Protein AF-A0A5A8EBA4-F1 (afdb_monomer_lite)

Sequence (467 aa):
MDMAFFNADHGFAEALVRGFRSTFVTRDEITSMRECPTLAAMNAVLQETDFGEIMPRSFPAEGGGGGGGGGGGGAAAAGGARGPSAGAGPAFDHTKLRRKLQEKAAEEFRMLRAHSVEPLSTFLDFITHEYMIDMIVSVMHVVQRVEATGVTEHIVEEVRSAADAAHPLGRLDPTTETAIAGFSASASDLVDLVRSLLVETPVGVYFEEFLLKVLSPEDFGRADGVAVALSEQPLYLLEHATKRIWLERFHGWCASQGGETAERMCAFLEERAALLAVSLADNALTDGAVKPEQRPEVLQACFPAIGPLHPTGLARLMAVKSQADIERVVMEVPSLSALWAACPLVRGSVAGGERRITVPFRKHLAASTALLYNSQFHFGAFYAFAKLKDAETDAIQQVANAVAAFETRSASAGAADRKRIQPAADVKRSVEALVVPFETLSPAEGTSDAAALLAGSAAGGGYTGMA

Secondary structure (DSSP, 8-state):
--HHHHHHHSHHHHHHHHHHGGGSPPHHHHHHHHH-SSHHHHHHHHHHSTTTTTSPP-------------------------PPP---PPP--HHHHHHHHHHHHHHHHHHHHHT--TTHHHHHHHHHHHHHHHHHHHHHHHHHHHHHH---TTHHHHHHHHHHHS-GGGPPPHHHHHHHHT--S-HHHHHHHHHHHHHHSTTHHHHHHHHHHHS-HHHHTSHHHHHHHHHHS-HHHHHHHHHHHHHHHHHHHHHHH-THHHHHHHHHHHHHHHHHHHHHHHHHHH-TTS-TTTHHHHHHHHS-S-STTTTHHHHHHHT--SHHHHHHHHTTSHHHHHHHHHS-EE--SSTT-EE--HHHHHHHHHHHHHHGGGSSSSTHHHHHHHHHHHHHHHHHHHHHHHHHHHHHHHHHS-TTGGGT--HHHHHHHHTTTT---GGGG-TTS--HHHHHHHHHHHTT-------

Foldseek 3Di:
DDLVCLCVQCVVLLVLLVVCVVQFDFPVLLLQLLQDLALLSNLVSCLVGPCVVLGFDRDPPPPPDDDDDDDDDDDDDDDDDPDPDPDPTPPGDLVCLLVSLLVVLLVSLVVSLVSHDPPLVVLSVLLLLLQLLVLLLLLLVLLLVCVVVVDLPCSLVSSVVSLSVGRPSNHDDPVLNVVSNPFDSDSVSSLVNSVVSLVRDPLVVLLLVLCPVVDDPVLSPPSVSSSCVSNVDDSVLSSLLSVLSSLQVSLVVQCVVDDPSNVLVQQLSQLVLVLQLLVLLVCCQVDPPDDLVCQLVSSVSRRHCGHDCPPVLSVQSSNDNDPVSSLVSQCVDLLSNLLQVVFDFADDPDPPGDTPNVQSSVLVSLLSLLVLSVDPSYSSSSSSSSVVSSLSSVSSSQSSVQSVVSNVVLVVDDPVVVVVRRSNVSSCVSPVGRPPRSVVPDPPDDDPPVCVSCVVVVPPPDPDDDD

Radius of gyration: 26.37 Å; chains: 1; bounding box: 74×61×89 Å

pLDDT: mean 71.18, std 19.37, range [22.62, 94.12]

Organism: Cafeteria roenbergensis (NCBI:txid33653)

Structure (mmCIF, N/CA/C/O backbone):
data_AF-A0A5A8EBA4-F1
#
_entry.id   AF-A0A5A8EBA4-F1
#
loop_
_atom_site.group_PDB
_atom_site.id
_atom_site.type_symbol
_atom_site.label_atom_id
_atom_site.label_alt_id
_atom_site.label_comp_id
_atom_site.label_asym_id
_atom_site.label_entity_id
_atom_site.label_seq_id
_atom_site.pdbx_PDB_ins_code
_atom_site.Cartn_x
_atom_site.Cartn_y
_atom_site.Cartn_z
_atom_site.occupancy
_atom_site.B_iso_or_equiv
_atom_site.auth_seq_id
_atom_site.auth_comp_id
_atom_site.auth_asym_id
_atom_site.auth_atom_id
_atom_site.pdbx_PDB_model_num
ATOM 1 N N . MET A 1 1 ? -5.308 0.049 -24.240 1.00 56.34 1 MET A N 1
ATOM 2 C CA . MET A 1 1 ? -6.444 -0.801 -24.663 1.00 56.34 1 MET A CA 1
ATOM 3 C C . MET A 1 1 ? -7.551 0.079 -25.236 1.00 56.34 1 MET A C 1
ATOM 5 O O . MET A 1 1 ? -7.863 1.097 -24.629 1.00 56.34 1 MET A O 1
ATOM 9 N N . ASP A 1 2 ? -8.105 -0.271 -26.400 1.00 59.53 2 ASP A N 1
ATOM 10 C CA . ASP A 1 2 ? -9.227 0.465 -26.999 1.00 59.53 2 ASP A CA 1
ATOM 11 C C . ASP A 1 2 ? -10.512 0.234 -26.193 1.00 59.53 2 ASP A C 1
ATOM 13 O O . ASP A 1 2 ? -10.868 -0.912 -25.901 1.00 59.53 2 ASP A O 1
ATOM 17 N N . MET A 1 3 ? -11.241 1.314 -25.880 1.00 70.12 3 MET A N 1
ATOM 18 C CA . MET A 1 3 ? -12.490 1.279 -25.093 1.00 70.12 3 MET A CA 1
ATOM 19 C C . MET A 1 3 ? -13.530 0.283 -25.640 1.00 70.12 3 MET A C 1
ATOM 21 O O . MET A 1 3 ? -14.364 -0.220 -24.894 1.00 70.12 3 MET A O 1
ATOM 25 N N . ALA A 1 4 ? -13.473 -0.028 -26.938 1.00 72.94 4 ALA A N 1
ATOM 26 C CA . ALA A 1 4 ? -14.401 -0.935 -27.606 1.00 72.94 4 ALA A CA 1
ATOM 27 C C . ALA A 1 4 ? -14.254 -2.410 -27.187 1.00 72.94 4 ALA A C 1
ATOM 29 O O . ALA A 1 4 ? -15.244 -3.138 -27.201 1.00 72.94 4 ALA A O 1
ATOM 30 N N . PHE A 1 5 ? -13.050 -2.858 -26.813 1.00 81.81 5 PHE A N 1
ATOM 31 C CA . PHE A 1 5 ? -12.780 -4.271 -26.506 1.00 81.81 5 PHE A CA 1
ATOM 32 C C . PHE A 1 5 ? -12.685 -4.561 -25.008 1.00 81.81 5 PHE A C 1
ATOM 34 O O . PHE A 1 5 ? -12.796 -5.714 -24.609 1.00 81.81 5 PHE A O 1
ATOM 41 N N . PHE A 1 6 ? -12.551 -3.527 -24.172 1.00 85.00 6 PHE A N 1
ATOM 42 C CA . PHE A 1 6 ? -12.406 -3.672 -22.721 1.00 85.00 6 PHE A CA 1
ATOM 43 C C . PHE A 1 6 ? -13.523 -4.524 -22.095 1.00 85.00 6 PHE A C 1
ATOM 45 O O . PHE A 1 6 ? -13.273 -5.424 -21.295 1.00 85.00 6 PHE A O 1
ATOM 52 N N . ASN A 1 7 ? -14.770 -4.279 -22.502 1.00 88.00 7 ASN A N 1
ATOM 53 C CA . ASN A 1 7 ? -15.927 -4.959 -21.926 1.00 88.00 7 ASN A CA 1
ATOM 54 C C . ASN A 1 7 ? -16.048 -6.436 -22.318 1.00 88.00 7 ASN A C 1
ATOM 56 O O . ASN A 1 7 ? -16.811 -7.143 -21.664 1.00 88.00 7 ASN A O 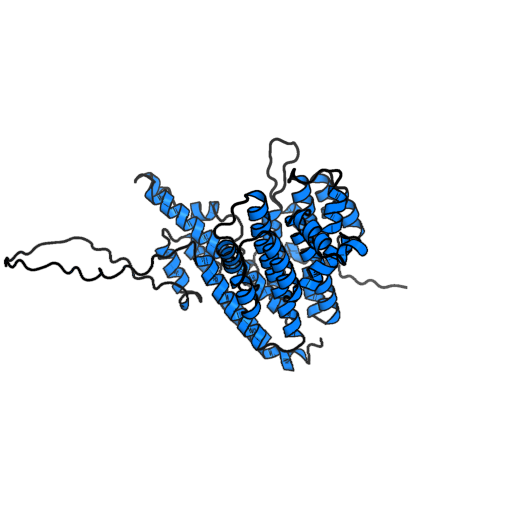1
ATOM 60 N N . ALA A 1 8 ? -15.332 -6.895 -23.351 1.00 86.88 8 ALA A N 1
ATOM 61 C CA . ALA A 1 8 ? -15.388 -8.290 -23.783 1.00 86.88 8 ALA A CA 1
ATOM 62 C C . ALA A 1 8 ? -14.874 -9.232 -22.684 1.00 86.88 8 ALA A C 1
ATOM 64 O O . ALA A 1 8 ? -15.537 -10.217 -22.370 1.00 86.88 8 ALA A O 1
ATOM 65 N N . ASP A 1 9 ? -13.759 -8.859 -22.051 1.00 86.31 9 ASP A N 1
ATOM 66 C CA . ASP A 1 9 ? -13.072 -9.696 -21.065 1.00 86.31 9 ASP A CA 1
ATOM 67 C C . ASP A 1 9 ? -13.113 -9.114 -19.641 1.00 86.31 9 ASP A C 1
ATOM 69 O O . ASP A 1 9 ? -12.985 -9.849 -18.661 1.00 86.31 9 ASP A O 1
ATOM 73 N N . HIS A 1 10 ? -13.306 -7.796 -19.488 1.00 90.25 10 HIS A N 1
ATOM 74 C CA . HIS A 1 10 ? -13.166 -7.110 -18.194 1.00 90.25 10 HIS A CA 1
ATOM 75 C C . HIS A 1 10 ? -14.423 -6.374 -17.723 1.00 90.25 10 HIS A C 1
ATOM 77 O O . HIS A 1 10 ? -14.443 -5.863 -16.603 1.00 90.25 10 HIS A O 1
ATOM 83 N N . GLY A 1 11 ? -15.494 -6.353 -18.523 1.00 88.75 11 GLY A N 1
ATOM 84 C CA . GLY A 1 11 ? -16.721 -5.625 -18.182 1.00 88.75 11 GLY A CA 1
ATOM 85 C C . GLY A 1 11 ? -17.382 -6.136 -16.896 1.00 88.75 11 GLY A C 1
ATOM 86 O O . GLY A 1 11 ? -17.826 -5.346 -16.065 1.00 88.75 11 GLY A O 1
ATOM 87 N N . PHE A 1 12 ? -17.390 -7.457 -16.685 1.00 90.25 12 PHE A N 1
ATOM 88 C CA . PHE A 1 12 ? -17.916 -8.060 -15.456 1.00 90.25 12 PHE A CA 1
ATOM 89 C C . PHE A 1 12 ? -17.088 -7.674 -14.221 1.00 90.25 12 PHE A C 1
ATOM 91 O O . PHE A 1 12 ? -17.647 -7.241 -13.215 1.00 90.25 12 PHE A O 1
ATOM 98 N N . ALA A 1 13 ? -15.759 -7.775 -14.306 1.00 89.81 13 ALA A N 1
ATOM 99 C CA . ALA A 1 13 ? -14.862 -7.425 -13.207 1.00 89.81 13 ALA A CA 1
ATOM 100 C C . ALA A 1 13 ? -14.929 -5.924 -12.866 1.00 89.81 13 ALA A C 1
ATOM 102 O O . ALA A 1 13 ? -14.945 -5.558 -11.690 1.00 89.81 13 ALA A O 1
ATOM 103 N N . GLU A 1 14 ? -15.030 -5.051 -13.876 1.00 90.00 14 GLU A N 1
ATOM 104 C CA . GLU A 1 14 ? -15.206 -3.611 -13.667 1.00 90.00 14 GLU A CA 1
ATOM 105 C C . GLU A 1 14 ? -16.560 -3.298 -13.007 1.00 90.00 14 GLU A C 1
ATOM 107 O O . GLU A 1 14 ? -16.634 -2.489 -12.081 1.00 90.00 14 GLU A O 1
ATOM 112 N N . ALA A 1 15 ? -17.640 -3.956 -13.435 1.00 89.75 15 ALA A N 1
ATOM 113 C CA . ALA A 1 15 ? -18.947 -3.789 -12.807 1.00 89.75 15 ALA A CA 1
ATOM 114 C C . ALA A 1 15 ? -18.933 -4.238 -11.336 1.00 89.75 15 ALA A C 1
ATOM 116 O O . ALA A 1 15 ? -19.482 -3.541 -10.483 1.00 89.75 15 ALA A O 1
ATOM 117 N N . LEU A 1 16 ? -18.259 -5.351 -11.023 1.00 90.25 16 LEU A N 1
ATOM 118 C CA . LEU A 1 16 ? -18.102 -5.837 -9.651 1.00 90.25 16 LEU A CA 1
ATOM 119 C C . LEU A 1 16 ? -17.323 -4.858 -8.770 1.00 90.25 16 LEU A C 1
ATOM 121 O O . LEU A 1 16 ? -17.811 -4.494 -7.704 1.00 90.25 16 LEU A O 1
ATOM 125 N N . VAL A 1 17 ? -16.149 -4.386 -9.208 1.00 89.88 17 VAL A N 1
ATOM 126 C CA . VAL A 1 17 ? -15.340 -3.459 -8.395 1.00 89.88 17 VAL A CA 1
ATOM 127 C C . VAL A 1 17 ? -16.055 -2.122 -8.178 1.00 89.88 17 VAL A C 1
ATOM 129 O O . VAL A 1 17 ? -15.951 -1.512 -7.115 1.00 89.88 17 VAL A O 1
ATOM 132 N N . ARG A 1 18 ? -16.855 -1.680 -9.156 1.00 87.50 18 ARG A N 1
ATOM 133 C CA . ARG A 1 18 ? -17.728 -0.508 -9.008 1.00 87.50 18 ARG A CA 1
ATOM 134 C C . ARG A 1 18 ? -18.924 -0.779 -8.103 1.00 87.50 18 ARG A C 1
ATOM 136 O O . ARG A 1 18 ? -19.350 0.141 -7.417 1.00 87.50 18 ARG A O 1
ATOM 143 N N . GLY A 1 19 ? -19.439 -2.005 -8.065 1.00 86.50 19 GLY A N 1
ATOM 144 C CA . GLY A 1 19 ? -20.419 -2.439 -7.070 1.00 86.50 19 GLY A CA 1
ATOM 145 C C . GLY A 1 19 ? -19.838 -2.390 -5.658 1.00 86.50 19 GLY A C 1
ATOM 146 O O . GLY A 1 19 ? -20.438 -1.803 -4.768 1.00 86.50 19 GLY A O 1
ATOM 147 N N . PHE A 1 20 ? -18.609 -2.874 -5.465 1.00 84.81 20 PHE A N 1
ATOM 148 C CA . PHE A 1 20 ? -17.914 -2.760 -4.179 1.00 84.81 20 PHE A CA 1
ATOM 149 C C . PHE A 1 20 ? -17.630 -1.317 -3.754 1.00 84.81 20 PHE A C 1
ATOM 151 O O . PHE A 1 20 ? -17.400 -1.048 -2.580 1.00 84.81 20 PHE A O 1
ATOM 158 N N . ARG A 1 21 ? -17.731 -0.342 -4.663 1.00 81.75 21 ARG A N 1
ATOM 159 C CA . ARG A 1 21 ? -17.691 1.071 -4.278 1.00 81.75 21 ARG A CA 1
ATOM 160 C C . ARG A 1 21 ? -18.823 1.446 -3.314 1.00 81.75 21 ARG A C 1
ATOM 162 O O . ARG A 1 21 ? -18.625 2.323 -2.482 1.00 81.75 21 ARG A O 1
ATOM 169 N N . SER A 1 22 ? -20.000 0.824 -3.406 1.00 78.69 22 SER A N 1
ATOM 170 C CA . SER A 1 22 ? -21.098 1.120 -2.477 1.00 78.69 22 SER A CA 1
ATOM 171 C C . SER A 1 22 ? -20.942 0.444 -1.115 1.00 78.69 22 SER A C 1
ATOM 173 O O . SER A 1 22 ? -21.751 0.709 -0.237 1.00 78.69 22 SER A O 1
ATOM 175 N N . THR A 1 23 ? -19.939 -0.424 -0.930 1.00 79.44 23 THR A N 1
ATOM 176 C CA . THR A 1 23 ? -19.659 -1.069 0.365 1.00 79.44 23 THR A CA 1
ATOM 177 C C . THR A 1 23 ? -18.670 -0.277 1.216 1.00 79.44 23 THR A C 1
ATOM 179 O O . THR A 1 23 ? -18.349 -0.698 2.325 1.00 79.44 23 THR A O 1
ATOM 182 N N . PHE A 1 24 ? -18.145 0.845 0.710 1.00 82.38 24 PHE A N 1
ATOM 183 C CA . PHE A 1 24 ? -17.336 1.750 1.520 1.00 82.38 24 PHE A CA 1
ATOM 184 C C . PHE A 1 24 ? -18.203 2.476 2.548 1.00 82.38 24 PHE A C 1
ATOM 186 O O . PHE A 1 24 ? -19.285 2.965 2.227 1.00 82.38 24 PHE A O 1
ATOM 193 N N . VAL A 1 25 ? -17.674 2.604 3.758 1.00 79.12 25 VAL A N 1
ATOM 194 C CA . VAL A 1 25 ? -18.273 3.349 4.854 1.00 79.12 25 VAL A CA 1
ATOM 195 C C . VAL A 1 25 ? -18.336 4.827 4.489 1.00 79.12 25 VAL A C 1
ATOM 197 O O . VAL A 1 25 ? -17.348 5.471 4.115 1.00 79.12 25 VAL A O 1
ATOM 200 N N . THR A 1 26 ? -19.531 5.373 4.635 1.00 79.06 26 THR A N 1
ATOM 201 C CA . THR A 1 26 ? -19.868 6.769 4.386 1.00 79.06 26 THR A CA 1
ATOM 202 C C . THR A 1 26 ? -19.337 7.684 5.486 1.00 79.06 26 THR A C 1
ATOM 204 O O . THR A 1 26 ? -18.949 7.271 6.586 1.00 79.06 26 THR A O 1
ATOM 207 N N . ARG A 1 27 ? -19.318 8.991 5.212 1.00 73.56 27 ARG A N 1
ATOM 208 C CA . ARG A 1 27 ? -18.898 9.976 6.217 1.00 73.56 27 ARG A CA 1
ATOM 209 C C . ARG A 1 27 ? -19.830 9.985 7.422 1.00 73.56 27 ARG A C 1
ATOM 211 O O . ARG A 1 27 ? -19.364 10.192 8.548 1.00 73.56 27 ARG A O 1
ATOM 218 N N . ASP A 1 28 ? -21.117 9.795 7.173 1.00 76.81 28 ASP A N 1
ATOM 219 C CA . ASP A 1 28 ? -22.149 9.806 8.197 1.00 76.81 28 ASP A CA 1
ATOM 220 C C . ASP A 1 28 ? -21.983 8.609 9.129 1.00 76.81 28 ASP A C 1
ATOM 222 O O . ASP A 1 28 ? -21.902 8.803 10.338 1.00 76.81 28 ASP A O 1
ATOM 226 N N . GLU A 1 29 ? -21.753 7.409 8.592 1.00 79.50 29 GLU A N 1
ATOM 227 C CA . GLU A 1 29 ? -21.455 6.213 9.391 1.00 79.50 29 GLU A CA 1
ATOM 228 C C . GLU A 1 29 ? -20.175 6.381 10.226 1.00 79.50 29 GLU A C 1
ATOM 230 O O . GLU A 1 29 ? -20.157 6.050 11.414 1.00 79.50 29 GLU A O 1
ATOM 235 N N . ILE A 1 30 ? -19.108 6.971 9.666 1.00 77.12 30 ILE A N 1
ATOM 236 C CA . ILE A 1 30 ? -17.898 7.288 10.447 1.00 77.12 30 ILE A CA 1
ATOM 237 C C . ILE A 1 30 ? -18.199 8.307 11.550 1.00 77.12 30 ILE A C 1
ATOM 239 O O . ILE A 1 30 ? -17.642 8.222 12.648 1.00 77.12 30 ILE A O 1
ATOM 243 N N . THR A 1 31 ? -19.068 9.279 11.285 1.00 79.12 31 THR A N 1
ATOM 244 C CA . THR A 1 31 ? -19.475 10.275 12.281 1.00 79.12 31 THR A CA 1
ATOM 245 C C . THR A 1 31 ? -20.283 9.619 13.398 1.00 79.12 31 THR A C 1
ATOM 247 O O . THR A 1 31 ? -19.940 9.803 14.565 1.00 79.12 31 THR A O 1
ATOM 250 N N . SER A 1 32 ? -21.239 8.752 13.067 1.00 81.69 32 SER A N 1
ATOM 251 C CA . SER A 1 32 ? -21.987 7.948 14.036 1.00 81.69 32 SER A CA 1
ATOM 252 C C . SER A 1 32 ? -21.070 7.054 14.878 1.00 81.69 32 SER A C 1
ATOM 254 O O . SER A 1 32 ? -21.206 7.010 16.101 1.00 81.69 32 SER A O 1
ATOM 256 N N . MET A 1 33 ? -20.063 6.411 14.273 1.00 80.12 33 MET A N 1
ATOM 257 C CA . MET A 1 33 ? -19.065 5.624 15.013 1.00 80.12 33 MET A CA 1
ATOM 258 C C . MET A 1 33 ? -18.231 6.480 15.976 1.00 80.12 33 MET A C 1
ATOM 260 O O . MET A 1 33 ? -17.905 6.034 17.074 1.00 80.12 33 MET A O 1
ATOM 264 N N . ARG A 1 34 ? -17.898 7.722 15.604 1.00 76.75 34 ARG A N 1
ATOM 265 C CA . ARG A 1 34 ? -17.145 8.658 16.463 1.00 76.75 34 ARG A CA 1
ATOM 266 C C . ARG A 1 34 ? -17.953 9.175 17.649 1.00 76.75 34 ARG A C 1
ATOM 268 O O . ARG A 1 34 ? -17.370 9.581 18.653 1.00 76.75 34 ARG A O 1
ATOM 275 N N . GLU A 1 35 ? -19.272 9.204 17.525 1.00 79.69 35 GLU A N 1
ATOM 276 C CA . GLU A 1 35 ? -20.183 9.648 18.581 1.00 79.69 35 GLU A CA 1
ATOM 277 C C . GLU A 1 35 ? -20.489 8.543 19.603 1.00 79.69 35 GLU A C 1
ATOM 279 O O . GLU A 1 35 ? -20.990 8.833 20.693 1.00 79.69 35 GLU A O 1
ATOM 284 N N . CYS A 1 36 ? -20.133 7.291 19.296 1.00 81.06 36 CYS A N 1
ATOM 285 C CA . CYS A 1 36 ? -20.366 6.149 20.169 1.00 81.06 36 CYS A CA 1
ATOM 286 C C . CYS A 1 36 ? -19.560 6.251 21.483 1.00 81.06 36 CYS A C 1
ATOM 288 O O . CYS A 1 36 ? -18.341 6.430 21.456 1.00 81.06 36 CYS A O 1
ATOM 290 N N . PRO A 1 37 ? -20.207 6.089 22.656 1.00 76.50 37 PRO A N 1
ATOM 291 C CA . PRO A 1 37 ? -19.533 6.190 23.951 1.00 76.50 37 PRO A CA 1
ATOM 292 C C . PRO A 1 37 ? -18.809 4.905 24.378 1.00 76.50 37 PRO A C 1
ATOM 294 O O . PRO A 1 37 ? -17.994 4.952 25.299 1.00 76.50 37 PRO A O 1
ATOM 297 N N . THR A 1 38 ? -19.133 3.763 23.764 1.00 82.50 38 THR A N 1
ATOM 298 C CA . THR A 1 38 ? -18.582 2.443 24.099 1.00 82.50 38 THR A CA 1
ATOM 299 C C . THR A 1 38 ? -18.280 1.644 22.840 1.00 82.50 38 THR A C 1
ATOM 301 O O . THR A 1 38 ? -18.907 1.838 21.793 1.00 82.50 38 THR A O 1
ATOM 304 N N . LEU A 1 39 ? -17.365 0.681 22.960 1.00 82.25 39 LEU A N 1
ATOM 305 C CA . LEU A 1 39 ? -17.059 -0.254 21.876 1.00 82.25 39 LEU A CA 1
ATOM 306 C C . LEU A 1 39 ? -18.270 -1.100 21.446 1.00 82.25 39 LEU A C 1
ATOM 308 O O . LEU A 1 39 ? -18.410 -1.428 20.271 1.00 82.25 39 LEU A O 1
ATOM 312 N N . ALA A 1 40 ? -19.177 -1.421 22.373 1.00 82.69 40 ALA A N 1
ATOM 313 C CA . ALA A 1 40 ? -20.404 -2.152 22.057 1.00 82.69 40 ALA A CA 1
ATOM 314 C C . ALA A 1 40 ? -21.364 -1.334 21.176 1.00 82.69 40 ALA A C 1
ATOM 316 O O . ALA A 1 40 ? -21.959 -1.889 20.255 1.00 82.69 40 ALA A O 1
ATOM 317 N N . ALA A 1 41 ? -21.480 -0.024 21.425 1.00 83.88 41 ALA A N 1
ATOM 318 C CA . ALA A 1 41 ? -22.277 0.871 20.588 1.00 83.88 41 ALA A CA 1
ATOM 319 C C . ALA A 1 41 ? -21.666 1.013 19.186 1.00 83.88 41 ALA A C 1
ATOM 321 O O . ALA A 1 41 ? -22.382 0.918 18.194 1.00 83.88 41 ALA A O 1
ATOM 322 N N . MET A 1 42 ? -20.336 1.135 19.095 1.00 82.62 42 MET A N 1
ATOM 323 C CA . MET A 1 42 ? -19.642 1.145 17.804 1.00 82.62 42 MET A CA 1
ATOM 324 C C . MET A 1 42 ? -19.846 -0.169 17.032 1.00 82.62 42 MET A C 1
ATOM 326 O O . MET A 1 42 ? -20.067 -0.139 15.826 1.00 82.62 42 MET A O 1
ATOM 330 N N . ASN A 1 43 ? -19.820 -1.320 17.713 1.00 84.62 43 ASN A N 1
ATOM 331 C CA . ASN A 1 43 ? -20.095 -2.622 17.097 1.00 84.62 43 ASN A CA 1
ATOM 332 C C . ASN A 1 43 ? -21.530 -2.723 16.546 1.00 84.62 43 ASN A C 1
ATOM 334 O O . ASN A 1 43 ? -21.737 -3.370 15.526 1.00 84.62 43 ASN A O 1
ATOM 338 N N . ALA A 1 44 ? -22.510 -2.083 17.191 1.00 84.94 44 ALA A N 1
ATOM 339 C CA . ALA A 1 44 ? -23.880 -2.028 16.681 1.00 84.94 44 ALA A CA 1
ATOM 340 C C . ALA A 1 44 ? -23.966 -1.212 15.380 1.00 84.94 44 ALA A C 1
ATOM 342 O O . ALA A 1 44 ? -24.545 -1.688 14.412 1.00 84.94 44 ALA A O 1
ATOM 343 N N . VAL A 1 45 ? -23.299 -0.053 15.312 1.00 83.69 45 VAL A N 1
ATOM 344 C CA . VAL A 1 45 ? -23.206 0.739 14.069 1.00 83.69 45 VAL A CA 1
ATOM 345 C C . VAL A 1 45 ? -22.491 -0.053 12.969 1.00 83.69 45 VAL A C 1
ATOM 347 O O . VAL A 1 45 ? -22.960 -0.111 11.840 1.00 83.69 45 VAL A O 1
ATOM 350 N N . LEU A 1 46 ? -21.398 -0.750 13.298 1.00 83.06 46 LEU A N 1
ATOM 351 C CA . LEU A 1 46 ? -20.705 -1.622 12.342 1.00 83.06 46 LEU A CA 1
ATOM 352 C C . LEU A 1 46 ? -21.575 -2.798 11.865 1.00 83.06 46 LEU A C 1
ATOM 354 O O . LEU A 1 46 ? -21.367 -3.285 10.756 1.00 83.06 46 LEU A O 1
ATOM 358 N N . GLN A 1 47 ? -22.555 -3.241 12.656 1.00 84.94 47 GLN A N 1
ATOM 359 C CA . GLN A 1 47 ? -23.498 -4.293 12.257 1.00 84.94 47 GLN A CA 1
ATOM 360 C C . GLN A 1 47 ? -24.542 -3.838 11.245 1.00 84.94 47 GLN A C 1
ATOM 362 O O . GLN A 1 47 ? -25.075 -4.676 10.523 1.00 84.94 47 GLN A O 1
ATOM 367 N N . GLU A 1 48 ? -24.818 -2.539 11.187 1.00 82.75 48 GLU A N 1
ATOM 368 C CA . GLU A 1 48 ? -25.721 -1.942 10.201 1.00 82.75 48 GLU A CA 1
ATOM 369 C C . GLU A 1 48 ? -25.035 -1.732 8.841 1.00 82.75 48 GLU A C 1
ATOM 371 O O . GLU A 1 48 ? -25.712 -1.585 7.826 1.00 82.75 48 GLU A O 1
ATOM 376 N N . THR A 1 49 ? -23.698 -1.773 8.811 1.00 83.31 49 THR A N 1
ATOM 377 C CA . THR A 1 49 ? -22.885 -1.683 7.587 1.00 83.31 49 THR A CA 1
ATOM 378 C C . THR A 1 49 ? -22.597 -3.064 6.980 1.00 83.31 49 THR A C 1
ATOM 380 O O . THR A 1 49 ? -22.896 -4.101 7.575 1.00 83.31 49 THR A O 1
ATOM 383 N N . ASP A 1 50 ? -21.925 -3.102 5.823 1.00 78.38 50 ASP A N 1
ATOM 384 C CA . ASP A 1 50 ? -21.516 -4.339 5.123 1.00 78.38 50 ASP A CA 1
ATOM 385 C C . ASP A 1 50 ? -20.566 -5.250 5.942 1.00 78.38 50 ASP A C 1
ATOM 387 O O . ASP A 1 50 ? -20.269 -6.394 5.583 1.00 78.38 50 ASP A O 1
ATOM 391 N N . PHE A 1 51 ? -20.097 -4.764 7.094 1.00 80.19 51 PHE A N 1
ATOM 392 C CA . PHE A 1 51 ? -19.313 -5.532 8.054 1.00 80.19 51 PHE A CA 1
ATOM 393 C C . PHE A 1 51 ? -20.161 -6.356 9.035 1.00 80.19 51 PHE A C 1
ATOM 395 O O . PHE A 1 51 ? -19.600 -7.101 9.841 1.00 80.19 51 PHE A O 1
ATOM 402 N N . GLY A 1 52 ? -21.493 -6.285 8.989 1.00 73.81 52 GLY A N 1
ATOM 403 C CA . GLY A 1 52 ? -22.344 -6.960 9.972 1.00 73.81 52 GLY A CA 1
ATOM 404 C C . GLY A 1 52 ? -22.191 -8.479 10.039 1.00 73.81 52 GLY A C 1
ATOM 405 O O . GLY A 1 52 ? -22.299 -9.050 11.124 1.00 73.81 52 GLY A O 1
ATOM 406 N N . GLU A 1 53 ? -21.844 -9.134 8.930 1.00 70.94 53 GLU A N 1
ATOM 407 C CA . GLU A 1 53 ? -21.624 -10.587 8.897 1.00 70.94 53 GLU A CA 1
ATOM 408 C C . GLU A 1 53 ? -20.340 -11.027 9.619 1.00 70.94 53 GLU A C 1
ATOM 410 O O . GLU A 1 53 ? -20.288 -12.123 10.181 1.00 70.94 53 GLU A O 1
ATOM 415 N N . ILE A 1 54 ? -19.313 -10.170 9.657 1.00 75.44 54 ILE A N 1
ATOM 416 C CA . ILE A 1 54 ? -18.010 -10.476 10.277 1.00 75.44 54 ILE A CA 1
ATOM 417 C C . ILE A 1 54 ? -17.922 -10.025 11.746 1.00 75.44 54 ILE A C 1
ATOM 419 O O . ILE A 1 54 ? -17.010 -10.425 12.493 1.00 75.44 54 ILE A O 1
ATOM 423 N N . MET A 1 55 ? -18.869 -9.189 12.182 1.00 73.56 55 MET A N 1
ATOM 424 C CA . MET A 1 55 ? -18.920 -8.655 13.538 1.00 73.56 55 MET A CA 1
ATOM 425 C C . MET A 1 55 ? -19.616 -9.616 14.514 1.00 73.56 55 MET A C 1
ATOM 427 O O . MET A 1 55 ? -20.601 -10.273 14.175 1.00 73.56 55 MET A O 1
ATOM 431 N N . PRO A 1 56 ? -19.134 -9.718 15.769 1.00 68.44 56 PRO A N 1
ATOM 432 C CA . PRO A 1 56 ? -19.807 -10.526 16.777 1.00 68.44 56 PRO A CA 1
ATOM 433 C C . PRO A 1 56 ? -21.163 -9.897 17.102 1.00 68.44 56 PRO A C 1
ATOM 435 O O . PRO A 1 56 ? -21.197 -8.737 17.515 1.00 68.44 56 PRO A O 1
ATOM 438 N N . ARG A 1 57 ? -22.258 -10.660 16.953 1.00 66.81 57 ARG A N 1
ATOM 439 C CA . ARG A 1 57 ? -23.629 -10.195 17.232 1.00 66.81 57 ARG A CA 1
ATOM 440 C C . ARG A 1 57 ? -23.678 -9.463 18.570 1.00 66.81 57 ARG A C 1
ATOM 442 O O . ARG A 1 57 ? -23.341 -10.036 19.608 1.00 66.81 57 ARG A O 1
ATOM 449 N N . SER A 1 58 ? -24.060 -8.188 18.530 1.00 50.66 58 SER A N 1
ATOM 450 C CA . SER A 1 58 ? -24.198 -7.394 19.741 1.00 50.66 58 SER A CA 1
ATOM 451 C C . SER A 1 58 ? -25.513 -7.801 20.400 1.00 50.66 58 SER A C 1
ATOM 453 O O . SER A 1 58 ? -26.596 -7.519 19.899 1.00 50.66 58 SER A O 1
ATOM 455 N N . PHE A 1 59 ? -25.439 -8.552 21.497 1.00 43.12 59 PHE A N 1
ATOM 456 C CA . PHE A 1 59 ? -26.606 -8.690 22.358 1.00 43.12 59 PHE A CA 1
ATOM 457 C C . PHE A 1 59 ? -26.661 -7.431 23.222 1.00 43.12 59 PHE A C 1
ATOM 459 O O . PHE A 1 59 ? -25.650 -7.112 23.861 1.00 43.12 59 PHE A O 1
ATOM 466 N N . PRO A 1 60 ? -27.779 -6.685 23.237 1.00 37.03 60 PRO A N 1
ATOM 467 C CA . PRO A 1 60 ? -27.909 -5.566 24.150 1.00 37.03 60 PRO A CA 1
ATOM 468 C C . PRO A 1 60 ? -27.693 -6.092 25.570 1.00 37.03 60 PRO A C 1
ATOM 470 O O . PRO A 1 60 ? -28.296 -7.088 25.970 1.00 37.03 60 PRO A O 1
ATOM 473 N N . ALA A 1 61 ? -26.791 -5.452 26.314 1.00 36.22 61 ALA A N 1
ATOM 474 C CA . ALA A 1 61 ? -26.653 -5.699 27.738 1.00 36.22 61 ALA A CA 1
ATOM 475 C C . ALA A 1 61 ? -27.992 -5.327 28.380 1.00 36.22 61 ALA A C 1
ATOM 477 O O . ALA A 1 61 ? -28.298 -4.144 28.526 1.00 36.22 61 ALA A O 1
ATOM 478 N N . GLU A 1 62 ? -28.825 -6.325 28.681 1.00 32.53 62 GLU A N 1
ATOM 479 C CA . GLU A 1 62 ? -30.082 -6.095 29.376 1.00 32.53 62 GLU A CA 1
ATOM 480 C C . GLU A 1 62 ? -29.785 -5.346 30.676 1.00 32.53 62 GLU A C 1
ATOM 482 O O . GLU A 1 62 ? -29.112 -5.839 31.586 1.00 32.53 62 GLU A O 1
ATOM 487 N N . GLY A 1 63 ? -30.276 -4.110 30.739 1.00 34.56 63 GLY A N 1
ATOM 488 C CA . GLY A 1 63 ? -30.329 -3.329 31.957 1.00 34.56 63 GLY A CA 1
ATOM 489 C C . GLY A 1 63 ? -31.254 -4.022 32.948 1.00 34.56 63 GLY A C 1
ATOM 490 O O . GLY A 1 63 ? -32.464 -3.819 32.922 1.00 34.56 63 GLY A O 1
ATOM 491 N N . GLY A 1 64 ? -30.680 -4.820 33.844 1.00 29.97 64 GLY A N 1
ATOM 492 C CA . GLY A 1 64 ? -31.368 -5.371 35.007 1.00 29.97 64 GLY A CA 1
ATOM 493 C C . GLY A 1 64 ? -31.600 -4.295 36.068 1.00 29.97 64 GLY A C 1
ATOM 494 O O . GLY A 1 64 ? -30.916 -4.266 37.090 1.00 29.97 64 GLY A O 1
ATOM 495 N N . GLY A 1 65 ? -32.544 -3.390 35.804 1.00 29.45 65 GLY A N 1
ATOM 496 C CA . GLY A 1 65 ? -33.134 -2.506 36.804 1.00 29.45 65 GLY A CA 1
ATOM 497 C C . GLY A 1 65 ? -33.858 -3.317 37.881 1.00 29.45 65 GLY A C 1
ATOM 498 O O . GLY A 1 65 ? -34.568 -4.276 37.589 1.00 29.45 65 GLY A O 1
ATOM 499 N N . GLY A 1 66 ? -33.631 -2.946 39.139 1.00 28.34 66 GLY A N 1
ATOM 500 C CA . GLY A 1 66 ? -34.175 -3.630 40.305 1.00 28.34 66 GLY A CA 1
ATOM 501 C C . GLY A 1 66 ? -35.671 -3.409 40.554 1.00 28.34 66 GLY A C 1
ATOM 502 O O . GLY A 1 66 ? -36.267 -2.423 40.128 1.00 28.34 66 GLY A O 1
ATOM 503 N N . GLY A 1 67 ? -36.218 -4.329 41.352 1.00 26.91 67 GLY A N 1
ATOM 504 C CA . GLY A 1 67 ? -37.558 -4.318 41.947 1.00 26.91 67 GLY A CA 1
ATOM 505 C C . GLY A 1 67 ? -38.240 -5.668 41.707 1.00 26.91 67 GLY A C 1
ATOM 506 O O . GLY A 1 67 ? -38.393 -6.075 40.570 1.00 26.91 67 GLY A O 1
ATOM 507 N N . GLY A 1 68 ? -38.657 -6.473 42.677 1.00 25.98 68 GLY A N 1
ATOM 508 C CA . GLY A 1 68 ? -38.766 -6.338 44.120 1.00 25.98 68 GLY A CA 1
ATOM 509 C C . GLY A 1 68 ? -39.897 -7.271 44.575 1.00 25.98 68 GLY A C 1
ATOM 510 O O . GLY A 1 68 ? -41.008 -7.150 44.078 1.00 25.98 68 GLY A O 1
ATOM 511 N N . GLY A 1 69 ? -39.615 -8.159 45.533 1.00 25.73 69 GLY A N 1
ATOM 512 C CA . GLY A 1 69 ? -40.612 -8.726 46.452 1.00 25.73 69 GLY A CA 1
ATOM 513 C C . GLY A 1 69 ? -41.289 -10.056 46.081 1.00 25.73 69 GLY A C 1
ATOM 514 O O . GLY A 1 69 ? -41.903 -10.192 45.031 1.00 25.73 69 GLY A O 1
ATOM 515 N N . GLY A 1 70 ? -41.274 -10.996 47.037 1.00 25.28 70 GLY A N 1
ATOM 516 C CA . GLY A 1 70 ? -42.267 -12.078 47.134 1.00 25.28 70 GLY A CA 1
ATOM 517 C C . GLY A 1 70 ? -41.686 -13.442 47.505 1.00 25.28 70 GLY A C 1
ATOM 518 O O . GLY A 1 70 ? -41.214 -14.158 46.636 1.00 25.28 70 GLY A O 1
ATOM 519 N N . GLY A 1 71 ? -41.708 -13.784 48.796 1.00 25.31 71 GLY A N 1
ATOM 520 C CA . GLY A 1 71 ? -41.093 -14.985 49.373 1.00 25.31 71 GLY A CA 1
ATOM 521 C C . GLY A 1 71 ? -41.862 -16.303 49.202 1.00 25.31 71 GLY A C 1
ATOM 522 O O . GLY A 1 71 ? -42.976 -16.341 48.691 1.00 25.31 71 GLY A O 1
ATOM 523 N N . GLY A 1 72 ? -41.268 -17.383 49.721 1.00 25.39 72 GLY A N 1
ATOM 524 C CA . GLY A 1 72 ? -41.917 -18.689 49.889 1.00 25.39 72 GLY A CA 1
ATOM 525 C C . GLY A 1 72 ? -40.899 -19.828 49.932 1.00 25.39 72 GLY A C 1
ATOM 526 O O . GLY A 1 72 ? -40.236 -20.086 48.939 1.00 25.39 72 GLY A O 1
ATOM 527 N N . GLY A 1 73 ? -40.730 -20.457 51.096 1.00 26.34 73 GLY A N 1
ATOM 528 C CA . GLY A 1 73 ? -39.644 -21.394 51.394 1.00 26.34 73 GLY A CA 1
ATOM 529 C C . GLY A 1 73 ? -39.720 -22.777 50.740 1.00 26.34 73 GLY A C 1
ATOM 530 O O . GLY A 1 73 ? -40.748 -23.207 50.230 1.00 26.34 73 GLY A O 1
ATOM 531 N N . GLY A 1 74 ? -38.605 -23.500 50.846 1.00 26.53 74 GLY A N 1
ATOM 532 C CA . GLY A 1 74 ? -38.495 -24.913 50.497 1.00 26.53 74 GLY A CA 1
ATOM 533 C C . GLY A 1 74 ? -37.044 -25.378 50.556 1.00 26.53 74 GLY A C 1
ATOM 534 O O . GLY A 1 74 ? -36.254 -25.082 49.667 1.00 26.53 74 GLY A O 1
ATOM 535 N N . ALA A 1 75 ? -36.682 -26.070 51.632 1.00 30.44 75 ALA A N 1
ATOM 536 C CA . ALA A 1 75 ? -35.379 -26.690 51.814 1.00 30.44 75 ALA A CA 1
ATOM 537 C C . ALA A 1 75 ? -35.189 -27.883 50.860 1.00 30.44 75 ALA A C 1
ATOM 539 O O . ALA A 1 75 ? -36.029 -28.776 50.841 1.00 30.44 75 ALA A O 1
ATOM 540 N N . ALA A 1 76 ? -34.058 -27.939 50.152 1.00 29.83 76 ALA A N 1
ATOM 541 C CA . ALA A 1 76 ? -33.423 -29.187 49.722 1.00 29.83 76 ALA A CA 1
ATOM 542 C C . ALA A 1 76 ? -31.968 -28.912 49.315 1.00 29.83 76 ALA A C 1
ATOM 544 O O . ALA A 1 76 ? -31.691 -28.215 48.342 1.00 29.83 76 ALA A O 1
ATOM 545 N N . ALA A 1 77 ? -31.035 -29.458 50.090 1.00 30.83 77 ALA A N 1
ATOM 546 C CA . ALA A 1 77 ? -29.627 -29.528 49.748 1.00 30.83 77 ALA A CA 1
ATOM 547 C C . ALA A 1 77 ? -29.404 -30.655 48.728 1.00 30.83 77 ALA A C 1
ATOM 549 O O . ALA A 1 77 ? -29.735 -31.802 49.018 1.00 30.83 77 ALA A O 1
ATOM 550 N N . ALA A 1 78 ? -28.809 -30.347 47.573 1.00 31.52 78 ALA A N 1
ATOM 551 C CA . ALA A 1 78 ? -28.143 -31.331 46.722 1.00 31.52 78 ALA A CA 1
ATOM 552 C C . ALA A 1 78 ? -27.147 -30.653 45.764 1.00 31.52 78 ALA A C 1
ATOM 554 O O . ALA A 1 78 ? -27.519 -29.784 44.985 1.00 31.52 78 ALA A O 1
ATOM 555 N N . GLY A 1 79 ? -25.884 -31.080 45.870 1.00 28.58 79 GLY A N 1
ATOM 556 C CA . GLY A 1 79 ? -24.907 -31.262 44.790 1.00 28.58 79 GLY A CA 1
ATOM 557 C C . GLY A 1 79 ? -24.779 -30.184 43.714 1.00 28.58 79 GLY A C 1
ATOM 558 O O . GLY A 1 79 ? -25.566 -30.123 42.776 1.00 28.58 79 GLY A O 1
ATOM 559 N N . GLY A 1 80 ? -23.696 -29.411 43.792 1.00 33.44 80 GLY A N 1
ATOM 560 C CA . GLY A 1 80 ? -23.297 -28.465 42.759 1.00 33.44 80 GLY A CA 1
ATOM 561 C C . GLY A 1 80 ? -23.022 -29.117 41.402 1.00 33.44 80 GLY A C 1
ATOM 562 O O . GLY A 1 80 ? -22.152 -29.969 41.266 1.00 33.44 80 GLY A O 1
ATOM 563 N N . ALA A 1 81 ? -23.706 -28.600 40.388 1.00 28.59 81 ALA A N 1
ATOM 564 C CA . ALA A 1 81 ? -23.234 -28.519 39.017 1.00 28.59 81 ALA A CA 1
ATOM 565 C C . ALA A 1 81 ? -23.709 -27.162 38.482 1.00 28.59 81 ALA A C 1
ATOM 567 O O . ALA A 1 81 ? -24.833 -27.015 38.005 1.00 28.59 81 ALA A O 1
ATOM 568 N N . ARG A 1 82 ? -22.874 -26.127 38.646 1.00 28.89 82 ARG A N 1
ATOM 569 C CA . ARG A 1 82 ? -23.056 -24.859 37.931 1.00 28.89 82 ARG A CA 1
ATOM 570 C C . ARG A 1 82 ? -22.915 -25.176 36.442 1.00 28.89 82 ARG A C 1
ATOM 572 O O . ARG A 1 82 ? -21.804 -25.398 35.973 1.00 28.89 82 ARG A O 1
ATOM 579 N N . GLY A 1 83 ? -24.039 -25.232 35.729 1.00 28.61 83 GLY A N 1
ATOM 580 C CA . GLY A 1 83 ? -24.043 -25.158 34.270 1.00 28.61 83 GLY A CA 1
ATOM 581 C C . GLY A 1 83 ? -23.319 -23.885 33.812 1.00 28.61 83 GLY A C 1
ATOM 582 O O . GLY A 1 83 ? -23.245 -22.922 34.586 1.00 28.61 83 GLY A O 1
ATOM 583 N N . PRO A 1 84 ? -22.748 -23.869 32.597 1.00 33.12 84 PRO A N 1
ATOM 584 C CA . PRO A 1 84 ? -22.047 -22.698 32.101 1.00 33.12 84 PRO A CA 1
ATOM 585 C C . PRO A 1 84 ? -23.033 -21.531 32.095 1.00 33.12 84 PRO A C 1
ATOM 587 O O . PRO A 1 84 ? -24.117 -21.619 31.517 1.00 33.12 84 PRO A O 1
ATOM 590 N N . SER A 1 85 ? -22.672 -20.460 32.803 1.00 31.27 85 SER A N 1
ATOM 591 C CA . SER A 1 85 ? -23.364 -19.178 32.731 1.00 31.27 85 SER A CA 1
ATOM 592 C C . SER A 1 85 ? -23.585 -18.836 31.265 1.00 31.27 85 SER A C 1
ATOM 594 O O . SER A 1 85 ? -22.626 -18.920 30.496 1.00 31.27 85 SER A O 1
ATOM 596 N N . ALA A 1 86 ? -24.819 -18.474 30.902 1.00 33.53 86 ALA A N 1
ATOM 597 C CA . ALA A 1 86 ? -25.165 -17.929 29.597 1.00 33.53 86 ALA A CA 1
ATOM 598 C C . ALA A 1 86 ? -24.085 -16.921 29.194 1.00 33.53 86 ALA A C 1
ATOM 600 O O . ALA A 1 86 ? -23.930 -15.872 29.821 1.00 33.53 86 ALA A O 1
ATOM 601 N N . GLY A 1 87 ? -23.241 -17.346 28.255 1.00 29.14 87 GLY A N 1
ATOM 602 C CA . GLY A 1 87 ? -22.033 -16.632 27.904 1.00 29.14 87 GLY A CA 1
ATOM 603 C C . GLY A 1 87 ? -22.432 -15.286 27.339 1.00 29.14 87 GLY A C 1
ATOM 604 O O . GLY A 1 87 ? -23.141 -15.227 26.335 1.00 29.14 87 GLY A O 1
ATOM 605 N N . ALA A 1 88 ? -21.952 -14.213 27.966 1.00 35.00 88 ALA A N 1
ATOM 606 C CA . ALA A 1 88 ? -21.700 -12.993 27.227 1.00 35.00 88 ALA A CA 1
ATOM 607 C C . ALA A 1 88 ? -20.980 -13.418 25.940 1.00 35.00 88 ALA A C 1
ATOM 609 O O . ALA A 1 88 ? -19.946 -14.092 26.010 1.00 35.00 88 ALA A O 1
ATOM 610 N N . GLY A 1 89 ? -21.573 -13.124 24.779 1.00 37.78 89 GLY A N 1
ATOM 611 C CA . GLY A 1 89 ? -20.905 -13.343 23.501 1.00 37.78 89 GLY A CA 1
ATOM 612 C C . GLY A 1 89 ? -19.495 -12.742 23.550 1.00 37.78 89 GLY A C 1
ATOM 613 O O . GLY A 1 89 ? -19.254 -11.840 24.361 1.00 37.78 89 GLY A O 1
ATOM 614 N N . PRO A 1 90 ? -18.544 -13.247 22.745 1.00 49.31 90 PRO A N 1
ATOM 615 C CA . PRO A 1 90 ? -17.165 -12.780 22.799 1.00 49.31 90 PRO A CA 1
ATOM 616 C C . PRO A 1 90 ? -17.153 -11.253 22.720 1.00 49.31 90 PRO A C 1
ATOM 618 O O . PRO A 1 90 ? -17.674 -10.675 21.765 1.00 49.31 90 PRO A O 1
ATOM 621 N N . ALA A 1 91 ? -16.624 -10.618 23.770 1.00 60.22 91 ALA A N 1
ATOM 622 C CA . ALA A 1 91 ? -16.553 -9.169 23.859 1.00 60.22 91 ALA A CA 1
ATOM 623 C C . ALA A 1 91 ? -15.875 -8.615 22.598 1.00 60.22 91 ALA A C 1
ATOM 625 O O . ALA A 1 91 ? -14.944 -9.228 22.068 1.00 60.22 91 ALA A O 1
ATOM 626 N N . PHE A 1 92 ? -16.363 -7.477 22.104 1.00 70.56 92 PHE A N 1
ATOM 627 C CA . PHE A 1 92 ? -15.799 -6.823 20.930 1.00 70.56 92 PHE A CA 1
ATOM 628 C C . PHE A 1 92 ? -14.333 -6.452 21.194 1.00 70.56 92 PHE A C 1
ATOM 630 O O . PHE A 1 92 ? -14.030 -5.516 21.934 1.00 70.56 92 PHE A O 1
ATOM 637 N N . ASP A 1 93 ? -13.422 -7.224 20.608 1.00 76.19 93 ASP A N 1
ATOM 638 C CA . ASP A 1 93 ? -11.984 -7.033 20.745 1.00 76.19 93 ASP A CA 1
ATOM 639 C C . ASP A 1 93 ? -11.481 -6.139 19.610 1.00 76.19 93 ASP A C 1
ATOM 641 O O . ASP A 1 93 ? -11.228 -6.594 18.490 1.00 76.19 93 ASP A O 1
ATOM 645 N N . HIS A 1 94 ? -11.339 -4.848 19.914 1.00 77.62 94 HIS A N 1
ATOM 646 C CA . HIS A 1 94 ? -10.847 -3.855 18.965 1.00 77.62 94 HIS A CA 1
ATOM 647 C C . HIS A 1 94 ? -9.431 -4.171 18.453 1.00 77.62 94 HIS A C 1
ATOM 649 O O . HIS A 1 94 ? -9.070 -3.690 17.387 1.00 77.62 94 HIS A O 1
ATOM 655 N N . THR A 1 95 ? -8.632 -4.994 19.144 1.00 79.81 95 THR A N 1
ATOM 656 C CA . THR A 1 95 ? -7.270 -5.341 18.693 1.00 79.81 95 THR A CA 1
ATOM 657 C C . THR A 1 95 ? -7.269 -6.309 17.508 1.00 79.81 95 THR A C 1
ATOM 659 O O . THR A 1 95 ? -6.361 -6.286 16.681 1.00 79.81 95 THR A O 1
ATOM 662 N N . LYS A 1 96 ? -8.320 -7.127 17.382 1.00 82.25 96 LYS A N 1
ATOM 663 C CA . LYS A 1 96 ? -8.501 -8.094 16.285 1.00 82.25 96 LYS A CA 1
ATOM 664 C C . LYS A 1 96 ? -9.367 -7.554 15.150 1.00 82.25 96 LYS A C 1
ATOM 666 O O . LYS A 1 96 ? -9.515 -8.229 14.133 1.00 82.25 96 LYS A O 1
ATOM 671 N N . LEU A 1 97 ? -9.939 -6.363 15.326 1.00 84.31 97 LEU A N 1
ATOM 672 C CA . LEU A 1 97 ? -10.833 -5.719 14.368 1.00 84.31 97 LEU A CA 1
ATOM 673 C C . LEU A 1 97 ? -10.140 -5.501 13.020 1.00 84.31 97 LEU A C 1
ATOM 675 O O . LEU A 1 97 ? -10.653 -5.961 12.003 1.00 84.31 97 LEU A O 1
ATOM 679 N N . ARG A 1 98 ? -8.943 -4.899 13.025 1.00 85.19 98 ARG A N 1
ATOM 680 C CA . ARG A 1 98 ? -8.140 -4.659 11.816 1.00 85.19 98 ARG A CA 1
ATOM 681 C C . ARG A 1 98 ? -7.996 -5.911 10.959 1.00 85.19 98 ARG A C 1
ATOM 683 O O . ARG A 1 98 ? -8.280 -5.871 9.771 1.00 85.19 98 ARG A O 1
ATOM 690 N N . ARG A 1 99 ? -7.607 -7.029 11.578 1.00 85.25 99 ARG A N 1
ATOM 691 C CA . ARG A 1 99 ? -7.381 -8.292 10.870 1.00 85.25 99 ARG A CA 1
ATOM 692 C C . ARG A 1 99 ? -8.660 -8.809 10.216 1.00 85.25 99 ARG A C 1
ATOM 694 O O . ARG A 1 99 ? -8.624 -9.177 9.054 1.00 85.25 99 ARG A O 1
ATOM 701 N N . LYS A 1 100 ? -9.792 -8.782 10.925 1.00 85.75 100 LYS A N 1
ATOM 702 C CA . LYS A 1 100 ? -11.083 -9.213 10.362 1.00 85.75 100 LYS A CA 1
ATOM 703 C C . LYS A 1 100 ? -11.511 -8.368 9.160 1.00 85.75 100 LYS A C 1
ATOM 705 O O . LYS A 1 100 ? -12.020 -8.905 8.182 1.00 85.75 100 LYS A O 1
ATOM 710 N N . LEU A 1 101 ? -11.303 -7.052 9.240 1.00 85.94 101 LEU A N 1
ATOM 711 C CA . LEU A 1 101 ? -11.601 -6.128 8.143 1.00 85.94 101 LEU A CA 1
ATOM 712 C C . LEU A 1 101 ? -10.698 -6.407 6.929 1.00 85.94 101 LEU A C 1
ATOM 714 O O . LEU A 1 101 ? -11.193 -6.531 5.811 1.00 85.94 101 LEU A O 1
ATOM 718 N N . GLN A 1 102 ? -9.396 -6.600 7.161 1.00 88.56 102 GLN A N 1
ATOM 719 C CA . GLN A 1 102 ? -8.436 -6.962 6.114 1.00 88.56 102 GLN A CA 1
ATOM 720 C C . GLN A 1 102 ? -8.727 -8.338 5.498 1.00 88.56 102 GLN A C 1
ATOM 722 O O . GLN A 1 102 ? -8.564 -8.509 4.295 1.00 88.56 102 GLN A O 1
ATOM 727 N N . GLU A 1 103 ? -9.165 -9.323 6.288 1.00 88.44 103 GLU A N 1
ATOM 728 C CA . GLU A 1 103 ? -9.536 -10.661 5.806 1.00 88.44 103 GLU A CA 1
ATOM 729 C C . GLU A 1 103 ? -10.719 -10.601 4.832 1.00 88.44 103 GLU A C 1
ATOM 731 O O . GLU A 1 103 ? -10.622 -11.175 3.747 1.00 88.44 103 GLU A O 1
ATOM 736 N N . LYS A 1 104 ? -11.779 -9.849 5.168 1.00 88.25 104 LYS A N 1
ATOM 737 C CA . LYS A 1 104 ? -12.921 -9.619 4.265 1.00 88.25 104 LYS A CA 1
ATOM 738 C C . LYS A 1 104 ? -12.479 -8.916 2.978 1.00 88.25 104 LYS A C 1
ATOM 740 O O . LYS A 1 104 ? -12.778 -9.397 1.888 1.00 88.25 104 LYS A O 1
ATOM 745 N N . ALA A 1 105 ? -11.711 -7.829 3.087 1.00 87.25 105 ALA A N 1
ATOM 746 C CA . ALA A 1 105 ? -11.204 -7.107 1.917 1.00 87.25 105 ALA A CA 1
ATOM 747 C C . ALA A 1 105 ? -10.312 -7.996 1.027 1.00 87.25 105 ALA A C 1
ATOM 749 O O . ALA A 1 105 ? -10.374 -7.931 -0.203 1.00 87.25 105 ALA A O 1
ATOM 750 N N . ALA A 1 106 ? -9.507 -8.871 1.634 1.00 89.62 106 ALA A N 1
ATOM 751 C CA . ALA A 1 106 ? -8.685 -9.822 0.901 1.00 89.62 106 ALA A CA 1
ATOM 752 C C . ALA A 1 106 ? -9.511 -10.915 0.217 1.00 89.62 106 ALA A C 1
ATOM 754 O O . ALA A 1 106 ? -9.154 -11.335 -0.880 1.00 89.62 106 ALA A O 1
ATOM 755 N N . GLU A 1 107 ? -10.603 -11.381 0.820 1.00 88.56 107 GLU A N 1
ATOM 756 C CA . GLU A 1 107 ? -11.522 -12.329 0.185 1.00 88.56 107 GLU A CA 1
ATOM 757 C C . GLU A 1 107 ? -12.205 -11.718 -1.046 1.00 88.56 107 GLU A C 1
ATOM 759 O O . GLU A 1 107 ? -12.180 -12.321 -2.120 1.00 88.56 107 GLU A O 1
ATOM 764 N N . GLU A 1 108 ? -12.698 -10.482 -0.936 1.00 89.94 108 GLU A N 1
ATOM 765 C CA . GLU A 1 108 ? -13.269 -9.726 -2.060 1.00 89.94 108 GLU A CA 1
ATOM 766 C C . GLU A 1 108 ? -12.246 -9.536 -3.192 1.00 89.94 108 GLU A C 1
ATOM 768 O O . GLU A 1 108 ? -12.544 -9.774 -4.366 1.00 89.94 108 GLU A O 1
ATOM 773 N N . PHE A 1 109 ? -11.004 -9.178 -2.856 1.00 91.25 109 PHE A N 1
ATOM 774 C CA . PHE A 1 109 ? -9.935 -9.027 -3.843 1.00 91.25 109 PHE A CA 1
ATOM 775 C C . PHE A 1 109 ? -9.539 -10.360 -4.497 1.00 91.25 109 PHE A C 1
ATOM 777 O O . PHE A 1 109 ? -9.343 -10.416 -5.711 1.00 91.25 109 PHE A O 1
ATOM 784 N N . ARG A 1 110 ? -9.458 -11.458 -3.730 1.00 89.62 110 ARG A N 1
ATOM 785 C CA . ARG A 1 110 ? -9.197 -12.800 -4.283 1.00 89.62 110 ARG A CA 1
ATOM 786 C C . ARG A 1 110 ? -10.316 -13.237 -5.220 1.00 89.62 110 ARG A C 1
ATOM 788 O O . ARG A 1 110 ? -10.033 -13.818 -6.265 1.00 89.62 110 ARG A O 1
ATOM 795 N N . MET A 1 111 ? -11.566 -12.906 -4.897 1.00 89.62 111 MET A N 1
ATOM 796 C CA . MET A 1 111 ? -12.696 -13.140 -5.792 1.00 89.62 111 MET A CA 1
ATOM 797 C C . MET A 1 111 ? -12.532 -12.363 -7.106 1.00 89.62 111 MET A C 1
ATOM 799 O O . MET A 1 111 ? -12.711 -12.949 -8.174 1.00 89.62 111 MET A O 1
ATOM 803 N N . LEU A 1 112 ? -12.141 -11.082 -7.059 1.00 90.75 112 LEU A N 1
ATOM 804 C CA . LEU A 1 112 ? -11.851 -10.296 -8.268 1.00 90.75 112 LEU A CA 1
ATOM 805 C C . LEU A 1 112 ? -10.717 -10.928 -9.085 1.00 90.75 112 LEU A C 1
ATOM 807 O O . LEU A 1 112 ? -10.848 -11.087 -10.300 1.00 90.75 112 LEU A O 1
ATOM 811 N N . ARG A 1 113 ? -9.635 -11.354 -8.426 1.00 91.12 113 ARG A N 1
ATOM 812 C CA . ARG A 1 113 ? -8.490 -12.004 -9.076 1.00 91.12 113 ARG A CA 1
ATOM 813 C C . ARG A 1 113 ? -8.847 -13.337 -9.734 1.00 91.12 113 ARG A C 1
ATOM 815 O O . ARG A 1 113 ? -8.318 -13.625 -10.807 1.00 91.12 113 ARG A O 1
ATOM 822 N N . ALA A 1 114 ? -9.737 -14.121 -9.126 1.00 89.88 114 ALA A N 1
ATOM 823 C CA . ALA A 1 114 ? -10.191 -15.409 -9.652 1.00 89.88 114 ALA A CA 1
ATOM 824 C C . ALA A 1 114 ? -11.051 -15.274 -10.922 1.00 89.88 114 ALA A C 1
ATOM 826 O O . ALA A 1 114 ? -11.028 -16.158 -11.773 1.00 89.88 114 ALA A O 1
ATOM 827 N N . HIS A 1 115 ? -11.780 -14.163 -11.067 1.00 88.81 115 HIS A N 1
ATOM 828 C CA . HIS A 1 115 ? -12.615 -13.875 -12.241 1.00 88.81 115 HIS A CA 1
ATOM 829 C C . HIS A 1 115 ? -11.911 -13.000 -13.290 1.00 88.81 115 HIS A C 1
ATOM 831 O O . HIS A 1 115 ? -12.539 -12.576 -14.258 1.00 88.81 115 HIS A O 1
ATOM 837 N N . SER A 1 116 ? -10.625 -12.703 -13.096 1.00 92.06 116 SER A N 1
ATOM 838 C CA . SER A 1 116 ? -9.846 -11.855 -13.996 1.00 92.06 116 SER A CA 1
ATOM 839 C C . SER A 1 116 ? -8.980 -12.690 -14.932 1.00 92.06 116 SER A C 1
ATOM 841 O O . SER A 1 116 ? -8.305 -13.624 -14.502 1.00 92.06 116 SER A O 1
ATOM 843 N N . VAL A 1 117 ? -8.967 -12.309 -16.207 1.00 91.31 117 VAL A N 1
ATOM 844 C CA . VAL A 1 117 ? -8.089 -12.867 -17.247 1.00 91.31 117 VAL A CA 1
ATOM 845 C C . VAL A 1 117 ? -7.005 -11.860 -17.637 1.00 91.31 117 VAL A C 1
ATOM 847 O O . VAL A 1 117 ? -7.104 -10.676 -17.303 1.00 91.31 117 VAL A O 1
ATOM 850 N N . GLU A 1 118 ? -5.970 -12.315 -18.343 1.00 90.19 118 GLU A N 1
ATOM 851 C CA . GLU A 1 118 ? -4.927 -11.433 -18.882 1.00 90.19 118 GLU A CA 1
ATOM 852 C C . GLU A 1 118 ? -5.543 -10.351 -19.785 1.00 90.19 118 GLU A C 1
ATOM 854 O O . GLU A 1 118 ? -6.423 -10.679 -20.585 1.00 90.19 118 GLU A O 1
ATOM 859 N N . PRO A 1 119 ? -5.109 -9.075 -19.698 1.00 90.81 119 PRO A N 1
ATOM 860 C CA . PRO A 1 119 ? -4.002 -8.522 -18.893 1.00 90.81 119 PRO A CA 1
ATOM 861 C C . PRO A 1 119 ? -4.347 -8.097 -17.448 1.00 90.81 119 PRO A C 1
ATOM 863 O O . PRO A 1 119 ? -3.466 -7.673 -16.696 1.00 90.81 119 PRO A O 1
ATOM 866 N N . LEU A 1 120 ? -5.615 -8.178 -17.034 1.00 90.81 120 LEU A N 1
ATOM 867 C CA . LEU A 1 120 ? -6.061 -7.735 -15.706 1.00 90.81 120 LEU A CA 1
ATOM 868 C C . LEU A 1 120 ? -5.507 -8.615 -14.573 1.00 90.81 120 LEU A C 1
ATOM 870 O O . LEU A 1 120 ? -5.201 -8.101 -13.501 1.00 90.81 120 LEU A O 1
ATOM 874 N N . SER A 1 121 ? -5.328 -9.919 -14.799 1.00 92.69 121 SER A N 1
ATOM 875 C CA . SER A 1 121 ? -4.688 -10.822 -13.828 1.00 92.69 121 SER A CA 1
ATOM 876 C C . SER A 1 121 ? -3.293 -10.345 -13.427 1.00 92.69 121 SER A C 1
ATOM 878 O O . SER A 1 121 ? -3.045 -10.155 -12.238 1.00 92.69 121 SER A O 1
ATOM 880 N N . THR A 1 122 ? -2.433 -10.049 -14.406 1.00 92.56 122 THR A N 1
ATOM 881 C CA . THR A 1 122 ? -1.090 -9.512 -14.153 1.00 92.56 122 THR A CA 1
ATOM 882 C C . THR A 1 122 ? -1.149 -8.168 -13.412 1.00 92.56 122 THR A C 1
ATOM 884 O O . THR A 1 122 ? -0.365 -7.936 -12.493 1.00 92.56 122 THR A O 1
ATOM 887 N N . PHE A 1 123 ? -2.100 -7.281 -13.741 1.00 94.12 123 PHE A N 1
ATOM 888 C CA . PHE A 1 123 ? -2.276 -6.013 -13.015 1.00 94.12 123 PHE A CA 1
ATOM 889 C C . PHE A 1 123 ? -2.599 -6.217 -11.531 1.00 94.12 123 PHE A C 1
ATOM 891 O O . PHE A 1 123 ? -2.048 -5.532 -10.668 1.00 94.12 123 PHE A O 1
ATOM 898 N N . LEU A 1 124 ? -3.500 -7.152 -11.230 1.00 93.06 124 LEU A N 1
ATOM 899 C CA . LEU A 1 124 ? -3.857 -7.490 -9.856 1.00 93.06 124 LEU A CA 1
ATOM 900 C C . LEU A 1 124 ? -2.677 -8.138 -9.122 1.00 93.06 124 LEU A C 1
ATOM 902 O O . LEU A 1 124 ? -2.451 -7.815 -7.957 1.00 93.06 124 LEU A O 1
ATOM 906 N N . ASP A 1 125 ? -1.876 -8.959 -9.803 1.00 91.94 125 ASP A N 1
ATOM 907 C CA . ASP A 1 125 ? -0.661 -9.547 -9.230 1.00 91.94 125 ASP A CA 1
ATOM 908 C C . ASP A 1 125 ? 0.357 -8.460 -8.850 1.00 91.94 125 ASP A C 1
ATOM 910 O O . ASP A 1 125 ? 0.858 -8.455 -7.724 1.00 91.94 125 ASP A O 1
ATOM 914 N N . PHE A 1 126 ? 0.559 -7.442 -9.698 1.00 93.31 126 PHE A N 1
ATOM 915 C CA . PHE A 1 126 ? 1.392 -6.283 -9.352 1.00 93.31 126 PHE A CA 1
ATOM 916 C C . PHE A 1 126 ? 0.936 -5.561 -8.079 1.00 93.31 126 PHE A C 1
ATOM 918 O O . PHE A 1 126 ? 1.783 -5.074 -7.329 1.00 93.31 126 PHE A O 1
ATOM 925 N N . ILE A 1 127 ? -0.371 -5.493 -7.810 1.00 93.12 127 ILE A N 1
ATOM 926 C CA . ILE A 1 127 ? -0.894 -4.923 -6.560 1.00 93.12 127 ILE A CA 1
ATOM 927 C C . ILE A 1 127 ? -0.507 -5.809 -5.371 1.00 93.12 127 ILE A C 1
ATOM 929 O O . ILE A 1 127 ? -0.073 -5.287 -4.344 1.00 93.12 127 ILE A O 1
ATOM 933 N N . THR A 1 128 ? -0.618 -7.136 -5.506 1.00 91.38 128 THR A N 1
ATOM 934 C CA . THR A 1 128 ? -0.242 -8.078 -4.435 1.00 91.38 128 THR A CA 1
ATOM 935 C C . THR A 1 128 ? 1.250 -8.044 -4.109 1.00 91.38 128 THR A C 1
ATOM 937 O O . THR A 1 128 ? 1.613 -8.153 -2.938 1.00 91.38 128 THR A O 1
ATOM 940 N N . HIS A 1 129 ? 2.107 -7.799 -5.108 1.00 91.38 129 HIS A N 1
ATOM 941 C CA . HIS A 1 129 ? 3.557 -7.719 -4.926 1.00 91.38 129 HIS A CA 1
ATOM 942 C C . HIS A 1 129 ? 3.965 -6.667 -3.887 1.00 91.38 129 HIS A C 1
ATOM 944 O O . HIS A 1 129 ? 4.898 -6.902 -3.124 1.00 91.38 129 HIS A O 1
ATOM 950 N N . GLU A 1 130 ? 3.249 -5.540 -3.799 1.00 90.94 130 GLU A N 1
ATOM 951 C CA . GLU A 1 130 ? 3.523 -4.513 -2.787 1.00 90.94 130 GLU A CA 1
ATOM 952 C C . GLU A 1 130 ? 3.370 -5.068 -1.360 1.00 90.94 130 GLU A C 1
ATOM 954 O O . GLU A 1 130 ? 4.231 -4.843 -0.513 1.00 90.94 130 GLU A O 1
ATOM 959 N N . TYR A 1 131 ? 2.315 -5.851 -1.113 1.00 90.31 131 TYR A N 1
ATOM 960 C CA . TYR A 1 131 ? 2.049 -6.469 0.190 1.00 90.31 131 TYR A CA 1
ATOM 961 C C . TYR A 1 131 ? 2.969 -7.661 0.474 1.00 90.31 131 TYR A C 1
ATOM 963 O O . TYR A 1 131 ? 3.314 -7.913 1.626 1.00 90.31 131 TYR A O 1
ATOM 971 N N . MET A 1 132 ? 3.375 -8.398 -0.564 1.00 88.69 132 MET A N 1
ATOM 972 C CA . MET A 1 132 ? 4.349 -9.484 -0.430 1.00 88.69 132 MET A CA 1
ATOM 973 C C . MET A 1 132 ? 5.726 -8.949 -0.025 1.00 88.69 132 MET A C 1
ATOM 975 O O . MET A 1 132 ? 6.375 -9.548 0.828 1.00 88.69 132 MET A O 1
ATOM 979 N N . ILE A 1 133 ? 6.154 -7.804 -0.573 1.00 88.69 133 ILE A N 1
ATOM 980 C CA . ILE A 1 133 ? 7.402 -7.144 -0.155 1.00 88.69 133 ILE A CA 1
ATOM 981 C C . ILE A 1 133 ? 7.341 -6.803 1.340 1.00 88.69 133 ILE A C 1
ATOM 983 O O . ILE A 1 133 ? 8.271 -7.136 2.072 1.00 88.69 133 ILE A O 1
ATOM 987 N N . ASP A 1 134 ? 6.235 -6.219 1.811 1.00 87.31 134 ASP A N 1
ATOM 988 C CA . ASP A 1 134 ? 6.047 -5.881 3.231 1.00 87.31 134 ASP A CA 1
ATOM 989 C C . ASP A 1 134 ? 6.096 -7.109 4.143 1.00 87.31 134 ASP A C 1
ATOM 991 O O . ASP A 1 134 ? 6.677 -7.069 5.230 1.00 87.31 134 ASP A O 1
ATOM 995 N N . MET A 1 135 ? 5.508 -8.218 3.696 1.00 86.00 135 MET A N 1
ATOM 996 C CA . MET A 1 135 ? 5.535 -9.488 4.414 1.00 86.00 135 MET A CA 1
ATOM 997 C C . MET A 1 135 ? 6.960 -10.053 4.501 1.00 86.00 135 MET A C 1
ATOM 999 O O . MET A 1 135 ? 7.403 -10.384 5.601 1.00 86.00 135 MET A O 1
ATOM 1003 N N . ILE A 1 136 ? 7.716 -10.080 3.397 1.00 83.62 136 ILE A N 1
ATOM 1004 C CA . ILE A 1 136 ? 9.106 -10.570 3.391 1.00 83.62 136 ILE A CA 1
ATOM 1005 C C . ILE A 1 136 ? 9.987 -9.700 4.288 1.00 83.62 136 ILE A C 1
ATOM 1007 O O . ILE A 1 136 ? 10.730 -10.229 5.111 1.00 83.62 136 ILE A O 1
ATOM 1011 N N . VAL A 1 137 ? 9.865 -8.374 4.199 1.00 83.06 137 VAL A N 1
ATOM 1012 C CA . VAL A 1 137 ? 10.609 -7.444 5.064 1.00 83.06 137 VAL A CA 1
ATOM 1013 C C . VAL A 1 137 ? 10.240 -7.647 6.538 1.00 83.06 137 VAL A C 1
ATOM 1015 O O . VAL A 1 137 ? 11.121 -7.657 7.398 1.00 83.06 137 VAL A O 1
ATOM 1018 N N . SER A 1 138 ? 8.962 -7.887 6.849 1.00 82.50 138 SER A N 1
ATOM 1019 C CA . SER A 1 138 ? 8.516 -8.194 8.217 1.00 82.50 138 SER A CA 1
ATOM 1020 C C . SER A 1 138 ? 9.127 -9.493 8.745 1.00 82.50 138 SER A C 1
ATOM 1022 O O . SER A 1 138 ? 9.578 -9.537 9.891 1.00 82.50 138 SER A O 1
ATOM 1024 N N . VAL A 1 139 ? 9.205 -10.535 7.911 1.00 78.81 139 VAL A N 1
ATOM 1025 C CA . VAL A 1 139 ? 9.903 -11.784 8.250 1.00 78.81 139 VAL A CA 1
ATOM 1026 C C . VAL A 1 139 ? 11.392 -11.513 8.480 1.00 78.81 139 VAL A C 1
ATOM 1028 O O . VAL A 1 139 ? 11.926 -11.928 9.505 1.00 78.81 139 VAL A O 1
ATOM 1031 N N . MET A 1 140 ? 12.048 -10.742 7.608 1.00 77.19 140 MET A N 1
ATOM 1032 C CA . MET A 1 140 ? 13.460 -10.361 7.759 1.00 77.19 140 MET A CA 1
ATOM 1033 C C . MET A 1 140 ? 13.742 -9.567 9.043 1.00 77.19 140 MET A C 1
ATOM 1035 O O . MET A 1 140 ? 14.788 -9.751 9.664 1.00 77.19 140 MET A O 1
ATOM 1039 N N . HIS A 1 141 ? 12.806 -8.732 9.501 1.00 78.44 141 HIS A N 1
ATOM 1040 C CA . HIS A 1 141 ? 12.926 -8.059 10.797 1.00 78.44 141 HIS A CA 1
ATOM 1041 C C . HIS A 1 141 ? 12.950 -9.040 11.972 1.00 78.44 141 HIS A C 1
ATOM 1043 O O . HIS A 1 141 ? 13.694 -8.823 12.932 1.00 78.44 141 HIS A O 1
ATOM 1049 N N . VAL A 1 142 ? 12.168 -10.123 11.906 1.00 75.94 142 VAL A N 1
ATOM 1050 C CA . VAL A 1 142 ? 12.231 -11.194 12.911 1.00 75.94 142 VAL A CA 1
ATOM 1051 C C . VAL A 1 142 ? 13.600 -11.865 12.870 1.00 75.94 142 VAL A C 1
ATOM 1053 O O . VAL A 1 142 ? 14.211 -12.029 13.923 1.00 75.94 142 VAL A O 1
ATOM 1056 N N . VAL A 1 143 ? 14.121 -12.157 11.673 1.00 72.50 143 VAL A N 1
ATOM 1057 C CA . VAL A 1 143 ? 15.458 -12.749 11.481 1.00 72.50 143 VAL A CA 1
ATOM 1058 C C . VAL A 1 143 ? 16.545 -11.930 12.167 1.00 72.50 143 VAL A C 1
ATOM 1060 O O . VAL A 1 143 ? 17.229 -12.437 13.056 1.00 72.50 143 VAL A O 1
ATOM 1063 N N . GLN A 1 144 ? 16.654 -10.643 11.836 1.00 71.19 144 GLN A N 1
ATOM 1064 C CA . GLN A 1 144 ? 17.689 -9.782 12.412 1.00 71.19 144 GLN A CA 1
ATOM 1065 C C . GLN A 1 144 ? 17.531 -9.605 13.929 1.00 71.19 144 GLN A C 1
ATOM 1067 O O . GLN A 1 144 ? 18.518 -9.522 14.662 1.00 71.19 144 GLN A O 1
ATOM 1072 N N . ARG A 1 145 ? 16.292 -9.570 14.440 1.00 73.56 145 ARG A N 1
ATOM 1073 C CA . ARG A 1 145 ? 16.044 -9.490 15.886 1.00 73.56 145 ARG A CA 1
ATOM 1074 C C . ARG A 1 145 ? 16.526 -10.746 16.612 1.00 73.56 145 ARG A C 1
ATOM 1076 O O . ARG A 1 145 ? 17.098 -10.637 17.698 1.00 73.56 145 ARG A O 1
ATOM 1083 N N . VAL A 1 146 ? 16.295 -11.919 16.031 1.00 70.00 146 VAL A N 1
ATOM 1084 C CA . VAL A 1 146 ? 16.750 -13.201 16.583 1.00 70.00 146 VAL A CA 1
ATOM 1085 C C . VAL A 1 146 ? 18.278 -13.259 16.590 1.00 70.00 146 VAL A C 1
ATOM 1087 O O . VAL A 1 146 ? 18.862 -13.608 17.614 1.00 70.00 146 VAL A O 1
ATOM 1090 N N . GLU A 1 147 ? 18.935 -12.824 15.512 1.00 67.25 147 GLU A N 1
ATOM 1091 C CA . GLU A 1 147 ? 20.402 -12.750 15.447 1.00 67.25 147 GLU A CA 1
ATOM 1092 C C . GLU A 1 147 ? 20.986 -11.809 16.511 1.00 67.25 147 GLU A C 1
ATOM 1094 O O . GLU A 1 147 ? 21.974 -12.145 17.163 1.00 67.25 147 GLU A O 1
ATOM 1099 N N . ALA A 1 148 ? 20.353 -10.654 16.740 1.00 68.94 148 ALA A N 1
ATOM 1100 C CA . ALA A 1 148 ? 20.818 -9.674 17.720 1.00 68.94 148 ALA A CA 1
ATOM 1101 C C . ALA A 1 148 ? 20.592 -10.101 19.183 1.00 68.94 148 ALA A C 1
ATOM 1103 O O . ALA A 1 148 ? 21.379 -9.744 20.061 1.00 68.94 148 ALA A O 1
ATOM 1104 N N . THR A 1 149 ? 19.505 -10.824 19.468 1.00 69.25 149 THR A N 1
ATOM 1105 C CA . THR A 1 149 ? 19.139 -11.228 20.839 1.00 69.25 149 THR A CA 1
ATOM 1106 C C . THR A 1 149 ? 19.694 -12.595 21.232 1.00 69.25 149 THR A C 1
ATOM 1108 O O . THR A 1 149 ? 19.839 -12.864 22.424 1.00 69.25 149 THR A O 1
ATOM 1111 N N . GLY A 1 150 ? 20.019 -13.456 20.261 1.00 63.16 150 GLY A N 1
ATOM 1112 C CA . GLY A 1 150 ? 20.527 -14.810 20.491 1.00 63.16 150 GLY A CA 1
ATOM 1113 C C . GLY A 1 150 ? 19.511 -15.761 21.134 1.00 63.16 150 GLY A C 1
ATOM 1114 O O . GLY A 1 150 ? 19.872 -16.876 21.509 1.00 63.16 150 GLY A O 1
ATOM 1115 N N . VAL A 1 151 ? 18.252 -15.335 21.282 1.00 63.69 151 VAL A N 1
ATOM 1116 C CA . VAL A 1 151 ? 17.170 -16.155 21.830 1.00 63.69 151 VAL A CA 1
ATOM 1117 C C . VAL A 1 151 ? 16.532 -16.914 20.676 1.00 63.69 151 VAL A C 1
ATOM 1119 O O . VAL A 1 151 ? 15.866 -16.327 19.829 1.00 63.69 151 VAL A O 1
ATOM 1122 N N . THR A 1 152 ? 16.760 -18.225 20.634 1.00 61.25 152 THR A N 1
ATOM 1123 C CA . THR A 1 152 ? 16.250 -19.104 19.573 1.00 61.25 152 THR A CA 1
ATOM 1124 C C . THR A 1 152 ? 14.971 -19.853 19.950 1.00 61.25 152 THR A C 1
ATOM 1126 O O . THR A 1 152 ? 14.420 -20.604 19.142 1.00 61.25 152 THR A O 1
ATOM 1129 N N . GLU A 1 153 ? 14.469 -19.651 21.169 1.00 59.75 153 GLU A N 1
ATOM 1130 C CA . GLU A 1 153 ? 13.180 -20.197 21.585 1.00 59.75 153 GLU A CA 1
ATOM 1131 C C . GLU A 1 153 ? 12.050 -19.501 20.807 1.00 59.75 153 GLU A C 1
ATOM 1133 O O . GLU A 1 153 ? 12.030 -18.280 20.685 1.00 59.75 153 GLU A O 1
ATOM 1138 N N . HIS A 1 154 ? 11.114 -20.285 20.264 1.00 64.62 154 HIS A N 1
ATOM 1139 C CA . HIS A 1 154 ? 9.931 -19.813 19.529 1.00 64.62 154 HIS A CA 1
ATOM 1140 C C . HIS A 1 154 ? 10.171 -19.092 18.184 1.00 64.62 154 HIS A C 1
ATOM 1142 O O . HIS A 1 154 ? 9.223 -18.524 17.654 1.00 64.62 154 HIS A O 1
ATOM 1148 N N . ILE A 1 155 ? 11.353 -19.179 17.549 1.00 67.25 155 ILE A N 1
ATOM 1149 C CA . ILE A 1 155 ? 11.609 -18.527 16.236 1.00 67.25 155 ILE A CA 1
ATOM 1150 C C . ILE A 1 155 ? 10.525 -18.857 15.200 1.00 67.25 155 ILE A C 1
ATOM 1152 O O . ILE A 1 155 ? 10.006 -17.961 14.541 1.00 67.25 155 ILE A O 1
ATOM 1156 N N . VAL A 1 156 ? 10.156 -20.134 15.063 1.00 67.75 156 VAL A N 1
ATOM 1157 C CA . VAL A 1 156 ? 9.136 -20.568 14.090 1.00 67.75 156 VAL A CA 1
ATOM 1158 C C . VAL A 1 156 ? 7.775 -19.941 14.402 1.00 67.75 156 VAL A C 1
ATOM 1160 O O . VAL A 1 156 ? 7.052 -19.537 13.495 1.00 67.75 156 VAL A O 1
ATOM 1163 N N . GLU A 1 157 ? 7.434 -19.808 15.685 1.00 70.81 157 GLU A N 1
ATOM 1164 C CA . GLU A 1 157 ? 6.200 -19.153 16.119 1.00 70.81 157 GLU A CA 1
ATOM 1165 C C . GLU A 1 157 ? 6.257 -17.636 15.910 1.00 70.81 157 GLU A C 1
ATOM 1167 O O . GLU A 1 157 ? 5.247 -17.047 15.541 1.00 70.81 157 GLU A O 1
ATOM 1172 N N . GLU A 1 158 ? 7.417 -16.998 16.080 1.00 71.31 158 GLU A N 1
ATOM 1173 C CA . GLU A 1 158 ? 7.598 -15.570 15.814 1.00 71.31 158 GLU A CA 1
ATOM 1174 C C . GLU A 1 158 ? 7.550 -15.245 14.320 1.00 71.31 158 GLU A C 1
ATOM 1176 O O . GLU A 1 158 ? 6.886 -14.286 13.932 1.00 71.31 158 GLU A O 1
ATOM 1181 N N . VAL A 1 159 ? 8.200 -16.051 13.477 1.00 72.81 159 VAL A N 1
ATOM 1182 C CA . VAL A 1 159 ? 8.141 -15.922 12.014 1.00 72.81 159 VAL A CA 1
ATOM 1183 C C . VAL A 1 159 ? 6.713 -16.150 11.533 1.00 72.81 159 VAL A C 1
ATOM 1185 O O . VAL A 1 159 ? 6.192 -15.359 10.749 1.00 72.81 159 VAL A O 1
ATOM 1188 N N . ARG A 1 160 ? 6.039 -17.178 12.060 1.00 74.50 160 ARG A N 1
ATOM 1189 C CA . ARG A 1 160 ? 4.625 -17.423 11.776 1.00 74.50 160 ARG A CA 1
ATOM 1190 C C . ARG A 1 160 ? 3.749 -16.269 12.242 1.00 74.50 160 ARG A C 1
ATOM 1192 O O . ARG A 1 160 ? 2.885 -15.841 11.496 1.00 74.50 160 ARG A O 1
ATOM 1199 N N . SER A 1 161 ? 3.976 -15.750 13.443 1.00 77.06 161 SER A N 1
ATOM 1200 C CA . SER A 1 161 ? 3.237 -14.607 13.980 1.00 77.06 161 SER A CA 1
ATOM 1201 C C . SER A 1 161 ? 3.447 -13.356 13.125 1.00 77.06 161 SER A C 1
ATOM 1203 O O . SER A 1 161 ? 2.490 -12.639 12.860 1.00 77.06 161 SER A O 1
ATOM 1205 N N . ALA A 1 162 ? 4.663 -13.116 12.625 1.00 75.75 162 ALA A N 1
ATOM 1206 C CA . ALA A 1 162 ? 4.947 -12.018 11.706 1.00 75.75 162 ALA A CA 1
ATOM 1207 C C . ALA A 1 162 ? 4.268 -12.207 10.342 1.00 75.75 162 ALA A C 1
ATOM 1209 O O . ALA A 1 162 ? 3.700 -11.252 9.818 1.00 75.75 162 ALA A O 1
ATOM 1210 N N . ALA A 1 163 ? 4.260 -13.428 9.800 1.00 74.31 163 ALA A N 1
ATOM 1211 C CA . ALA A 1 163 ? 3.542 -13.752 8.568 1.00 74.31 163 ALA A CA 1
ATOM 1212 C C . ALA A 1 163 ? 2.013 -13.646 8.741 1.00 74.31 163 ALA A C 1
ATOM 1214 O O . ALA A 1 163 ? 1.337 -13.066 7.897 1.00 74.31 163 ALA A O 1
ATOM 1215 N N . ASP A 1 164 ? 1.469 -14.128 9.862 1.00 73.81 164 ASP A N 1
ATOM 1216 C CA . ASP A 1 164 ? 0.046 -14.035 10.218 1.00 73.81 164 ASP A CA 1
ATOM 1217 C C . ASP A 1 164 ? -0.378 -12.590 10.562 1.00 73.81 164 ASP A C 1
ATOM 1219 O O . ASP A 1 164 ? -1.559 -12.247 10.461 1.00 73.81 164 ASP A O 1
ATOM 1223 N N . ALA A 1 165 ? 0.563 -11.739 10.989 1.00 76.12 165 ALA A N 1
ATOM 1224 C CA . ALA A 1 165 ? 0.353 -10.310 11.222 1.00 76.12 165 ALA A CA 1
ATOM 1225 C C . ALA A 1 165 ? 0.505 -9.461 9.950 1.00 76.12 165 ALA A C 1
ATOM 1227 O O . ALA A 1 165 ? 0.073 -8.303 9.939 1.00 76.12 165 ALA A O 1
ATOM 1228 N N . ALA A 1 166 ? 1.119 -10.008 8.898 1.00 81.19 166 ALA A N 1
ATOM 1229 C CA . ALA A 1 166 ? 1.256 -9.337 7.617 1.00 81.19 166 ALA A CA 1
ATOM 1230 C C . ALA A 1 166 ? -0.096 -9.220 6.894 1.00 81.19 166 ALA A C 1
ATOM 1232 O O . ALA A 1 166 ? -1.095 -9.851 7.248 1.00 81.19 166 ALA A O 1
ATOM 1233 N N . HIS A 1 167 ? -0.139 -8.375 5.861 1.00 84.06 167 HIS A N 1
ATOM 1234 C CA . HIS A 1 167 ? -1.376 -8.131 5.131 1.00 84.06 167 HIS A CA 1
ATOM 1235 C C . HIS A 1 167 ? -1.861 -9.407 4.414 1.00 84.06 167 HIS A C 1
ATOM 1237 O O . HIS A 1 167 ? -1.085 -10.014 3.674 1.00 84.06 167 HIS A O 1
ATOM 1243 N N . PRO A 1 168 ? -3.147 -9.793 4.523 1.00 83.44 168 PRO A N 1
ATOM 1244 C CA . PRO A 1 168 ? -3.655 -11.048 3.961 1.00 83.44 168 PRO A CA 1
ATOM 1245 C C . PRO A 1 168 ? -3.594 -11.138 2.425 1.00 83.44 168 PRO A C 1
ATOM 1247 O O . PRO A 1 168 ? -3.689 -12.240 1.881 1.00 83.44 168 PRO A O 1
ATOM 1250 N N . LEU A 1 169 ? -3.425 -10.015 1.716 1.00 84.19 169 LEU A N 1
ATOM 1251 C CA . LEU A 1 169 ? -3.157 -10.001 0.265 1.00 84.19 169 LEU A CA 1
ATOM 1252 C C . LEU A 1 169 ? -1.736 -10.444 -0.102 1.00 84.19 169 LEU A C 1
ATOM 1254 O O . LEU A 1 169 ? -1.519 -10.876 -1.227 1.00 84.19 169 LEU A O 1
ATOM 1258 N N . GLY A 1 170 ? -0.785 -10.330 0.825 1.00 78.19 170 GLY A N 1
ATOM 1259 C CA . GLY A 1 170 ? 0.593 -10.790 0.653 1.00 78.19 170 GLY A CA 1
ATOM 1260 C C . GLY A 1 170 ? 0.828 -12.197 1.202 1.00 78.19 170 GLY A C 1
ATOM 1261 O O . GLY A 1 170 ? 1.981 -12.579 1.382 1.00 78.19 170 GLY A O 1
ATOM 1262 N N . ARG A 1 171 ? -0.240 -12.942 1.528 1.00 76.62 171 ARG A N 1
ATOM 1263 C CA . ARG A 1 171 ? -0.131 -14.287 2.102 1.00 76.62 171 ARG A CA 1
ATOM 1264 C C . ARG A 1 171 ? 0.546 -15.227 1.108 1.00 76.62 171 ARG A C 1
ATOM 1266 O O . ARG A 1 171 ? 0.208 -15.232 -0.073 1.00 76.62 171 ARG A O 1
ATOM 1273 N N . LEU A 1 172 ? 1.492 -16.002 1.619 1.00 68.94 172 LEU A N 1
ATOM 1274 C CA . LEU A 1 172 ? 2.248 -16.984 0.857 1.00 68.94 172 LEU A CA 1
ATOM 1275 C C . LEU A 1 172 ? 1.371 -18.175 0.465 1.00 68.94 172 LEU A C 1
ATOM 1277 O O . LEU A 1 172 ? 0.372 -18.471 1.123 1.00 68.94 172 LEU A O 1
ATOM 1281 N N . ASP A 1 173 ? 1.767 -18.873 -0.596 1.00 68.00 173 ASP A N 1
ATOM 1282 C CA . ASP A 1 173 ? 1.100 -20.107 -0.988 1.00 68.00 173 ASP A CA 1
ATOM 1283 C C . ASP A 1 173 ? 1.216 -21.173 0.119 1.00 68.00 173 ASP A C 1
ATOM 1285 O O . ASP A 1 173 ? 2.225 -21.225 0.831 1.00 68.00 173 ASP A O 1
ATOM 1289 N N . PRO A 1 174 ? 0.230 -22.082 0.255 1.00 66.06 174 PRO A N 1
ATOM 1290 C CA . PRO A 1 174 ? 0.239 -23.115 1.295 1.00 66.06 174 PRO A CA 1
ATOM 1291 C C . PRO A 1 174 ? 1.495 -24.004 1.289 1.00 66.06 174 PRO A C 1
ATOM 1293 O O . PRO A 1 174 ? 1.891 -24.538 2.327 1.00 66.06 174 PRO A O 1
ATOM 1296 N N . THR A 1 175 ? 2.140 -24.169 0.130 1.00 67.94 175 THR A N 1
ATOM 1297 C CA . THR A 1 175 ? 3.423 -24.875 -0.018 1.00 67.94 175 THR A CA 1
ATOM 1298 C C . THR A 1 175 ? 4.548 -24.151 0.711 1.00 67.94 175 THR A C 1
ATOM 1300 O O . THR A 1 175 ? 5.275 -24.764 1.490 1.00 67.94 175 THR A O 1
ATOM 1303 N N . THR A 1 176 ? 4.629 -22.840 0.523 1.00 64.88 176 THR A N 1
ATOM 1304 C CA . THR A 1 176 ? 5.630 -21.961 1.122 1.00 64.88 176 THR A CA 1
ATOM 1305 C C . THR A 1 176 ? 5.356 -21.744 2.614 1.00 64.88 176 THR A C 1
ATOM 1307 O O . THR A 1 176 ? 6.281 -21.726 3.423 1.00 64.88 176 THR A O 1
ATOM 1310 N N . GLU A 1 177 ? 4.084 -21.687 3.026 1.00 66.12 177 GLU A N 1
ATOM 1311 C CA . GLU A 1 177 ? 3.705 -21.702 4.449 1.00 66.12 177 GLU A CA 1
ATOM 1312 C C . GLU A 1 177 ? 4.128 -23.008 5.141 1.00 66.12 177 GLU A C 1
ATOM 1314 O O . GLU A 1 177 ? 4.595 -22.995 6.282 1.00 66.12 177 GLU A O 1
ATOM 1319 N N . THR A 1 178 ? 4.009 -24.145 4.448 1.00 63.66 178 THR A N 1
ATOM 1320 C CA . THR A 1 178 ? 4.468 -25.442 4.968 1.00 63.66 178 THR A CA 1
ATOM 1321 C C . THR A 1 178 ? 5.992 -25.504 5.038 1.00 63.66 178 THR A C 1
ATOM 1323 O O . THR A 1 178 ? 6.526 -26.062 5.996 1.00 63.66 178 THR A O 1
ATOM 1326 N N . ALA A 1 179 ? 6.691 -24.893 4.073 1.00 62.84 179 ALA A N 1
ATOM 1327 C CA . ALA A 1 179 ? 8.138 -24.735 4.132 1.00 62.84 179 ALA A CA 1
ATOM 1328 C C . ALA A 1 179 ? 8.532 -23.969 5.401 1.00 62.84 179 ALA A C 1
ATOM 1330 O O . ALA A 1 179 ? 9.292 -24.515 6.193 1.00 62.84 179 ALA A O 1
ATOM 1331 N N . ILE A 1 180 ? 7.920 -22.803 5.671 1.00 63.28 180 ILE A N 1
ATOM 1332 C CA . ILE A 1 180 ? 8.118 -22.021 6.911 1.00 63.28 180 ILE A CA 1
ATOM 1333 C C . ILE A 1 180 ? 7.859 -22.869 8.168 1.00 63.28 180 ILE A C 1
ATOM 1335 O O . ILE A 1 180 ? 8.636 -22.819 9.121 1.00 63.28 180 ILE A O 1
ATOM 1339 N N . ALA A 1 181 ? 6.792 -23.673 8.178 1.00 58.06 181 ALA A N 1
ATOM 1340 C CA . ALA A 1 181 ? 6.422 -24.510 9.322 1.00 58.06 181 ALA A CA 1
ATOM 1341 C C . ALA A 1 181 ? 7.391 -25.679 9.590 1.00 58.06 181 ALA A C 1
ATOM 1343 O O . ALA A 1 181 ? 7.415 -26.205 10.703 1.00 58.06 181 ALA A O 1
ATOM 1344 N N . GLY A 1 182 ? 8.169 -26.097 8.588 1.00 59.81 182 GLY A N 1
ATOM 1345 C CA . GLY A 1 182 ? 9.158 -27.171 8.697 1.00 59.81 182 GLY A CA 1
ATOM 1346 C C . GLY A 1 182 ? 10.550 -26.722 9.155 1.00 59.81 182 GLY A C 1
ATOM 1347 O O . GLY A 1 182 ? 11.422 -27.578 9.308 1.00 59.81 182 GLY A O 1
ATOM 1348 N N . PHE A 1 183 ? 10.784 -25.418 9.356 1.00 60.59 183 PHE A N 1
ATOM 1349 C CA . PHE A 1 183 ? 12.121 -24.897 9.659 1.00 60.59 183 PHE A CA 1
ATOM 1350 C C . PHE A 1 183 ? 12.608 -25.213 11.079 1.00 60.59 183 PHE A C 1
ATOM 1352 O O . PHE A 1 183 ? 11.859 -25.213 12.056 1.00 60.59 183 PHE A O 1
ATOM 1359 N N . SER A 1 184 ? 13.916 -25.457 11.170 1.00 53.31 184 SER A N 1
ATOM 1360 C CA . SER A 1 184 ? 14.679 -25.684 12.399 1.00 53.31 184 SER A CA 1
ATOM 1361 C C . SER A 1 184 ? 15.249 -24.364 12.941 1.00 53.31 184 SER A C 1
ATOM 1363 O O . SER A 1 184 ? 15.543 -23.440 12.190 1.00 53.31 184 SER A O 1
ATOM 1365 N N . ALA A 1 185 ? 15.394 -24.273 14.265 1.00 57.16 185 ALA A N 1
ATOM 1366 C CA . ALA A 1 185 ? 15.674 -23.059 15.037 1.00 57.16 185 ALA A CA 1
ATOM 1367 C C . ALA A 1 185 ? 17.136 -22.550 14.975 1.00 57.16 185 ALA A C 1
ATOM 1369 O O . ALA A 1 185 ? 17.673 -22.115 15.997 1.00 57.16 185 ALA A O 1
ATOM 1370 N N . SER A 1 186 ? 17.813 -22.618 13.822 1.00 59.00 186 SER A N 1
ATOM 1371 C CA . SER A 1 186 ? 19.171 -22.070 13.666 1.00 59.00 186 SER A CA 1
ATOM 1372 C C . SER A 1 186 ? 19.194 -20.805 12.796 1.00 59.00 186 SER A C 1
ATOM 1374 O O . SER A 1 186 ? 18.408 -20.658 11.864 1.00 59.00 186 SER A O 1
ATOM 1376 N N . ALA A 1 187 ? 20.102 -19.870 13.100 1.00 53.22 187 ALA A N 1
ATOM 1377 C CA . ALA A 1 187 ? 20.235 -18.606 12.364 1.00 53.22 187 ALA A CA 1
ATOM 1378 C C . ALA A 1 187 ? 20.673 -18.810 10.899 1.00 53.22 187 ALA A C 1
ATOM 1380 O O . ALA A 1 187 ? 20.232 -18.082 10.016 1.00 53.22 187 ALA A O 1
ATOM 1381 N N . SER A 1 188 ? 21.478 -19.845 10.624 1.00 61.06 188 SER A N 1
ATOM 1382 C CA . SER A 1 188 ? 21.860 -20.216 9.252 1.00 61.06 188 SER A CA 1
ATOM 1383 C C . SER A 1 188 ? 20.652 -20.696 8.443 1.00 61.06 188 SER A C 1
ATOM 1385 O O . SER A 1 188 ? 20.480 -20.277 7.300 1.00 61.06 188 SER A O 1
ATOM 1387 N N . ASP A 1 189 ? 19.780 -21.505 9.057 1.00 63.50 189 ASP A N 1
ATOM 1388 C CA . ASP A 1 189 ? 18.564 -22.019 8.411 1.00 63.50 189 ASP A CA 1
ATOM 1389 C C . ASP A 1 189 ? 17.574 -20.886 8.083 1.00 63.50 189 ASP A C 1
ATOM 1391 O O . ASP A 1 189 ? 16.765 -20.990 7.165 1.00 63.50 189 ASP A O 1
ATOM 1395 N N . LEU A 1 190 ? 17.644 -19.772 8.813 1.00 62.09 190 LEU A N 1
ATOM 1396 C CA . LEU A 1 190 ? 16.735 -18.642 8.664 1.00 62.09 190 LEU A CA 1
ATOM 1397 C C . LEU A 1 190 ? 17.077 -17.755 7.456 1.00 62.09 190 LEU A C 1
ATOM 1399 O O . LEU A 1 190 ? 16.186 -17.215 6.798 1.00 62.09 190 LEU A O 1
ATOM 1403 N N . VAL A 1 191 ? 18.359 -17.657 7.107 1.00 66.00 191 VAL A N 1
ATOM 1404 C CA . VAL A 1 191 ? 18.777 -17.039 5.843 1.00 6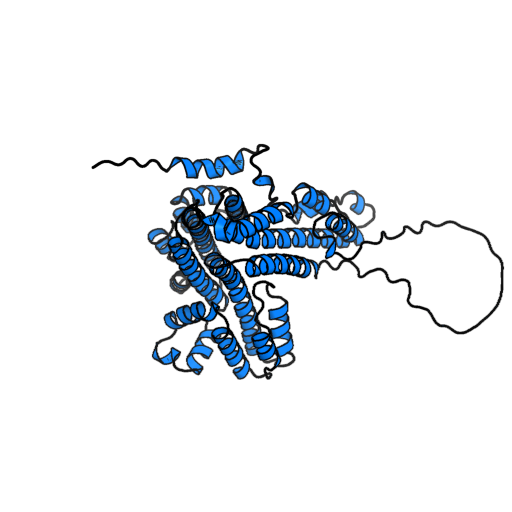6.00 191 VAL A CA 1
ATOM 1405 C C . VAL A 1 191 ? 18.413 -17.935 4.659 1.00 66.00 191 VAL A C 1
ATOM 1407 O O . VAL A 1 191 ? 17.953 -17.438 3.629 1.00 66.00 191 VAL A O 1
ATOM 1410 N N . ASP A 1 192 ? 18.550 -19.253 4.813 1.00 71.25 192 ASP A N 1
ATOM 1411 C CA . ASP A 1 192 ? 18.073 -20.217 3.819 1.00 71.25 192 ASP A CA 1
ATOM 1412 C C . ASP A 1 192 ? 16.552 -20.151 3.634 1.00 71.25 192 ASP A C 1
ATOM 1414 O O . ASP A 1 192 ? 16.077 -20.255 2.502 1.00 71.25 192 ASP A O 1
ATOM 1418 N N . LEU A 1 193 ? 15.791 -19.865 4.698 1.00 71.38 193 LEU A N 1
ATOM 1419 C CA . LEU A 1 193 ? 14.365 -19.567 4.589 1.00 71.38 193 LEU A CA 1
ATOM 1420 C C . LEU A 1 193 ? 14.122 -18.337 3.715 1.00 71.38 193 LEU A C 1
ATOM 1422 O O . LEU A 1 193 ? 13.362 -18.431 2.756 1.00 71.38 193 LEU A O 1
ATOM 1426 N N . VAL A 1 194 ? 14.763 -17.198 4.001 1.00 69.75 194 VAL A N 1
ATOM 1427 C CA . VAL A 1 194 ? 14.573 -15.977 3.194 1.00 69.75 194 VAL A CA 1
ATOM 1428 C C . VAL A 1 194 ? 14.930 -16.239 1.730 1.00 69.75 194 VAL A C 1
ATOM 1430 O O . VAL A 1 194 ? 14.188 -15.828 0.844 1.00 69.75 194 VAL A O 1
ATOM 1433 N N . ARG A 1 195 ? 15.995 -16.997 1.450 1.00 74.81 195 ARG A N 1
ATOM 1434 C CA . ARG A 1 195 ? 16.329 -17.415 0.079 1.00 74.81 195 ARG A CA 1
ATOM 1435 C C . ARG A 1 195 ? 15.236 -18.271 -0.550 1.00 74.81 195 ARG A C 1
ATOM 1437 O O . ARG A 1 195 ? 14.846 -17.998 -1.679 1.00 74.81 195 ARG A O 1
ATOM 1444 N N . SER A 1 196 ? 14.732 -19.275 0.166 1.00 78.94 196 SER A N 1
ATOM 1445 C CA . SER A 1 196 ? 13.638 -20.123 -0.316 1.00 78.94 196 SER A CA 1
ATOM 1446 C C . SER A 1 196 ? 12.397 -19.288 -0.632 1.00 78.94 196 SER A C 1
ATOM 1448 O O . SER A 1 196 ? 11.804 -19.452 -1.693 1.00 78.94 196 SER A O 1
ATOM 1450 N N . LEU A 1 197 ? 12.053 -18.329 0.235 1.00 77.06 197 LEU A N 1
ATOM 1451 C CA . LEU A 1 197 ? 10.945 -17.398 0.014 1.00 77.06 197 LEU A CA 1
ATOM 1452 C C . LEU A 1 197 ? 11.176 -16.521 -1.220 1.00 77.06 197 LEU A C 1
ATOM 1454 O O . LEU A 1 197 ? 10.260 -16.336 -2.015 1.00 77.06 197 LEU A O 1
ATOM 1458 N N . LEU A 1 198 ? 12.389 -16.002 -1.416 1.00 78.00 198 LEU A N 1
ATOM 1459 C CA . LEU A 1 198 ? 12.725 -15.200 -2.595 1.00 78.00 198 LEU A CA 1
ATOM 1460 C C . LEU A 1 198 ? 12.698 -16.019 -3.894 1.00 78.00 198 LEU A C 1
ATOM 1462 O O . LEU A 1 198 ? 12.395 -15.462 -4.940 1.00 78.00 198 LEU A O 1
ATOM 1466 N N . VAL A 1 199 ? 12.982 -17.322 -3.846 1.00 80.56 199 VAL A N 1
ATOM 1467 C CA . VAL A 1 199 ? 12.906 -18.206 -5.022 1.00 80.56 199 VAL A CA 1
ATOM 1468 C C . VAL A 1 199 ? 11.463 -18.602 -5.342 1.00 80.56 199 VAL A C 1
ATOM 1470 O O . VAL A 1 199 ? 11.093 -18.671 -6.511 1.00 80.56 199 VAL A O 1
ATOM 1473 N N . GLU A 1 200 ? 10.645 -18.867 -4.324 1.00 79.81 200 GLU A N 1
ATOM 1474 C CA . GLU A 1 200 ? 9.260 -19.315 -4.511 1.00 79.81 200 GLU A CA 1
ATOM 1475 C C . GLU A 1 200 ? 8.289 -18.168 -4.822 1.00 79.81 200 GLU A C 1
ATOM 1477 O O . GLU A 1 200 ? 7.242 -18.399 -5.424 1.00 79.81 200 GLU A O 1
ATOM 1482 N N . THR A 1 201 ? 8.621 -16.927 -4.448 1.00 83.44 201 THR A N 1
ATOM 1483 C CA . THR A 1 201 ? 7.732 -15.773 -4.639 1.00 83.44 201 THR A CA 1
ATOM 1484 C C . THR A 1 201 ? 8.064 -14.958 -5.896 1.00 83.44 201 THR A C 1
ATOM 1486 O O . THR A 1 201 ? 9.233 -14.721 -6.209 1.00 83.44 201 THR A O 1
ATOM 1489 N N . PRO A 1 202 ? 7.051 -14.410 -6.599 1.00 83.81 202 PRO A N 1
ATOM 1490 C CA . PRO A 1 202 ? 7.268 -13.601 -7.805 1.00 83.81 202 PRO A CA 1
ATOM 1491 C C . PRO A 1 202 ? 7.987 -12.271 -7.523 1.00 83.81 202 PRO A C 1
ATOM 1493 O O . PRO A 1 202 ? 8.538 -11.651 -8.433 1.00 83.81 202 PRO A O 1
ATOM 1496 N N . VAL A 1 203 ? 8.015 -11.830 -6.259 1.00 85.94 203 VAL A N 1
ATOM 1497 C CA . VAL A 1 203 ? 8.723 -10.616 -5.834 1.00 85.94 203 VAL A CA 1
ATOM 1498 C C . VAL A 1 203 ? 10.238 -10.799 -5.738 1.00 85.94 203 VAL A C 1
ATOM 1500 O O . VAL A 1 203 ? 10.952 -9.797 -5.687 1.00 85.94 203 VAL A O 1
ATOM 1503 N N . GLY A 1 204 ? 10.742 -12.039 -5.784 1.00 82.69 204 GLY A N 1
ATOM 1504 C CA . GLY A 1 204 ? 12.174 -12.345 -5.767 1.00 82.69 204 GLY A CA 1
ATOM 1505 C C . GLY A 1 204 ? 12.980 -11.588 -6.818 1.00 82.69 204 GLY A C 1
ATOM 1506 O O . GLY A 1 204 ? 14.085 -11.131 -6.542 1.00 82.69 204 GLY A O 1
ATOM 1507 N N . VAL A 1 205 ? 12.382 -11.338 -7.987 1.00 86.25 205 VAL A N 1
ATOM 1508 C CA . VAL A 1 205 ? 13.025 -10.609 -9.091 1.00 86.25 205 VAL A CA 1
ATOM 1509 C C . VAL A 1 205 ? 13.380 -9.163 -8.707 1.00 86.25 205 VAL A C 1
ATOM 1511 O O . VAL A 1 205 ? 14.356 -8.606 -9.212 1.00 86.25 205 VAL A O 1
ATOM 1514 N N . TYR A 1 206 ? 12.611 -8.533 -7.812 1.00 86.81 206 TYR A N 1
ATOM 1515 C CA . TYR A 1 206 ? 12.908 -7.178 -7.333 1.00 86.81 206 TYR A CA 1
ATOM 1516 C C . TYR A 1 206 ? 14.096 -7.174 -6.366 1.00 86.81 206 TYR A C 1
ATOM 1518 O O . TYR A 1 206 ? 14.951 -6.291 -6.439 1.00 86.81 206 TYR A O 1
ATOM 1526 N N . PHE A 1 207 ? 14.166 -8.181 -5.493 1.00 82.38 207 PHE A N 1
ATOM 1527 C CA . PHE A 1 207 ? 15.270 -8.358 -4.552 1.00 82.38 207 PHE A CA 1
ATOM 1528 C C . PHE A 1 207 ? 16.560 -8.755 -5.265 1.00 82.38 207 PHE A C 1
ATOM 1530 O O . PHE A 1 207 ? 17.615 -8.235 -4.927 1.00 82.38 207 PHE A O 1
ATOM 1537 N N . GLU A 1 208 ? 16.486 -9.612 -6.283 1.00 80.62 208 GLU A N 1
ATOM 1538 C CA . GLU A 1 208 ? 17.629 -9.956 -7.129 1.00 80.62 208 GLU A CA 1
ATOM 1539 C C . GLU A 1 208 ? 18.219 -8.709 -7.794 1.00 80.62 208 GLU A C 1
ATOM 1541 O O . GLU A 1 208 ? 19.420 -8.469 -7.700 1.00 80.62 208 GLU A O 1
ATOM 1546 N N . GLU A 1 209 ? 17.384 -7.863 -8.403 1.00 81.75 209 GLU A N 1
ATOM 1547 C CA . GLU A 1 209 ? 17.866 -6.631 -9.031 1.00 81.75 209 GLU A CA 1
ATOM 1548 C C . GLU A 1 209 ? 18.478 -5.657 -8.010 1.00 81.75 209 GLU A C 1
ATOM 1550 O O . GLU A 1 209 ? 19.461 -4.976 -8.313 1.00 81.75 209 GLU A O 1
ATOM 1555 N N . P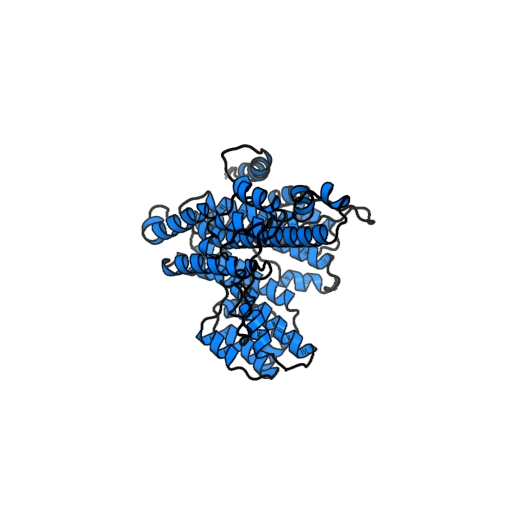HE A 1 210 ? 17.928 -5.585 -6.795 1.00 79.69 210 PHE A N 1
ATOM 1556 C CA . PHE A 1 210 ? 18.537 -4.815 -5.713 1.00 79.69 210 PHE A CA 1
ATOM 1557 C C . PHE A 1 210 ? 19.899 -5.392 -5.311 1.00 79.69 210 PHE A C 1
ATOM 1559 O O . PHE A 1 210 ? 20.887 -4.662 -5.260 1.00 79.69 210 PHE A O 1
ATOM 1566 N N . LEU A 1 211 ? 19.969 -6.703 -5.081 1.00 75.00 211 LEU A N 1
ATOM 1567 C CA . LEU A 1 211 ? 21.184 -7.395 -4.670 1.00 75.00 211 LEU A CA 1
ATOM 1568 C C . LEU A 1 211 ? 22.284 -7.283 -5.725 1.00 75.00 211 LEU A C 1
ATOM 1570 O O . LEU A 1 211 ? 23.419 -7.014 -5.361 1.00 75.00 211 LEU A O 1
ATOM 1574 N N . LEU A 1 212 ? 21.962 -7.374 -7.016 1.00 75.06 212 LEU A N 1
ATOM 1575 C CA . LEU A 1 212 ? 22.919 -7.166 -8.111 1.00 75.06 212 LEU A CA 1
ATOM 1576 C C . LEU A 1 212 ? 23.495 -5.740 -8.163 1.00 75.06 212 LEU A C 1
ATOM 1578 O O . LEU A 1 212 ? 24.565 -5.536 -8.730 1.00 75.06 212 LEU A O 1
ATOM 1582 N N . LYS A 1 213 ? 22.794 -4.743 -7.605 1.00 71.56 213 LYS A N 1
ATOM 1583 C CA . LYS A 1 213 ? 23.290 -3.359 -7.501 1.00 71.56 213 LYS A CA 1
ATOM 1584 C C . LYS A 1 213 ? 24.187 -3.145 -6.277 1.00 71.56 213 LYS A C 1
ATOM 1586 O O . LYS A 1 213 ? 24.973 -2.203 -6.285 1.00 71.56 213 LYS A O 1
ATOM 1591 N N . VAL A 1 214 ? 24.056 -3.980 -5.245 1.00 67.00 214 VAL A N 1
ATOM 1592 C CA . VAL A 1 214 ? 24.797 -3.869 -3.973 1.00 67.00 214 VAL A CA 1
ATOM 1593 C C . VAL A 1 214 ? 26.001 -4.814 -3.928 1.00 67.00 214 VAL A C 1
ATOM 1595 O O . VAL A 1 214 ? 27.053 -4.449 -3.411 1.00 67.00 214 VAL A O 1
ATOM 1598 N N . LEU A 1 215 ? 25.862 -6.021 -4.476 1.00 62.59 215 LEU A N 1
ATOM 1599 C CA . LEU A 1 215 ? 26.882 -7.065 -4.490 1.00 62.59 215 LEU A CA 1
ATOM 1600 C C . LEU A 1 215 ? 27.709 -7.031 -5.773 1.00 62.59 215 LEU A C 1
ATOM 1602 O O . LEU A 1 215 ? 27.206 -6.757 -6.863 1.00 62.59 215 LEU A O 1
ATOM 1606 N N . SER A 1 216 ? 28.987 -7.393 -5.652 1.00 60.03 216 SER A N 1
ATOM 1607 C CA . SER A 1 216 ? 29.805 -7.706 -6.820 1.00 60.03 216 SER A CA 1
ATOM 1608 C C . SER A 1 216 ? 29.278 -8.986 -7.507 1.00 60.03 216 SER A C 1
ATOM 1610 O O . SER A 1 216 ? 28.725 -9.863 -6.832 1.00 60.03 216 SER A O 1
ATOM 1612 N N . PRO A 1 217 ? 29.462 -9.160 -8.831 1.00 58.53 217 PRO A N 1
ATOM 1613 C CA . PRO A 1 217 ? 29.041 -10.381 -9.530 1.00 58.53 217 PRO A CA 1
ATOM 1614 C C . PRO A 1 217 ? 29.667 -11.667 -8.962 1.00 58.53 217 PRO A C 1
ATOM 1616 O O . PRO A 1 217 ? 29.096 -12.747 -9.099 1.00 58.53 217 PRO A O 1
ATOM 1619 N N . GLU A 1 218 ? 30.837 -11.554 -8.325 1.00 55.91 218 GLU A N 1
ATOM 1620 C CA . GLU A 1 218 ? 31.563 -12.667 -7.706 1.00 55.91 218 GLU A CA 1
ATOM 1621 C C . GLU A 1 218 ? 30.948 -13.076 -6.358 1.00 55.91 218 GLU A C 1
ATOM 1623 O O . GLU A 1 218 ? 30.865 -14.269 -6.055 1.00 55.91 218 GLU A O 1
ATOM 1628 N N . ASP A 1 219 ? 30.452 -12.106 -5.583 1.00 58.19 219 ASP A N 1
ATOM 1629 C CA . ASP A 1 219 ? 29.811 -12.336 -4.283 1.00 58.19 219 ASP A CA 1
ATOM 1630 C C . ASP A 1 219 ? 28.343 -12.760 -4.418 1.00 58.19 219 ASP A C 1
ATOM 1632 O O . ASP A 1 219 ? 27.840 -13.504 -3.578 1.00 58.19 219 ASP A O 1
ATOM 1636 N N . PHE A 1 220 ? 27.663 -12.358 -5.497 1.00 54.75 220 PHE A N 1
ATOM 1637 C CA . PHE A 1 220 ? 26.284 -12.772 -5.784 1.00 54.75 220 PHE A CA 1
ATOM 1638 C C . PHE A 1 220 ? 26.167 -14.283 -6.049 1.00 54.75 220 PHE A C 1
ATOM 1640 O O . PHE A 1 220 ? 25.211 -14.926 -5.622 1.00 54.75 220 PHE A O 1
ATOM 1647 N N . GLY A 1 221 ? 27.164 -14.876 -6.717 1.00 55.56 221 GLY A N 1
ATOM 1648 C CA . GLY A 1 221 ? 27.213 -16.320 -6.979 1.00 55.56 221 GLY A CA 1
ATOM 1649 C C . GLY A 1 221 ? 27.573 -17.170 -5.754 1.00 55.56 221 GLY A C 1
ATOM 1650 O O . GLY A 1 221 ? 27.485 -18.399 -5.807 1.00 55.56 221 GLY A O 1
ATOM 1651 N N . ARG A 1 222 ? 27.991 -16.541 -4.650 1.00 60.59 222 ARG A N 1
ATOM 1652 C CA . ARG A 1 222 ? 28.381 -17.217 -3.413 1.00 60.59 222 ARG A CA 1
ATOM 1653 C C . ARG A 1 222 ? 27.222 -17.146 -2.424 1.00 60.59 222 ARG A C 1
ATOM 1655 O O . ARG A 1 222 ? 26.773 -16.058 -2.081 1.00 60.59 222 ARG A O 1
ATOM 1662 N N . ALA A 1 223 ? 26.771 -18.297 -1.921 1.00 55.25 223 ALA A N 1
ATOM 1663 C CA . ALA A 1 223 ? 25.675 -18.349 -0.949 1.00 55.25 223 ALA A CA 1
ATOM 1664 C C . ALA A 1 223 ? 25.940 -17.397 0.234 1.00 55.25 223 ALA A C 1
ATOM 1666 O O . ALA A 1 223 ? 25.113 -16.536 0.526 1.00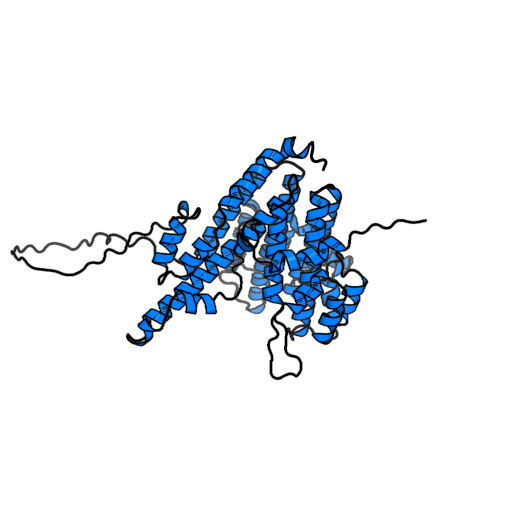 55.25 223 ALA A O 1
ATOM 1667 N N . ASP A 1 224 ? 27.135 -17.449 0.824 1.00 58.12 224 ASP A N 1
ATOM 1668 C CA . ASP A 1 224 ? 27.528 -16.589 1.948 1.00 58.12 224 ASP A CA 1
ATOM 1669 C C . ASP A 1 224 ? 27.447 -15.083 1.635 1.00 58.12 224 ASP A C 1
ATOM 1671 O O . ASP A 1 224 ? 27.078 -14.305 2.508 1.00 58.12 224 ASP A O 1
ATOM 1675 N N . GLY A 1 225 ? 27.713 -14.660 0.392 1.00 58.19 225 GLY A N 1
ATOM 1676 C CA . GLY A 1 225 ? 27.691 -13.244 0.002 1.00 58.19 225 GLY A CA 1
ATOM 1677 C C . GLY A 1 225 ? 26.288 -12.637 0.047 1.00 58.19 225 GLY A C 1
ATOM 1678 O O . GLY A 1 225 ? 26.103 -11.531 0.547 1.00 58.19 225 GLY A O 1
ATOM 1679 N N . VAL A 1 226 ? 25.273 -13.394 -0.381 1.00 59.91 226 VAL A N 1
ATOM 1680 C CA . VAL A 1 226 ? 23.867 -12.958 -0.317 1.00 59.91 226 VAL A CA 1
ATOM 1681 C C . VAL A 1 226 ? 23.352 -12.911 1.124 1.00 59.91 226 VAL A C 1
ATOM 1683 O O . VAL A 1 226 ? 22.611 -11.995 1.467 1.00 59.91 226 VAL A O 1
ATOM 1686 N N . ALA A 1 227 ? 23.767 -13.854 1.983 1.00 59.38 227 ALA A N 1
ATOM 1687 C CA . ALA A 1 227 ? 23.431 -13.810 3.415 1.00 59.38 227 ALA A CA 1
ATOM 1688 C C . ALA A 1 227 ? 23.956 -12.534 4.060 1.00 59.38 227 ALA A C 1
ATOM 1690 O O . ALA A 1 227 ? 23.215 -11.812 4.718 1.00 59.38 227 ALA A O 1
ATOM 1691 N N . VAL A 1 228 ? 25.248 -12.288 3.846 1.00 62.41 228 VAL A N 1
ATOM 1692 C CA . VAL A 1 228 ? 25.977 -11.175 4.438 1.00 62.41 228 VAL A CA 1
ATOM 1693 C C . VAL A 1 228 ? 25.425 -9.851 3.921 1.00 62.41 228 VAL A C 1
ATOM 1695 O O . VAL A 1 228 ? 25.138 -8.974 4.717 1.00 62.41 228 VAL A O 1
ATOM 1698 N N . ALA A 1 229 ? 25.143 -9.709 2.625 1.00 61.53 229 ALA A N 1
ATOM 1699 C CA . ALA A 1 229 ? 24.527 -8.481 2.123 1.00 61.53 229 ALA A CA 1
ATOM 1700 C C . ALA A 1 229 ? 23.115 -8.237 2.673 1.00 61.53 229 ALA A C 1
ATOM 1702 O O . ALA A 1 229 ? 22.750 -7.092 2.926 1.00 61.53 229 ALA A O 1
ATOM 1703 N N . LEU A 1 230 ? 22.310 -9.283 2.872 1.00 62.06 230 LEU A N 1
ATOM 1704 C CA . LEU A 1 230 ? 20.975 -9.129 3.455 1.00 62.06 230 LEU A CA 1
ATOM 1705 C C . LEU A 1 230 ? 21.022 -8.822 4.963 1.00 62.06 230 LEU A C 1
ATOM 1707 O O . LEU A 1 230 ? 20.116 -8.156 5.464 1.00 62.06 230 LEU A O 1
ATOM 1711 N N . SER A 1 231 ? 22.053 -9.273 5.685 1.00 62.69 231 SER A N 1
ATOM 1712 C CA . SER A 1 231 ? 22.225 -8.988 7.116 1.00 62.69 231 SER A CA 1
ATOM 1713 C C . SER A 1 231 ? 22.958 -7.670 7.392 1.00 62.69 231 SER A C 1
ATOM 1715 O O . SER A 1 231 ? 22.653 -6.997 8.374 1.00 62.69 231 SER A O 1
ATOM 1717 N N . GLU A 1 232 ? 23.879 -7.255 6.520 1.00 64.75 232 GLU A N 1
ATOM 1718 C CA . GLU A 1 232 ? 24.662 -6.022 6.669 1.00 64.75 232 GLU A CA 1
ATOM 1719 C C . GLU A 1 232 ? 23.888 -4.760 6.272 1.00 64.75 232 GLU A C 1
ATOM 1721 O O . GLU A 1 232 ? 24.227 -3.662 6.723 1.00 64.75 232 GLU A O 1
ATOM 1726 N N . GLN A 1 233 ? 22.848 -4.885 5.441 1.00 66.38 233 GLN A N 1
ATOM 1727 C CA . GLN A 1 233 ? 22.060 -3.737 5.005 1.00 66.38 233 GLN A CA 1
ATOM 1728 C C . GLN A 1 233 ? 20.925 -3.409 5.985 1.00 66.38 233 GLN A C 1
ATOM 1730 O O . GLN A 1 233 ? 20.229 -4.302 6.481 1.00 66.38 233 GLN A O 1
ATOM 1735 N N . PRO A 1 234 ? 20.668 -2.115 6.244 1.00 69.38 234 PRO A N 1
ATOM 1736 C CA . PRO A 1 234 ? 19.521 -1.729 7.044 1.00 69.38 234 PRO A CA 1
ATOM 1737 C C . PRO A 1 234 ? 18.217 -2.100 6.323 1.00 69.38 234 PRO A C 1
ATOM 1739 O O . PRO A 1 234 ? 17.987 -1.698 5.183 1.00 69.38 234 PRO A O 1
ATOM 1742 N N . LEU A 1 235 ? 17.321 -2.823 7.000 1.00 72.75 235 LEU A N 1
ATOM 1743 C CA . LEU A 1 235 ? 16.092 -3.352 6.384 1.00 72.75 235 LEU A CA 1
ATOM 1744 C C . LEU A 1 235 ? 15.154 -2.278 5.824 1.00 72.75 235 LEU A C 1
ATOM 1746 O O . LEU A 1 235 ? 14.483 -2.523 4.826 1.00 72.75 235 LEU A O 1
ATOM 1750 N N . TYR A 1 236 ? 15.148 -1.071 6.398 1.00 72.56 236 TYR A N 1
ATOM 1751 C CA . TYR A 1 236 ? 14.357 0.037 5.852 1.00 72.56 236 TYR A CA 1
ATOM 1752 C C . TYR A 1 236 ? 14.836 0.447 4.447 1.00 72.56 236 TYR A C 1
ATOM 1754 O O . TYR A 1 236 ? 14.032 0.818 3.594 1.00 72.56 236 TYR A O 1
ATOM 1762 N N . LEU A 1 237 ? 16.147 0.369 4.183 1.00 76.62 237 LEU A N 1
ATOM 1763 C CA . LEU A 1 237 ? 16.726 0.657 2.870 1.00 76.62 237 LEU A CA 1
ATOM 1764 C C . LEU A 1 237 ? 16.336 -0.437 1.882 1.00 76.62 237 LEU A C 1
ATOM 1766 O O . LEU A 1 237 ? 15.925 -0.130 0.766 1.00 76.62 237 LEU A O 1
ATOM 1770 N N . LEU A 1 238 ? 16.407 -1.696 2.316 1.00 81.19 238 LEU A N 1
ATOM 1771 C CA . LEU A 1 238 ? 15.972 -2.836 1.519 1.00 81.19 238 LEU A CA 1
ATOM 1772 C C . LEU A 1 238 ? 14.495 -2.707 1.123 1.00 81.19 238 LEU A C 1
ATOM 1774 O O . LEU A 1 238 ? 14.162 -2.857 -0.052 1.00 81.19 238 LEU A O 1
ATOM 1778 N N . GLU A 1 239 ? 13.619 -2.369 2.071 1.00 83.81 239 GLU A N 1
ATOM 1779 C CA . GLU A 1 239 ? 12.194 -2.157 1.815 1.00 83.81 239 GLU A CA 1
ATOM 1780 C C . GLU A 1 239 ? 11.975 -1.050 0.776 1.00 83.81 239 GLU A C 1
ATOM 1782 O O . GLU A 1 239 ? 11.317 -1.262 -0.247 1.00 83.81 239 GLU A O 1
ATOM 1787 N N . HIS A 1 240 ? 12.556 0.131 1.002 1.00 84.06 240 HIS A N 1
ATOM 1788 C CA . HIS A 1 240 ? 12.366 1.279 0.121 1.00 84.06 240 HIS A CA 1
ATOM 1789 C C . HIS A 1 240 ? 12.980 1.073 -1.268 1.00 84.06 240 HIS A C 1
ATOM 1791 O O . HIS A 1 240 ? 12.352 1.428 -2.267 1.00 84.06 240 HIS A O 1
ATOM 1797 N N . ALA A 1 241 ? 14.158 0.458 -1.362 1.00 84.06 241 ALA A N 1
ATOM 1798 C CA . ALA A 1 241 ? 14.808 0.174 -2.636 1.00 84.06 241 ALA A CA 1
ATOM 1799 C C . ALA A 1 241 ? 14.085 -0.926 -3.429 1.00 84.06 241 ALA A C 1
ATOM 1801 O O . ALA A 1 241 ? 13.980 -0.831 -4.653 1.00 84.06 241 ALA A O 1
ATOM 1802 N N . THR A 1 242 ? 13.522 -1.932 -2.756 1.00 86.88 242 THR A N 1
ATOM 1803 C CA . THR A 1 242 ? 12.720 -2.974 -3.416 1.00 86.88 242 THR A CA 1
ATOM 1804 C C . THR A 1 242 ? 11.393 -2.399 -3.910 1.00 86.88 242 THR A C 1
ATOM 1806 O O . THR A 1 242 ? 11.023 -2.591 -5.070 1.00 86.88 242 THR A O 1
ATOM 1809 N N . LYS A 1 243 ? 10.709 -1.597 -3.079 1.00 89.25 243 LYS A N 1
ATOM 1810 C CA . LYS A 1 243 ? 9.493 -0.870 -3.481 1.00 89.25 243 LYS A CA 1
ATOM 1811 C C . LYS A 1 243 ? 9.750 0.100 -4.630 1.00 89.25 243 LYS A C 1
ATOM 1813 O O . LYS A 1 243 ? 8.878 0.270 -5.476 1.00 89.25 243 LYS A O 1
ATOM 1818 N N . ARG A 1 244 ? 10.939 0.706 -4.702 1.00 89.50 244 ARG A N 1
ATOM 1819 C CA . ARG A 1 244 ? 11.352 1.512 -5.856 1.00 89.50 244 ARG A CA 1
ATOM 1820 C C . ARG A 1 244 ? 11.332 0.690 -7.145 1.00 89.50 244 ARG A C 1
ATOM 1822 O O . ARG A 1 244 ? 10.678 1.097 -8.100 1.00 89.50 244 ARG A O 1
ATOM 1829 N N . ILE A 1 245 ? 12.032 -0.446 -7.167 1.00 89.56 245 ILE A N 1
ATOM 1830 C CA . ILE A 1 245 ? 12.145 -1.296 -8.365 1.00 89.56 245 ILE A CA 1
ATOM 1831 C C . ILE A 1 245 ? 10.757 -1.793 -8.786 1.00 89.56 245 ILE A C 1
ATOM 1833 O O . ILE A 1 245 ? 10.405 -1.746 -9.965 1.00 89.56 245 ILE A O 1
ATOM 1837 N N . TRP A 1 246 ? 9.933 -2.204 -7.817 1.00 93.38 246 TRP A N 1
ATOM 1838 C CA . TRP A 1 246 ? 8.535 -2.555 -8.063 1.00 93.38 246 TRP A CA 1
ATOM 1839 C C . TRP A 1 246 ? 7.761 -1.406 -8.727 1.00 93.38 246 TRP A C 1
ATOM 1841 O O . TRP A 1 246 ? 7.100 -1.627 -9.741 1.00 93.38 246 TRP A O 1
ATOM 1851 N N . LEU A 1 247 ? 7.881 -0.179 -8.209 1.00 92.19 247 LEU A N 1
ATOM 1852 C CA . LEU A 1 247 ? 7.164 0.990 -8.720 1.00 92.19 247 LEU A CA 1
ATOM 1853 C C . LEU A 1 247 ? 7.568 1.336 -10.163 1.00 92.19 247 LEU A C 1
ATOM 1855 O O . LEU A 1 247 ? 6.704 1.623 -10.990 1.00 92.19 247 LEU A O 1
ATOM 1859 N N . GLU A 1 248 ? 8.863 1.264 -10.479 1.00 91.75 248 GLU A N 1
ATOM 1860 C CA . GLU A 1 248 ? 9.398 1.499 -11.828 1.00 91.75 248 GLU A CA 1
ATOM 1861 C C . GLU A 1 248 ? 8.896 0.450 -12.826 1.00 91.75 248 GLU A C 1
ATOM 1863 O O . GLU A 1 248 ? 8.428 0.791 -13.916 1.00 91.75 248 GLU A O 1
ATOM 1868 N N . ARG A 1 249 ? 8.921 -0.833 -12.445 1.00 92.19 249 ARG A N 1
ATOM 1869 C CA . ARG A 1 249 ? 8.405 -1.907 -13.304 1.00 92.19 249 ARG A CA 1
ATOM 1870 C C . ARG A 1 249 ? 6.898 -1.833 -13.482 1.00 92.19 249 ARG A C 1
ATOM 1872 O O . ARG A 1 249 ? 6.408 -2.085 -14.581 1.00 92.19 249 ARG A O 1
ATOM 1879 N N . PHE A 1 250 ? 6.167 -1.468 -12.434 1.00 94.00 250 PHE A N 1
ATOM 1880 C CA . PHE A 1 250 ? 4.723 -1.317 -12.512 1.00 94.00 250 PHE A CA 1
ATOM 1881 C C . PHE A 1 250 ? 4.326 -0.143 -13.413 1.00 94.00 250 PHE A C 1
ATOM 1883 O O . PHE A 1 250 ? 3.419 -0.287 -14.233 1.00 94.00 250 PHE A O 1
ATOM 1890 N N . HIS A 1 251 ? 5.048 0.982 -13.342 1.00 93.75 251 HIS A N 1
ATOM 1891 C CA . HIS A 1 251 ? 4.880 2.103 -14.273 1.00 93.75 251 HIS A CA 1
ATOM 1892 C C . HIS A 1 251 ? 5.179 1.687 -15.719 1.00 93.75 251 HIS A C 1
ATOM 1894 O O . HIS A 1 251 ? 4.340 1.906 -16.593 1.00 93.75 251 HIS A O 1
ATOM 1900 N N . GLY A 1 252 ? 6.303 1.001 -15.962 1.00 93.38 252 GLY A N 1
ATOM 1901 C CA . GLY A 1 252 ? 6.667 0.505 -17.294 1.00 93.38 252 GLY A CA 1
ATOM 1902 C C . GLY A 1 252 ? 5.643 -0.477 -17.874 1.00 93.38 252 GLY A C 1
ATOM 1903 O O . GLY A 1 252 ? 5.285 -0.393 -19.051 1.00 93.38 252 GLY A O 1
ATOM 1904 N N . TRP A 1 253 ? 5.101 -1.367 -17.038 1.00 93.94 253 TRP A N 1
ATOM 1905 C CA . TRP A 1 253 ? 4.020 -2.264 -17.436 1.00 93.94 253 TRP A CA 1
ATOM 1906 C C . TRP A 1 253 ? 2.729 -1.494 -17.745 1.00 93.94 253 TRP A C 1
ATOM 1908 O O . TRP A 1 253 ? 2.139 -1.723 -18.800 1.00 93.94 253 TRP A O 1
ATOM 1918 N N . CYS A 1 254 ? 2.318 -0.539 -16.903 1.00 91.94 254 CYS A N 1
ATOM 1919 C CA . CYS A 1 254 ? 1.126 0.284 -17.150 1.00 91.94 254 CYS A CA 1
ATOM 1920 C C . CYS A 1 254 ? 1.242 1.073 -18.461 1.00 91.94 254 CYS A C 1
ATOM 1922 O O . CYS A 1 254 ? 0.280 1.127 -19.229 1.00 91.94 254 CYS A O 1
ATOM 1924 N N . ALA A 1 255 ? 2.428 1.609 -18.760 1.00 91.62 255 ALA A N 1
ATOM 1925 C CA . ALA A 1 255 ? 2.707 2.298 -20.015 1.00 91.62 255 ALA A CA 1
ATOM 1926 C C . ALA A 1 255 ? 2.544 1.367 -21.231 1.00 91.62 255 ALA A C 1
ATOM 1928 O O . ALA A 1 255 ? 1.986 1.777 -22.249 1.00 91.62 255 ALA A O 1
ATOM 1929 N N . SER A 1 256 ? 2.953 0.095 -21.113 1.00 91.88 256 SER A N 1
ATOM 1930 C CA . SER A 1 256 ? 2.803 -0.905 -22.182 1.00 91.88 256 SER A CA 1
ATOM 1931 C C . SER A 1 256 ? 1.349 -1.281 -22.497 1.00 91.88 256 SER A C 1
ATOM 1933 O O . SER A 1 256 ? 1.049 -1.644 -23.633 1.00 91.88 256 SER A O 1
ATOM 1935 N N . GLN A 1 257 ? 0.429 -1.162 -21.530 1.00 87.19 257 GLN A N 1
ATOM 1936 C CA . GLN A 1 257 ? -0.993 -1.474 -21.743 1.00 87.19 257 GLN A CA 1
ATOM 1937 C C . GLN A 1 257 ? -1.704 -0.423 -22.614 1.00 87.19 257 GLN A C 1
ATOM 1939 O O . GLN A 1 257 ? -2.695 -0.724 -23.296 1.00 87.19 257 GLN A O 1
ATOM 1944 N N . GLY A 1 258 ? -1.204 0.818 -22.594 1.00 85.38 258 GLY A N 1
ATOM 1945 C CA . GLY A 1 258 ? -1.733 1.954 -23.349 1.00 85.38 258 GLY A CA 1
ATOM 1946 C C . GLY A 1 258 ? -3.191 2.331 -23.025 1.00 85.38 258 GLY A C 1
ATOM 1947 O O . GLY A 1 258 ? -3.893 1.672 -22.253 1.00 85.38 258 GLY A O 1
ATOM 1948 N N . GLY A 1 259 ? -3.696 3.376 -23.683 1.00 87.00 259 GLY A N 1
ATOM 1949 C CA . GLY A 1 259 ? -5.061 3.891 -23.490 1.00 87.00 259 GLY A CA 1
ATOM 1950 C C . GLY A 1 259 ? -5.276 4.550 -22.121 1.00 87.00 259 GLY A C 1
ATOM 1951 O O . GLY A 1 259 ? -4.319 4.972 -21.475 1.00 87.00 259 GLY A O 1
ATOM 1952 N N . GLU A 1 260 ? -6.528 4.590 -21.657 1.00 86.88 260 GLU A N 1
ATOM 1953 C CA . GLU A 1 260 ? -6.912 5.280 -20.411 1.00 86.88 260 GLU A CA 1
ATOM 1954 C C . GLU A 1 260 ? -6.188 4.718 -19.171 1.00 86.88 260 GLU A C 1
ATOM 1956 O O . GLU A 1 260 ? -5.837 5.462 -18.255 1.00 86.88 260 GLU A O 1
ATOM 1961 N N . THR A 1 261 ? -5.906 3.407 -19.145 1.00 88.94 261 THR A N 1
ATOM 1962 C CA . THR A 1 261 ? -5.123 2.787 -18.062 1.00 88.94 261 THR A CA 1
ATOM 1963 C C . THR A 1 261 ? -3.734 3.402 -17.954 1.00 88.94 261 THR A C 1
ATOM 1965 O O . THR A 1 261 ? -3.315 3.722 -16.845 1.00 88.94 261 THR A O 1
ATOM 1968 N N . ALA A 1 262 ? -3.032 3.589 -19.075 1.00 90.94 262 ALA A N 1
ATOM 1969 C CA . ALA A 1 262 ? -1.698 4.176 -19.060 1.00 90.94 262 ALA A CA 1
ATOM 1970 C C . ALA A 1 262 ? -1.759 5.637 -18.601 1.00 90.94 262 ALA A C 1
ATOM 1972 O O . ALA A 1 262 ? -1.053 6.010 -17.674 1.00 90.94 262 ALA A O 1
ATOM 1973 N N . GLU A 1 263 ? -2.656 6.443 -19.170 1.00 90.06 263 GLU A N 1
ATOM 1974 C CA . GLU A 1 263 ? -2.757 7.867 -18.828 1.00 90.06 263 GLU A CA 1
ATOM 1975 C C . GLU A 1 263 ? -3.070 8.093 -17.344 1.00 90.06 263 GLU A C 1
ATOM 1977 O O . GLU A 1 263 ? -2.393 8.872 -16.673 1.00 90.06 263 GLU A O 1
ATOM 1982 N N . ARG A 1 264 ? -4.063 7.379 -16.798 1.00 90.44 264 ARG A N 1
ATOM 1983 C CA . ARG A 1 264 ? -4.473 7.546 -15.396 1.00 90.44 264 ARG A CA 1
ATOM 1984 C C . ARG A 1 264 ? -3.489 6.922 -14.423 1.00 90.44 264 ARG A C 1
ATOM 1986 O O . ARG A 1 264 ? -3.158 7.542 -13.413 1.00 90.44 264 ARG A O 1
ATOM 1993 N N . MET A 1 265 ? -3.042 5.697 -14.699 1.00 91.31 265 MET A N 1
ATOM 1994 C CA . MET A 1 265 ? -2.205 4.963 -13.758 1.00 91.31 265 MET A CA 1
ATOM 1995 C C . MET A 1 265 ? -0.768 5.479 -13.760 1.00 91.31 265 MET A C 1
ATOM 1997 O O . MET A 1 265 ? -0.199 5.636 -12.685 1.00 91.31 265 MET A O 1
ATOM 2001 N N . CYS A 1 266 ? -0.186 5.812 -14.917 1.00 92.06 266 CYS A N 1
ATOM 2002 C CA . CYS A 1 266 ? 1.157 6.395 -14.958 1.00 92.06 266 CYS A CA 1
ATOM 2003 C C . CYS A 1 266 ? 1.181 7.757 -14.259 1.00 92.06 266 CYS A C 1
ATOM 2005 O O . CYS A 1 266 ? 2.026 7.952 -13.390 1.00 92.06 266 CYS A O 1
ATOM 2007 N N . ALA A 1 267 ? 0.211 8.642 -14.525 1.00 90.50 267 ALA A N 1
ATOM 2008 C CA . ALA A 1 267 ? 0.121 9.930 -13.831 1.00 90.50 267 ALA A CA 1
ATOM 2009 C C . ALA A 1 267 ? 0.007 9.760 -12.303 1.00 90.50 267 ALA A C 1
ATOM 2011 O O . ALA A 1 267 ? 0.687 10.447 -11.540 1.00 90.50 267 ALA A O 1
ATOM 2012 N N . PHE A 1 268 ? -0.803 8.798 -11.848 1.00 91.56 268 PHE A N 1
ATOM 2013 C CA . PHE A 1 268 ? -0.929 8.476 -10.427 1.00 91.56 268 PHE A CA 1
ATOM 2014 C C . PHE A 1 268 ? 0.376 7.923 -9.822 1.00 91.56 268 PHE A C 1
ATOM 2016 O O . PHE A 1 268 ? 0.779 8.327 -8.730 1.00 91.56 268 PHE A O 1
ATOM 2023 N N . LEU A 1 269 ? 1.059 7.005 -10.513 1.00 92.31 269 LEU A N 1
ATOM 2024 C CA . LEU A 1 269 ? 2.311 6.405 -10.040 1.00 92.31 269 LEU A CA 1
ATOM 2025 C C . LEU A 1 269 ? 3.460 7.419 -9.993 1.00 92.31 269 LEU A C 1
ATOM 2027 O O . LEU A 1 269 ? 4.273 7.375 -9.072 1.00 92.31 269 LEU A O 1
ATOM 2031 N N . GLU A 1 270 ? 3.504 8.353 -10.937 1.00 90.81 270 GLU A N 1
ATOM 2032 C CA . GLU A 1 270 ? 4.469 9.454 -10.968 1.00 90.81 270 GLU A CA 1
ATOM 2033 C C . GLU A 1 270 ? 4.272 10.422 -9.798 1.00 90.81 270 GLU A C 1
ATOM 2035 O O . GLU A 1 270 ? 5.240 10.835 -9.154 1.00 90.81 270 GLU A O 1
ATOM 2040 N N . GLU A 1 271 ? 3.020 10.741 -9.467 1.00 87.94 271 GLU A N 1
ATOM 2041 C CA . GLU A 1 271 ? 2.694 11.521 -8.274 1.00 87.94 271 GLU A CA 1
ATOM 2042 C C . GLU A 1 271 ? 3.081 10.767 -6.995 1.00 87.94 271 GLU A C 1
ATOM 2044 O O . GLU A 1 271 ? 3.747 11.322 -6.115 1.00 87.94 271 GLU A O 1
ATOM 2049 N N . ARG A 1 272 ? 2.739 9.475 -6.909 1.00 88.81 272 ARG A N 1
ATOM 2050 C CA . ARG A 1 272 ? 3.119 8.609 -5.785 1.00 88.81 272 ARG A CA 1
ATOM 2051 C C . ARG A 1 272 ? 4.640 8.565 -5.599 1.00 88.81 272 ARG A C 1
ATOM 2053 O O . ARG A 1 272 ? 5.112 8.670 -4.466 1.00 88.81 272 ARG A O 1
ATOM 2060 N N . ALA A 1 273 ? 5.403 8.440 -6.684 1.00 90.19 273 ALA A N 1
ATOM 2061 C CA . ALA A 1 273 ? 6.863 8.447 -6.659 1.00 90.19 273 ALA A CA 1
ATOM 2062 C C . ALA A 1 273 ? 7.425 9.772 -6.137 1.00 90.19 273 ALA A C 1
ATOM 2064 O O . ALA A 1 273 ? 8.342 9.773 -5.314 1.00 90.19 273 ALA A O 1
ATOM 2065 N N . ALA A 1 274 ? 6.848 10.897 -6.562 1.00 88.06 274 ALA A N 1
ATOM 2066 C CA . ALA A 1 274 ? 7.286 12.210 -6.116 1.00 88.06 274 ALA A CA 1
ATOM 2067 C C . ALA A 1 274 ? 7.045 12.425 -4.612 1.00 88.06 274 ALA A C 1
ATOM 2069 O O . ALA A 1 274 ? 7.936 12.890 -3.898 1.00 88.06 274 ALA A O 1
ATOM 2070 N N . LEU A 1 275 ? 5.872 12.025 -4.107 1.00 87.25 275 LEU A N 1
ATOM 2071 C CA . LEU A 1 275 ? 5.557 12.086 -2.676 1.00 87.25 275 LEU A CA 1
ATOM 2072 C C . LEU A 1 275 ? 6.467 11.170 -1.851 1.00 87.25 275 LEU A C 1
ATOM 2074 O O . LEU A 1 275 ? 6.909 11.567 -0.770 1.00 87.25 275 LEU A O 1
ATOM 2078 N N . LEU A 1 276 ? 6.770 9.971 -2.360 1.00 86.38 276 LEU A N 1
ATOM 2079 C CA . LEU A 1 276 ? 7.712 9.045 -1.732 1.00 86.38 276 LEU A CA 1
ATOM 2080 C C . LEU A 1 276 ? 9.111 9.668 -1.650 1.00 86.38 276 LEU A C 1
ATOM 2082 O O . LEU A 1 276 ? 9.693 9.690 -0.571 1.00 86.38 276 LEU A O 1
ATOM 2086 N N . ALA A 1 277 ? 9.626 10.223 -2.750 1.00 87.62 277 ALA A N 1
ATOM 2087 C CA . ALA A 1 277 ? 10.954 10.835 -2.793 1.00 87.62 277 ALA A CA 1
ATOM 2088 C C . ALA A 1 277 ? 11.088 11.991 -1.789 1.00 87.62 277 ALA A C 1
ATOM 2090 O O . ALA A 1 277 ? 12.062 12.054 -1.040 1.00 87.62 277 ALA A O 1
ATOM 2091 N N . VAL A 1 278 ? 10.082 12.867 -1.714 1.00 87.12 278 VAL A N 1
ATOM 2092 C CA . VAL A 1 278 ? 10.059 13.969 -0.738 1.00 87.12 278 VAL A CA 1
ATOM 2093 C C . VAL A 1 278 ? 9.955 13.445 0.698 1.00 87.12 278 VAL A C 1
ATOM 2095 O O . VAL A 1 278 ? 10.667 13.935 1.570 1.00 87.12 278 VAL A O 1
ATOM 2098 N N . SER A 1 279 ? 9.124 12.428 0.948 1.00 85.62 279 SER A N 1
ATOM 2099 C CA . SER A 1 279 ? 8.980 11.829 2.286 1.00 85.62 279 SER A CA 1
ATOM 2100 C C . SER A 1 279 ? 10.267 11.150 2.752 1.00 85.62 279 SER A C 1
ATOM 2102 O O . SER A 1 279 ? 10.646 11.270 3.911 1.00 85.62 279 SER A O 1
ATOM 2104 N N . LEU A 1 280 ? 10.968 10.462 1.850 1.00 84.12 280 LEU A N 1
ATOM 2105 C CA . LEU A 1 280 ? 12.258 9.840 2.139 1.00 84.12 280 LEU A CA 1
ATOM 2106 C C . LEU A 1 280 ? 13.341 10.885 2.410 1.00 84.12 280 LEU A C 1
ATOM 2108 O O . LEU A 1 280 ? 14.129 10.712 3.335 1.00 84.12 280 LEU A O 1
ATOM 2112 N N . ALA A 1 281 ? 13.364 11.979 1.644 1.00 84.88 281 ALA A N 1
ATOM 2113 C CA . ALA A 1 281 ? 14.292 13.081 1.878 1.00 84.88 281 ALA A CA 1
ATOM 2114 C C . ALA A 1 281 ? 14.056 13.745 3.249 1.00 84.88 281 ALA A C 1
ATOM 2116 O O . ALA A 1 281 ? 15.013 13.978 3.981 1.00 84.88 281 ALA A O 1
ATOM 2117 N N . ASP A 1 282 ? 12.796 13.995 3.617 1.00 84.44 282 ASP A N 1
ATOM 2118 C CA . ASP A 1 282 ? 12.398 14.550 4.922 1.00 84.44 282 ASP A CA 1
ATOM 2119 C C . ASP A 1 282 ? 12.752 13.614 6.087 1.00 84.44 282 ASP A C 1
ATOM 2121 O O . ASP A 1 282 ? 13.367 14.027 7.076 1.00 84.44 282 ASP A O 1
ATOM 2125 N N . ASN A 1 283 ? 12.451 12.321 5.936 1.00 82.50 283 ASN A N 1
ATOM 2126 C CA . ASN A 1 283 ? 12.816 11.305 6.916 1.00 82.50 283 ASN A CA 1
ATOM 2127 C C . ASN A 1 283 ? 14.339 11.214 7.074 1.00 82.50 283 ASN A C 1
ATOM 2129 O O . ASN A 1 283 ? 14.816 11.169 8.197 1.00 82.50 283 ASN A O 1
ATOM 2133 N N . ALA A 1 284 ? 15.120 11.285 5.992 1.00 79.69 284 ALA A N 1
ATOM 2134 C CA . ALA A 1 284 ? 16.585 11.270 6.058 1.00 79.69 284 ALA A CA 1
ATOM 2135 C C . ALA A 1 284 ? 17.206 12.546 6.671 1.00 79.69 284 ALA A C 1
ATOM 2137 O O . ALA A 1 284 ? 18.399 12.557 7.001 1.00 79.69 284 ALA A O 1
ATOM 2138 N N . LEU A 1 285 ? 16.442 13.641 6.789 1.00 78.50 285 LEU A N 1
ATOM 2139 C CA . LEU A 1 285 ? 16.844 14.839 7.534 1.00 78.50 285 LEU A CA 1
ATOM 2140 C C . LEU A 1 285 ? 16.539 14.723 9.025 1.00 78.50 285 LEU A C 1
ATOM 2142 O O . LEU A 1 285 ? 17.327 15.202 9.840 1.00 78.50 285 LEU A O 1
ATOM 2146 N N . THR A 1 286 ? 15.395 14.128 9.356 1.00 74.19 286 THR A N 1
ATOM 2147 C CA . THR A 1 286 ? 14.883 14.032 10.728 1.00 74.19 286 THR A CA 1
ATOM 2148 C C . THR A 1 286 ? 15.477 12.834 11.467 1.00 74.19 286 THR A C 1
ATOM 2150 O O . THR A 1 286 ? 15.738 12.905 12.669 1.00 74.19 286 THR A O 1
ATOM 2153 N N . ASP A 1 287 ? 15.706 11.735 10.752 1.00 69.50 287 ASP A N 1
ATOM 2154 C CA . ASP A 1 287 ? 16.285 10.516 11.285 1.00 69.50 287 ASP A CA 1
ATOM 2155 C C . ASP A 1 287 ? 17.810 10.655 11.372 1.00 69.50 287 ASP A C 1
ATOM 2157 O O . ASP A 1 287 ? 18.533 10.667 10.373 1.00 69.50 287 ASP A O 1
ATOM 2161 N N . GLY A 1 288 ? 18.308 10.769 12.603 1.00 63.88 288 GLY A N 1
ATOM 2162 C CA . GLY A 1 288 ? 19.737 10.830 12.903 1.00 63.88 288 GLY A CA 1
ATOM 2163 C C . GLY A 1 288 ? 20.496 9.536 12.585 1.00 63.88 288 GLY A C 1
ATOM 2164 O O . GLY A 1 288 ? 21.715 9.506 12.760 1.00 63.88 288 GLY A O 1
ATOM 2165 N N . ALA A 1 289 ? 19.808 8.479 12.135 1.00 62.72 289 ALA A N 1
ATOM 2166 C CA . ALA A 1 289 ? 20.417 7.216 11.730 1.00 62.72 289 ALA A CA 1
ATOM 2167 C C . ALA A 1 289 ? 21.300 7.345 10.476 1.00 62.72 289 ALA A C 1
ATOM 2169 O O . ALA A 1 289 ? 22.326 6.669 10.378 1.00 62.72 289 ALA A O 1
ATOM 2170 N N . VAL A 1 290 ? 20.944 8.221 9.528 1.00 67.75 290 VAL A N 1
ATOM 2171 C CA . VAL A 1 290 ? 21.689 8.375 8.270 1.00 67.75 290 VAL A CA 1
ATOM 2172 C C . VAL A 1 290 ? 22.686 9.522 8.384 1.00 67.75 290 VAL A C 1
ATOM 2174 O O . VAL A 1 290 ? 22.320 10.698 8.469 1.00 67.75 290 VAL A O 1
ATOM 2177 N N . LYS A 1 291 ? 23.981 9.191 8.334 1.00 73.19 291 LYS A N 1
ATOM 2178 C CA . LYS A 1 291 ? 25.042 10.203 8.311 1.00 73.19 291 LYS A CA 1
ATOM 2179 C C . LYS A 1 291 ? 24.924 11.070 7.050 1.00 73.19 291 LYS A C 1
ATOM 2181 O O . LYS A 1 291 ? 24.650 10.543 5.970 1.00 73.19 291 LYS A O 1
ATOM 2186 N N . PRO A 1 292 ? 25.213 12.381 7.134 1.00 68.69 292 PRO A N 1
ATOM 2187 C CA . PRO A 1 292 ? 25.098 13.292 5.991 1.00 68.69 292 PRO A CA 1
ATOM 2188 C C . PRO A 1 292 ? 26.004 12.906 4.809 1.00 68.69 292 PRO A C 1
ATOM 2190 O O . PRO A 1 292 ? 25.699 13.258 3.675 1.00 68.69 292 PRO A O 1
ATOM 2193 N N . GLU A 1 293 ? 27.088 12.170 5.065 1.00 71.50 293 GLU A N 1
ATOM 2194 C CA . GLU A 1 293 ? 28.025 11.659 4.055 1.00 71.50 293 GLU A CA 1
ATOM 2195 C C . GLU A 1 293 ? 27.449 10.486 3.244 1.00 71.50 293 GLU A C 1
ATOM 2197 O O . GLU A 1 293 ? 27.703 10.390 2.050 1.00 71.50 293 GLU A O 1
ATOM 2202 N N . GLN A 1 294 ? 26.641 9.628 3.879 1.00 73.12 294 GLN A N 1
ATOM 2203 C CA . GLN A 1 294 ? 26.021 8.440 3.269 1.00 73.12 294 GLN A CA 1
ATOM 2204 C C . GLN A 1 294 ? 24.630 8.735 2.692 1.00 73.12 294 GLN A C 1
ATOM 2206 O O . GLN A 1 294 ? 24.111 7.983 1.872 1.00 73.12 294 GLN A O 1
ATOM 2211 N N . ARG A 1 295 ? 24.025 9.862 3.086 1.00 76.44 295 ARG A N 1
ATOM 2212 C CA . ARG A 1 295 ? 22.720 10.321 2.604 1.00 76.44 295 ARG A CA 1
ATOM 2213 C C . ARG A 1 295 ? 22.562 10.297 1.075 1.00 76.44 295 ARG A C 1
ATOM 2215 O O . ARG A 1 295 ? 21.545 9.768 0.637 1.00 76.44 295 ARG A O 1
ATOM 2222 N N . PRO A 1 296 ? 23.482 10.836 0.248 1.00 78.81 296 PRO A N 1
ATOM 2223 C CA . PRO A 1 296 ? 23.277 10.837 -1.200 1.00 78.81 296 PRO A CA 1
ATOM 2224 C C . PRO A 1 296 ? 23.223 9.421 -1.784 1.00 78.81 296 PRO A C 1
ATOM 2226 O O . PRO A 1 296 ? 22.387 9.164 -2.640 1.00 78.81 296 PRO A O 1
ATOM 2229 N N . GLU A 1 297 ? 24.048 8.498 -1.287 1.00 76.94 297 GLU A N 1
ATOM 2230 C CA . GLU A 1 297 ? 24.085 7.101 -1.739 1.00 76.94 297 GLU A CA 1
ATOM 2231 C C . GLU A 1 297 ? 22.802 6.348 -1.354 1.00 76.94 297 GLU A C 1
ATOM 2233 O O . GLU A 1 297 ? 22.153 5.737 -2.204 1.00 76.94 297 GLU A O 1
ATOM 2238 N N . VAL A 1 298 ? 22.371 6.479 -0.095 1.00 75.44 298 VAL A N 1
ATOM 2239 C CA . VAL A 1 298 ? 21.125 5.879 0.411 1.00 75.44 298 VAL A CA 1
ATOM 2240 C C . VAL A 1 298 ? 19.910 6.423 -0.345 1.00 75.44 298 VAL A C 1
ATOM 2242 O O . VAL A 1 298 ? 19.047 5.662 -0.780 1.00 75.44 298 VAL A O 1
ATOM 2245 N N . LEU A 1 299 ? 19.841 7.740 -0.556 1.00 79.75 299 LEU A N 1
ATOM 2246 C CA . LEU A 1 299 ? 18.742 8.358 -1.296 1.00 79.75 299 LEU A CA 1
ATOM 2247 C C . LEU A 1 299 ? 18.749 7.950 -2.775 1.00 79.75 299 LEU A C 1
ATOM 2249 O O . LEU A 1 299 ? 17.687 7.664 -3.324 1.00 79.75 299 LEU A O 1
ATOM 2253 N N . GLN A 1 300 ? 19.919 7.843 -3.410 1.00 81.81 300 GLN A N 1
ATOM 2254 C CA . GLN A 1 300 ? 20.037 7.355 -4.786 1.00 81.81 300 GLN A CA 1
ATOM 2255 C C . GLN A 1 300 ? 19.536 5.912 -4.933 1.00 81.81 300 GLN A C 1
ATOM 2257 O O . GLN A 1 300 ? 18.918 5.565 -5.942 1.00 81.81 300 GLN A O 1
ATOM 2262 N N . ALA A 1 301 ? 19.777 5.066 -3.930 1.00 77.06 301 ALA A N 1
ATOM 2263 C CA . ALA A 1 301 ? 19.280 3.696 -3.907 1.00 77.06 301 ALA A CA 1
ATOM 2264 C C . ALA A 1 301 ? 17.755 3.607 -3.690 1.00 77.06 301 ALA A C 1
ATOM 2266 O O . ALA A 1 301 ? 17.141 2.645 -4.147 1.00 77.06 301 ALA A O 1
ATOM 2267 N N . CYS A 1 302 ? 17.131 4.604 -3.056 1.00 80.88 302 CYS A N 1
ATOM 2268 C CA . CYS A 1 302 ? 15.693 4.601 -2.759 1.00 80.88 302 CYS A CA 1
ATOM 2269 C C . CYS A 1 302 ? 14.827 5.396 -3.746 1.00 80.88 302 CYS A C 1
ATOM 2271 O O . CYS A 1 302 ? 13.630 5.133 -3.847 1.00 80.88 302 CYS A O 1
ATOM 2273 N N . PHE A 1 303 ? 15.377 6.389 -4.448 1.00 84.75 303 PHE A N 1
ATOM 2274 C CA . PHE A 1 303 ? 14.583 7.288 -5.287 1.00 84.75 303 PHE A CA 1
ATOM 2275 C C . PHE A 1 303 ? 14.112 6.632 -6.588 1.00 84.75 303 PHE A C 1
ATOM 2277 O O . PHE A 1 303 ? 14.963 6.214 -7.375 1.00 84.75 303 PHE A O 1
ATOM 2284 N N . PRO A 1 304 ? 12.788 6.586 -6.850 1.00 85.44 304 PRO A N 1
ATOM 2285 C CA . PRO A 1 304 ? 12.262 6.101 -8.122 1.00 85.44 304 PRO A CA 1
ATOM 2286 C C . PRO A 1 304 ? 12.652 7.009 -9.280 1.00 85.44 304 PRO A C 1
ATOM 2288 O O . PRO A 1 304 ? 12.473 8.225 -9.210 1.00 85.44 304 PRO A O 1
ATOM 2291 N N . ALA A 1 305 ? 13.120 6.415 -10.373 1.00 84.94 305 ALA A N 1
ATOM 2292 C CA . ALA A 1 305 ? 13.487 7.106 -11.605 1.00 84.94 305 ALA A CA 1
ATOM 2293 C C . ALA A 1 305 ? 12.267 7.448 -12.488 1.00 84.94 305 ALA A C 1
ATOM 2295 O O . ALA A 1 305 ? 12.327 7.354 -13.713 1.00 84.94 305 ALA A O 1
ATOM 2296 N N . ILE A 1 306 ? 11.144 7.833 -11.871 1.00 85.38 306 ILE A N 1
ATOM 2297 C CA . ILE A 1 306 ? 9.886 8.161 -12.556 1.00 85.38 306 ILE A CA 1
ATOM 2298 C C . ILE A 1 306 ? 9.282 9.468 -12.028 1.00 85.38 306 ILE A C 1
ATOM 2300 O O . ILE A 1 306 ? 9.491 9.857 -10.877 1.00 85.38 306 ILE A O 1
ATOM 2304 N N . GLY A 1 307 ? 8.494 10.130 -12.875 1.00 84.12 307 GLY A N 1
ATOM 2305 C CA . GLY A 1 307 ? 7.702 11.306 -12.518 1.00 84.12 307 GLY A CA 1
ATOM 2306 C C . GLY A 1 307 ? 8.408 12.656 -12.674 1.00 84.12 307 GLY A C 1
ATOM 2307 O O . GLY A 1 307 ? 9.540 12.734 -13.153 1.00 84.12 307 GLY A O 1
ATOM 2308 N N . PRO A 1 308 ? 7.737 13.749 -12.268 1.00 80.12 308 PRO A N 1
ATOM 2309 C CA . PRO A 1 308 ? 8.126 15.117 -12.625 1.00 80.12 308 PRO A CA 1
ATOM 2310 C C . PRO A 1 308 ? 9.416 15.595 -11.948 1.00 80.12 308 PRO A C 1
ATOM 2312 O O . PRO A 1 308 ? 10.017 16.576 -12.379 1.00 80.12 308 PRO A O 1
ATOM 2315 N N . LEU A 1 309 ? 9.845 14.923 -10.875 1.00 80.81 309 LEU A N 1
ATOM 2316 C CA . LEU A 1 309 ? 11.085 15.245 -10.167 1.00 80.81 309 LEU A CA 1
ATOM 2317 C C . LEU A 1 309 ? 12.319 14.610 -10.822 1.00 80.81 309 LEU A C 1
ATOM 2319 O O . LEU A 1 309 ? 13.440 15.063 -10.577 1.00 80.81 309 LEU A O 1
ATOM 2323 N N . HIS A 1 310 ? 12.149 13.576 -11.645 1.00 81.69 310 HIS A N 1
ATOM 2324 C CA . HIS A 1 310 ? 13.259 12.934 -12.337 1.00 81.69 310 HIS A CA 1
ATOM 2325 C C . HIS A 1 310 ? 13.627 13.718 -13.615 1.00 81.69 310 HIS A C 1
ATOM 2327 O O . HIS A 1 310 ? 12.730 14.096 -14.368 1.00 81.69 310 HIS A O 1
ATOM 2333 N N . PRO A 1 311 ? 14.921 13.950 -13.929 1.00 83.31 311 PRO A N 1
ATOM 2334 C CA . PRO A 1 311 ? 16.128 13.629 -13.152 1.00 83.31 311 PRO A CA 1
ATOM 2335 C C . PRO A 1 311 ? 16.616 14.785 -12.253 1.00 83.31 311 PRO A C 1
ATOM 2337 O O . PRO A 1 311 ? 17.262 14.560 -11.229 1.00 83.31 311 PRO A O 1
ATOM 2340 N N . THR A 1 312 ? 16.320 16.034 -12.623 1.00 83.75 312 THR A N 1
ATOM 2341 C CA . THR A 1 312 ? 16.939 17.234 -12.030 1.00 83.75 312 THR A CA 1
ATOM 2342 C C . THR A 1 312 ? 16.499 17.491 -10.587 1.00 83.75 312 THR A C 1
ATOM 2344 O O . THR A 1 312 ? 17.314 17.890 -9.753 1.00 83.75 312 THR A O 1
ATOM 2347 N N . GLY A 1 313 ? 15.224 17.255 -10.271 1.00 80.62 313 GLY A N 1
ATOM 2348 C CA . GLY A 1 313 ? 14.681 17.416 -8.921 1.00 80.62 313 GLY A CA 1
ATOM 2349 C C . GLY A 1 313 ? 15.263 16.393 -7.945 1.00 80.62 313 GLY A C 1
ATOM 2350 O O . GLY A 1 313 ? 15.689 16.765 -6.854 1.00 80.62 313 GLY A O 1
ATOM 2351 N N . LEU A 1 314 ? 15.385 15.129 -8.361 1.00 83.62 314 LEU A N 1
ATOM 2352 C CA . LEU A 1 314 ? 15.995 14.066 -7.552 1.00 83.62 314 LEU A CA 1
ATOM 2353 C C . LEU A 1 314 ? 17.469 14.348 -7.245 1.00 83.62 314 LEU A C 1
ATOM 2355 O O . LEU A 1 314 ? 17.888 14.223 -6.096 1.00 83.62 314 LEU A O 1
ATOM 2359 N N . ALA A 1 315 ? 18.238 14.810 -8.238 1.00 84.31 315 ALA A N 1
ATOM 2360 C CA . ALA A 1 315 ? 19.633 15.209 -8.040 1.00 84.31 315 ALA A CA 1
ATOM 2361 C C . ALA A 1 315 ? 19.787 16.282 -6.952 1.00 84.31 315 ALA A C 1
ATOM 2363 O O . ALA A 1 315 ? 20.728 16.255 -6.160 1.00 84.31 315 ALA A O 1
ATOM 2364 N N . ARG A 1 316 ? 18.826 17.204 -6.877 1.00 83.44 316 ARG A N 1
ATOM 2365 C CA . ARG A 1 316 ? 18.802 18.252 -5.855 1.00 83.44 316 ARG A CA 1
ATOM 2366 C C . ARG A 1 316 ? 18.329 17.737 -4.506 1.00 83.44 316 ARG A C 1
ATOM 2368 O O . ARG A 1 316 ? 18.909 18.150 -3.508 1.00 83.44 316 ARG A O 1
ATOM 2375 N N . LEU A 1 317 ? 17.359 16.818 -4.470 1.00 83.38 317 LEU A N 1
ATOM 2376 C CA . LEU A 1 317 ? 16.910 16.162 -3.236 1.00 83.38 317 LEU A CA 1
ATOM 2377 C C . LEU A 1 317 ? 18.035 15.374 -2.552 1.00 83.38 317 LEU A C 1
ATOM 2379 O O . LEU A 1 317 ? 18.127 15.389 -1.328 1.00 83.38 317 LEU A O 1
ATOM 2383 N N . MET A 1 318 ? 18.942 14.763 -3.319 1.00 82.25 318 MET A N 1
ATOM 2384 C CA . MET A 1 318 ? 20.113 14.070 -2.761 1.00 82.25 318 MET A CA 1
ATOM 2385 C C . MET A 1 318 ? 21.091 15.014 -2.040 1.00 82.25 318 MET A C 1
ATOM 2387 O O . MET A 1 318 ? 21.774 14.602 -1.105 1.00 82.25 318 MET A O 1
ATOM 2391 N N . ALA A 1 319 ? 21.151 16.285 -2.448 1.00 83.12 319 ALA A N 1
ATOM 2392 C CA . ALA A 1 319 ? 22.058 17.291 -1.889 1.00 83.12 319 ALA A CA 1
ATOM 2393 C C . ALA A 1 319 ? 21.429 18.136 -0.761 1.00 83.12 319 ALA A C 1
ATOM 2395 O O . ALA A 1 319 ? 22.030 19.118 -0.311 1.00 83.12 319 ALA A O 1
ATOM 2396 N N . VAL A 1 320 ? 20.221 17.784 -0.311 1.00 82.44 320 VAL A N 1
ATOM 2397 C CA . VAL A 1 320 ? 19.462 18.547 0.686 1.00 82.44 320 VAL A CA 1
ATOM 2398 C C . VAL A 1 320 ? 20.134 18.497 2.059 1.00 82.44 320 VAL A C 1
ATOM 2400 O O . VAL A 1 320 ? 20.495 17.438 2.585 1.00 82.44 320 VAL A O 1
ATOM 2403 N N . LYS A 1 321 ? 20.247 19.678 2.676 1.00 81.44 321 LYS A N 1
ATOM 2404 C CA . LYS A 1 321 ? 20.778 19.857 4.037 1.00 81.44 321 LYS A CA 1
ATOM 2405 C C . LYS A 1 321 ? 19.728 20.349 5.027 1.00 81.44 321 LYS A C 1
ATOM 2407 O O . LYS A 1 321 ? 19.921 20.190 6.227 1.00 81.44 321 LYS A O 1
ATOM 2412 N N . SER A 1 322 ? 18.649 20.954 4.539 1.00 82.31 322 SER A N 1
ATOM 2413 C CA . SER A 1 322 ? 17.610 21.565 5.363 1.00 82.31 322 SER A CA 1
ATOM 2414 C C . SER A 1 322 ? 16.225 21.425 4.733 1.00 82.31 322 SER A C 1
ATOM 2416 O O . SER A 1 322 ? 16.100 21.305 3.514 1.00 82.31 322 SER A O 1
ATOM 2418 N N . GLN A 1 323 ? 15.177 21.539 5.550 1.00 79.62 323 GLN A N 1
ATOM 2419 C CA . GLN A 1 323 ? 13.789 21.513 5.075 1.00 79.62 323 GLN A CA 1
ATOM 2420 C C . GLN A 1 323 ? 13.470 22.630 4.070 1.00 79.62 323 GLN A C 1
ATOM 2422 O O . GLN A 1 323 ? 12.644 22.458 3.176 1.00 79.62 323 GLN A O 1
ATOM 2427 N N . ALA A 1 324 ? 14.159 23.770 4.176 1.00 81.94 324 ALA A N 1
ATOM 2428 C CA . ALA A 1 324 ? 14.021 24.876 3.233 1.00 81.94 324 ALA A CA 1
ATOM 2429 C C . ALA A 1 324 ? 14.547 24.519 1.831 1.00 81.94 324 ALA A C 1
ATOM 2431 O O . ALA A 1 324 ? 14.049 25.034 0.830 1.00 81.94 324 ALA A O 1
ATOM 2432 N N . ASP A 1 325 ? 15.536 23.626 1.736 1.00 83.44 325 ASP A N 1
ATOM 2433 C CA . ASP A 1 325 ? 16.026 23.144 0.443 1.00 83.44 325 ASP A CA 1
ATOM 2434 C C . ASP A 1 325 ? 15.025 22.179 -0.205 1.00 83.44 325 ASP A C 1
ATOM 2436 O O . ASP A 1 325 ? 14.844 22.234 -1.421 1.00 83.44 325 ASP A O 1
ATOM 2440 N N . ILE A 1 326 ? 14.311 21.373 0.596 1.00 83.56 326 ILE A N 1
ATOM 2441 C CA . ILE A 1 326 ? 13.179 20.562 0.113 1.00 83.56 326 ILE A CA 1
ATOM 2442 C C . ILE A 1 326 ? 12.075 21.472 -0.424 1.00 83.56 326 ILE A C 1
ATOM 2444 O O . ILE A 1 326 ? 11.608 21.264 -1.541 1.00 83.56 326 ILE A O 1
ATOM 2448 N N . GLU A 1 327 ? 11.708 22.521 0.319 1.00 84.12 327 GLU A N 1
ATOM 2449 C CA . GLU A 1 327 ? 10.696 23.488 -0.121 1.00 84.12 327 GLU A CA 1
ATOM 2450 C C . GLU A 1 327 ? 11.061 24.100 -1.480 1.00 84.12 327 GLU A C 1
ATOM 2452 O O . GLU A 1 327 ? 10.219 24.143 -2.369 1.00 84.12 327 GLU A O 1
ATOM 2457 N N . ARG A 1 328 ? 12.324 24.482 -1.707 1.00 83.81 328 ARG A N 1
ATOM 2458 C CA . ARG A 1 328 ? 12.767 25.011 -3.011 1.00 83.81 328 ARG A CA 1
ATOM 2459 C C . ARG A 1 328 ? 12.567 24.029 -4.164 1.00 83.81 328 ARG A C 1
ATOM 2461 O O . ARG A 1 328 ? 12.171 24.460 -5.238 1.00 83.81 328 ARG A O 1
ATOM 2468 N N . VAL A 1 329 ? 12.854 22.743 -3.958 1.00 84.19 329 VAL A N 1
ATOM 2469 C CA . VAL A 1 329 ? 12.664 21.715 -4.998 1.00 84.19 329 VAL A CA 1
ATOM 2470 C C . VAL A 1 329 ? 11.177 21.453 -5.235 1.00 84.19 329 VAL A C 1
ATOM 2472 O O . VAL A 1 329 ? 10.738 21.332 -6.373 1.00 84.19 329 VAL A O 1
ATOM 2475 N N . VAL A 1 330 ? 10.383 21.417 -4.167 1.00 84.00 330 VAL A N 1
ATOM 2476 C CA . VAL A 1 330 ? 8.937 21.183 -4.237 1.00 84.00 330 VAL A CA 1
ATOM 2477 C C . VAL A 1 330 ? 8.196 22.341 -4.916 1.00 84.00 330 VAL A C 1
ATOM 2479 O O . VAL A 1 330 ? 7.237 22.105 -5.646 1.00 84.00 330 VAL A O 1
ATOM 2482 N N . MET A 1 331 ? 8.657 23.583 -4.741 1.00 81.75 331 MET A N 1
ATOM 2483 C CA . MET A 1 331 ? 8.055 24.769 -5.369 1.00 81.75 331 MET A CA 1
ATOM 2484 C C . MET A 1 331 ? 8.196 24.806 -6.896 1.00 81.75 331 MET A C 1
ATOM 2486 O O . MET A 1 331 ? 7.453 25.532 -7.551 1.00 81.75 331 MET A O 1
ATOM 2490 N N . GLU A 1 332 ? 9.111 24.030 -7.475 1.00 80.81 332 GLU A N 1
ATOM 2491 C CA . GLU A 1 332 ? 9.290 23.953 -8.932 1.00 80.81 332 GLU A CA 1
ATOM 2492 C C . GLU A 1 332 ? 8.207 23.115 -9.615 1.00 80.81 332 GLU A C 1
ATOM 2494 O O . GLU A 1 332 ? 7.960 23.284 -10.808 1.00 80.81 332 GLU A O 1
ATOM 2499 N N . VAL A 1 333 ? 7.528 22.247 -8.860 1.00 81.50 333 VAL A N 1
ATOM 2500 C CA . VAL A 1 333 ? 6.437 21.411 -9.359 1.00 81.50 333 VAL A CA 1
ATOM 2501 C C . VAL A 1 333 ? 5.105 21.980 -8.854 1.00 81.50 333 VAL A C 1
ATOM 2503 O O . VAL A 1 333 ? 4.830 21.907 -7.654 1.00 81.50 333 VAL A O 1
ATOM 2506 N N . PRO A 1 334 ? 4.231 22.510 -9.733 1.00 78.88 334 PRO A N 1
ATOM 2507 C CA . PRO A 1 334 ? 2.993 23.173 -9.313 1.00 78.88 334 PRO A CA 1
ATOM 2508 C C . PRO A 1 334 ? 2.067 22.307 -8.446 1.00 78.88 334 PRO A C 1
ATOM 2510 O O . PRO A 1 334 ? 1.509 22.801 -7.465 1.00 78.88 334 PRO A O 1
ATOM 2513 N N . SER A 1 335 ? 1.934 21.012 -8.763 1.00 77.06 335 SER A N 1
ATOM 2514 C CA . SER A 1 335 ? 1.091 20.077 -8.002 1.00 77.06 335 SER A CA 1
ATOM 2515 C C . SER A 1 335 ? 1.593 19.870 -6.570 1.00 77.06 335 SER A C 1
ATOM 2517 O O . SER A 1 335 ? 0.809 19.903 -5.622 1.00 77.06 335 SER A O 1
ATOM 2519 N N . LEU A 1 336 ? 2.909 19.731 -6.390 1.00 80.19 336 LEU A N 1
ATOM 2520 C CA . LEU A 1 336 ? 3.519 19.551 -5.072 1.00 80.19 336 LEU A CA 1
ATOM 2521 C C . LEU A 1 336 ? 3.591 20.868 -4.288 1.00 80.19 336 LEU A C 1
ATOM 2523 O O . LEU A 1 336 ? 3.464 20.854 -3.066 1.00 80.19 336 LEU A O 1
ATOM 2527 N N . SER A 1 337 ? 3.747 22.006 -4.971 1.00 81.69 337 SER A N 1
ATOM 2528 C CA . SER A 1 337 ? 3.775 23.339 -4.359 1.00 81.69 337 SER A CA 1
ATOM 2529 C C . SER A 1 337 ? 2.477 23.657 -3.607 1.00 81.69 337 SER A C 1
ATOM 2531 O O . SER A 1 337 ? 2.518 24.048 -2.435 1.00 81.69 337 SER A O 1
ATOM 2533 N N . ALA A 1 338 ? 1.321 23.421 -4.239 1.00 79.75 338 ALA A N 1
ATOM 2534 C CA . ALA A 1 338 ? 0.015 23.631 -3.612 1.00 79.75 338 ALA A CA 1
ATOM 2535 C C . ALA A 1 338 ? -0.177 22.731 -2.378 1.00 79.75 338 ALA A C 1
ATOM 2537 O O . ALA A 1 338 ? -0.623 23.196 -1.325 1.00 79.75 338 ALA A O 1
ATOM 2538 N N . LEU A 1 339 ? 0.230 21.462 -2.481 1.00 79.94 339 LEU A N 1
ATOM 2539 C CA . LEU A 1 339 ? 0.177 20.510 -1.373 1.00 79.94 339 LEU A CA 1
ATOM 2540 C C . LEU A 1 339 ? 1.096 20.926 -0.215 1.00 79.94 339 LEU A C 1
ATOM 2542 O O . LEU A 1 339 ? 0.697 20.884 0.948 1.00 79.94 339 LEU A O 1
ATOM 2546 N N . TRP A 1 340 ? 2.313 21.375 -0.523 1.00 80.38 340 TRP A N 1
ATOM 2547 C CA . TRP A 1 340 ? 3.283 21.823 0.473 1.00 80.38 340 TRP A CA 1
ATOM 2548 C C . TRP A 1 340 ? 2.817 23.064 1.232 1.00 80.38 340 TRP A C 1
ATOM 2550 O O . TRP A 1 340 ? 2.991 23.155 2.450 1.00 80.38 340 TRP A O 1
ATOM 2560 N N . ALA A 1 341 ? 2.179 24.007 0.535 1.00 79.88 341 ALA A N 1
ATOM 2561 C CA . ALA A 1 341 ? 1.591 25.190 1.154 1.00 79.88 341 ALA A CA 1
ATOM 2562 C C . ALA A 1 341 ? 0.476 24.826 2.151 1.00 79.88 341 ALA A C 1
ATOM 2564 O O . ALA A 1 341 ? 0.380 25.458 3.206 1.00 79.88 341 ALA A O 1
ATOM 2565 N N . ALA A 1 342 ? -0.305 23.781 1.855 1.00 75.12 342 ALA A N 1
ATOM 2566 C CA . ALA A 1 342 ? -1.363 23.263 2.721 1.00 75.12 342 ALA A CA 1
ATOM 2567 C C . ALA A 1 342 ? -0.844 22.475 3.944 1.00 75.12 342 ALA A C 1
ATOM 2569 O O . ALA A 1 342 ? -1.601 22.241 4.890 1.00 75.12 342 ALA A O 1
ATOM 2570 N N . CYS A 1 343 ? 0.434 22.072 3.970 1.00 75.12 343 CYS A N 1
ATOM 2571 C CA . CYS A 1 343 ? 1.009 21.350 5.105 1.00 75.12 343 CYS A CA 1
ATOM 2572 C C . CYS A 1 343 ? 1.108 22.250 6.354 1.00 75.12 343 CYS A C 1
ATOM 2574 O O . CYS A 1 343 ? 1.716 23.328 6.286 1.00 75.12 343 CYS A O 1
ATOM 2576 N N . PRO A 1 344 ? 0.585 21.804 7.517 1.00 70.25 344 PRO A N 1
ATOM 2577 C CA . PRO A 1 344 ? 0.593 22.597 8.736 1.00 70.25 344 PRO A CA 1
ATOM 2578 C C . PRO A 1 344 ? 2.024 22.806 9.232 1.00 70.25 344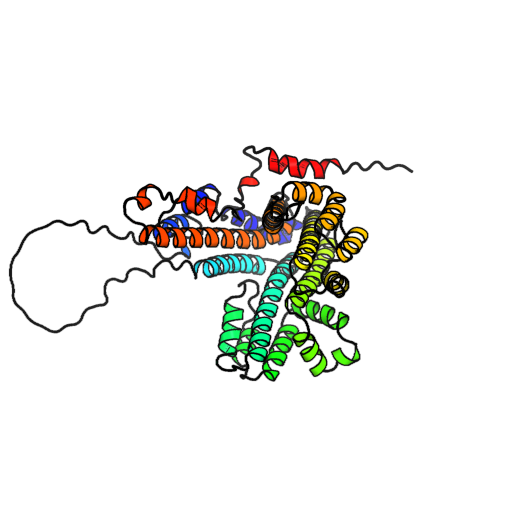 PRO A C 1
ATOM 2580 O O . PRO A 1 344 ? 2.803 21.860 9.391 1.00 70.25 344 PRO A O 1
ATOM 2583 N N . LEU A 1 345 ? 2.352 24.068 9.501 1.00 70.25 345 LEU A N 1
ATOM 2584 C CA . LEU A 1 345 ? 3.635 24.468 10.058 1.00 70.25 345 LEU A CA 1
ATOM 2585 C C . LEU A 1 345 ? 3.596 24.339 11.583 1.00 70.25 345 LEU A C 1
ATOM 2587 O O . LEU A 1 345 ? 2.894 25.088 12.266 1.00 70.25 345 LEU A O 1
ATOM 2591 N N . VAL A 1 346 ? 4.381 23.415 12.129 1.00 63.56 346 VAL A N 1
ATOM 2592 C CA . VAL A 1 346 ? 4.609 23.309 13.568 1.00 63.56 346 VAL A CA 1
ATOM 2593 C C . VAL A 1 346 ? 5.704 24.300 13.936 1.00 63.56 346 VAL A C 1
ATOM 2595 O O . VAL A 1 346 ? 6.886 24.092 13.666 1.00 63.56 346 VAL A O 1
ATOM 2598 N N . ARG A 1 347 ? 5.316 25.419 14.551 1.00 55.09 347 ARG A N 1
ATOM 2599 C CA . ARG A 1 347 ? 6.281 26.390 15.079 1.00 55.09 347 ARG A CA 1
ATOM 2600 C C . ARG A 1 347 ? 6.926 25.837 16.353 1.00 55.09 347 ARG A C 1
ATOM 2602 O O . ARG A 1 347 ? 6.364 25.965 17.436 1.00 55.09 347 ARG A O 1
ATOM 2609 N N . GLY A 1 348 ? 8.086 25.201 16.200 1.00 52.81 348 GLY A N 1
ATOM 2610 C CA . GLY A 1 348 ? 9.003 24.863 17.291 1.00 52.81 348 GLY A CA 1
ATOM 2611 C C . GLY A 1 348 ? 9.989 25.996 17.617 1.00 52.81 348 GLY A C 1
ATOM 2612 O O . GLY A 1 348 ? 9.920 27.081 17.044 1.00 52.81 348 GLY A O 1
ATOM 2613 N N . SER A 1 349 ? 10.933 25.723 18.528 1.00 39.56 349 SER A N 1
ATOM 2614 C CA . SER A 1 349 ? 11.953 26.670 19.028 1.00 39.56 349 SER A CA 1
ATOM 2615 C C . SER A 1 349 ? 12.975 27.143 17.976 1.00 39.56 349 SER A C 1
ATOM 2617 O O . SER A 1 349 ? 13.787 28.019 18.271 1.00 39.56 349 SER A O 1
ATOM 2619 N N . VAL A 1 350 ? 12.963 26.573 16.768 1.00 49.50 350 VAL A N 1
ATOM 2620 C CA . VAL A 1 350 ? 13.857 26.948 15.665 1.00 49.50 350 VAL A CA 1
ATOM 2621 C C . VAL A 1 350 ? 13.131 27.936 14.751 1.00 49.50 350 VAL A C 1
ATOM 2623 O O . VAL A 1 350 ? 12.004 27.683 14.319 1.00 49.50 350 VAL A O 1
ATOM 2626 N N . ALA A 1 351 ? 13.768 29.075 14.465 1.00 39.81 351 ALA A N 1
ATOM 2627 C CA . ALA A 1 351 ? 13.236 30.094 13.564 1.00 39.81 351 ALA A CA 1
ATOM 2628 C C . ALA A 1 351 ? 12.974 29.486 12.173 1.00 39.81 351 ALA A C 1
ATOM 2630 O O . ALA A 1 351 ? 13.909 29.209 11.429 1.00 39.81 351 ALA A O 1
ATOM 2631 N N . GLY A 1 352 ? 11.701 29.245 11.849 1.00 48.69 352 GLY A N 1
ATOM 2632 C CA . GLY A 1 352 ? 11.274 28.642 10.581 1.00 48.69 352 GLY A CA 1
ATOM 2633 C C . GLY A 1 352 ? 10.105 27.668 10.721 1.00 48.69 352 GLY A C 1
ATOM 2634 O O . GLY A 1 352 ? 9.240 27.657 9.855 1.00 48.69 352 GLY A O 1
ATOM 2635 N N . GLY A 1 353 ? 10.003 26.947 11.844 1.00 51.72 353 GLY A N 1
ATOM 2636 C CA . GLY A 1 353 ? 9.000 25.891 12.035 1.00 51.72 353 GLY A CA 1
ATOM 2637 C C . GLY A 1 353 ? 9.198 24.682 11.105 1.00 51.72 353 GLY A C 1
ATOM 2638 O O . GLY A 1 353 ? 9.671 24.807 9.982 1.00 51.72 353 GLY A O 1
ATOM 2639 N N . GLU A 1 354 ? 8.826 23.493 11.569 1.00 59.62 354 GLU A N 1
ATOM 2640 C CA . GLU A 1 354 ? 8.881 22.260 10.774 1.00 59.62 354 GLU A CA 1
ATOM 2641 C C . GLU A 1 354 ? 7.489 21.956 10.217 1.00 59.62 354 GLU A C 1
ATOM 2643 O O . GLU A 1 354 ? 6.488 22.016 10.938 1.00 59.62 354 GLU A O 1
ATOM 2648 N N . ARG A 1 355 ? 7.387 21.649 8.921 1.00 65.81 355 ARG A N 1
ATOM 2649 C CA . ARG A 1 355 ? 6.108 21.241 8.327 1.00 65.81 355 ARG A CA 1
ATOM 2650 C C . ARG A 1 355 ? 5.889 19.757 8.569 1.00 65.81 355 ARG A C 1
ATOM 2652 O O . ARG A 1 355 ? 6.724 18.943 8.199 1.00 65.81 355 ARG A O 1
ATOM 2659 N N . ARG A 1 356 ? 4.730 19.391 9.121 1.00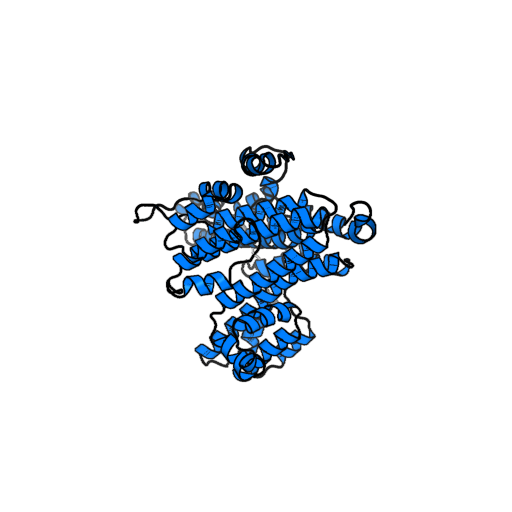 67.06 356 ARG A N 1
ATOM 2660 C CA . ARG A 1 356 ? 4.322 17.980 9.196 1.00 67.06 356 ARG A CA 1
ATOM 2661 C C . ARG A 1 356 ? 3.754 17.546 7.849 1.00 67.06 356 ARG A C 1
ATOM 2663 O O . ARG A 1 356 ? 2.587 17.811 7.564 1.00 67.06 356 ARG A O 1
ATOM 2670 N N . ILE A 1 357 ? 4.572 16.874 7.043 1.00 74.50 357 ILE A N 1
ATOM 2671 C CA . ILE A 1 357 ? 4.214 16.482 5.670 1.00 74.50 357 ILE A CA 1
ATOM 2672 C C . ILE A 1 357 ? 3.461 15.144 5.590 1.00 74.50 357 ILE A C 1
ATOM 2674 O O . ILE A 1 357 ? 2.634 14.946 4.703 1.00 74.50 357 ILE A O 1
ATOM 2678 N N . THR A 1 358 ? 3.653 14.246 6.561 1.00 72.25 358 THR A N 1
ATOM 2679 C CA . THR A 1 358 ? 3.194 12.845 6.490 1.00 72.25 358 THR A CA 1
ATOM 2680 C C . THR A 1 358 ? 1.675 12.682 6.402 1.00 72.25 358 THR A C 1
ATOM 2682 O O . THR A 1 358 ? 1.175 11.779 5.734 1.00 72.25 358 THR A O 1
ATOM 2685 N N . VAL A 1 359 ? 0.904 13.500 7.126 1.00 73.81 359 VAL A N 1
ATOM 2686 C CA . VAL A 1 359 ? -0.569 13.398 7.127 1.00 73.81 359 VAL A CA 1
ATOM 2687 C C . VAL A 1 359 ? -1.173 14.038 5.871 1.00 73.81 359 VAL A C 1
ATOM 2689 O O . VAL A 1 359 ? -1.972 13.363 5.221 1.00 73.81 359 VAL A O 1
ATOM 2692 N N . PRO A 1 360 ? -0.809 15.278 5.484 1.00 76.31 360 PRO A N 1
ATOM 2693 C CA . PRO A 1 360 ? -1.267 15.871 4.227 1.00 76.31 360 PRO A CA 1
ATOM 2694 C C . PRO A 1 360 ? -0.942 15.018 2.999 1.00 76.31 360 PRO A C 1
ATOM 2696 O O . PRO A 1 360 ? -1.820 14.811 2.170 1.00 76.31 360 PRO A O 1
ATOM 2699 N N . PHE A 1 361 ? 0.268 14.455 2.914 1.00 82.00 361 PHE A N 1
ATOM 2700 C CA . PHE A 1 361 ? 0.671 13.632 1.770 1.00 82.00 361 PHE A CA 1
ATOM 2701 C C . PHE A 1 361 ? -0.156 12.351 1.668 1.00 82.00 361 PHE A C 1
ATOM 2703 O O . PHE A 1 361 ? -0.615 12.002 0.584 1.00 82.00 361 PHE A O 1
ATOM 2710 N N . ARG A 1 362 ? -0.425 11.682 2.798 1.00 76.25 362 ARG A N 1
ATOM 2711 C CA . ARG A 1 362 ? -1.316 10.512 2.821 1.00 76.25 362 ARG A CA 1
ATOM 2712 C C . ARG A 1 362 ? -2.745 10.862 2.409 1.00 76.25 362 ARG A C 1
ATOM 2714 O O . ARG A 1 362 ? -3.352 10.109 1.656 1.00 76.25 362 ARG A O 1
ATOM 2721 N N . LYS A 1 363 ? -3.277 12.003 2.868 1.00 77.81 363 LYS A N 1
ATOM 2722 C CA . LYS A 1 363 ? -4.616 12.476 2.469 1.00 77.81 363 LYS A CA 1
ATOM 2723 C C . LYS A 1 363 ? -4.687 12.772 0.973 1.00 77.81 363 LYS A C 1
ATOM 2725 O O . LYS A 1 363 ? -5.647 12.367 0.328 1.00 77.81 363 LYS A O 1
ATOM 2730 N N . HIS A 1 364 ? -3.671 13.442 0.437 1.00 82.81 364 HIS A N 1
ATOM 2731 C CA . HIS A 1 364 ? -3.572 13.742 -0.987 1.00 82.81 364 HIS A CA 1
ATOM 2732 C C . HIS A 1 364 ? -3.498 12.466 -1.823 1.00 82.81 364 HIS A C 1
ATOM 2734 O O . HIS A 1 364 ? -4.297 12.290 -2.732 1.00 82.81 364 HIS A O 1
ATOM 2740 N N . LEU A 1 365 ? -2.632 11.521 -1.446 1.00 83.12 365 LEU A N 1
ATOM 2741 C CA . LEU A 1 365 ? -2.513 10.239 -2.141 1.00 83.12 365 LEU A CA 1
ATOM 2742 C C . LEU A 1 365 ? -3.830 9.446 -2.124 1.00 83.12 365 LEU A C 1
ATOM 2744 O O . LEU A 1 365 ? -4.209 8.868 -3.141 1.00 83.12 365 LEU A O 1
ATOM 2748 N N . ALA A 1 366 ? -4.552 9.436 -1.000 1.00 80.94 366 ALA A N 1
ATOM 2749 C CA . ALA A 1 366 ? -5.870 8.807 -0.911 1.00 80.94 366 ALA A CA 1
ATOM 2750 C C . ALA A 1 366 ? -6.906 9.506 -1.809 1.00 80.94 366 ALA A C 1
ATOM 2752 O O . ALA A 1 366 ? -7.683 8.833 -2.485 1.00 80.94 366 ALA A O 1
ATOM 2753 N N . ALA A 1 367 ? -6.886 10.841 -1.873 1.00 82.19 367 ALA A N 1
ATOM 2754 C CA . ALA A 1 367 ? -7.747 11.606 -2.771 1.00 82.19 367 ALA A CA 1
ATOM 2755 C C . ALA A 1 367 ? -7.439 11.302 -4.246 1.00 82.19 367 ALA A C 1
ATOM 2757 O O . ALA A 1 367 ? -8.353 10.950 -4.989 1.00 82.19 367 ALA A O 1
ATOM 2758 N N . SER A 1 368 ? -6.165 11.333 -4.653 1.00 85.00 368 SER A N 1
ATOM 2759 C CA . SER A 1 368 ? -5.732 10.953 -6.006 1.00 85.00 368 SER A CA 1
ATOM 2760 C C . SER A 1 368 ? -6.112 9.511 -6.349 1.00 85.00 368 SER A C 1
ATOM 2762 O O . SER A 1 368 ? -6.573 9.238 -7.455 1.00 85.00 368 SER A O 1
ATOM 2764 N N . THR A 1 369 ? -5.997 8.591 -5.386 1.00 86.50 369 THR A N 1
ATOM 2765 C CA . THR A 1 369 ? -6.420 7.191 -5.551 1.00 86.50 369 THR A CA 1
ATOM 2766 C C . THR A 1 369 ? -7.921 7.103 -5.819 1.00 86.50 369 THR A C 1
ATOM 2768 O O . THR A 1 369 ? -8.354 6.365 -6.698 1.00 86.50 369 THR A O 1
ATOM 2771 N N . ALA A 1 370 ? -8.736 7.879 -5.108 1.00 84.50 370 ALA A N 1
ATOM 2772 C CA . ALA A 1 370 ? -10.177 7.878 -5.314 1.00 84.50 370 ALA A CA 1
ATOM 2773 C C . ALA A 1 370 ? -10.602 8.500 -6.653 1.00 84.50 370 ALA A C 1
ATOM 2775 O O . ALA A 1 370 ? -11.592 8.057 -7.233 1.00 84.50 370 ALA A O 1
ATOM 2776 N N . LEU A 1 371 ? -9.843 9.459 -7.195 1.00 86.50 371 LEU A N 1
ATOM 2777 C CA . LEU A 1 371 ? -10.096 10.005 -8.535 1.00 86.50 371 LEU A CA 1
ATOM 2778 C C . LEU A 1 371 ? -9.980 8.946 -9.636 1.00 86.50 371 LEU A C 1
ATOM 2780 O O . LEU A 1 371 ? -10.635 9.085 -10.671 1.00 86.50 371 LEU A O 1
ATOM 2784 N N . LEU A 1 372 ? -9.224 7.866 -9.409 1.00 87.38 372 LEU A N 1
ATOM 2785 C CA . LEU A 1 372 ? -9.174 6.743 -10.343 1.00 87.38 372 LEU A CA 1
ATOM 2786 C C . LEU A 1 372 ? -10.565 6.115 -10.540 1.00 87.38 372 LEU A C 1
ATOM 2788 O O . LEU A 1 372 ? -10.841 5.643 -11.628 1.00 87.38 372 LEU A O 1
ATOM 2792 N N . TYR A 1 373 ? -11.494 6.174 -9.579 1.00 84.69 373 TYR A N 1
ATOM 2793 C CA . TYR A 1 373 ? -12.857 5.656 -9.791 1.00 84.69 373 TYR A CA 1
ATOM 2794 C C . TYR A 1 373 ? -13.700 6.458 -10.791 1.00 84.69 373 TYR A C 1
ATOM 2796 O O . TYR A 1 373 ? -14.712 5.941 -11.278 1.00 84.69 373 TYR A O 1
ATOM 2804 N N . ASN A 1 374 ? -13.336 7.715 -11.064 1.00 83.94 374 ASN A N 1
ATOM 2805 C CA . ASN A 1 374 ? -14.151 8.625 -11.872 1.00 83.94 374 ASN A CA 1
ATOM 2806 C C . ASN A 1 374 ? -14.048 8.352 -13.377 1.00 83.94 374 ASN A C 1
ATOM 2808 O O . ASN A 1 374 ? -14.944 8.741 -14.122 1.00 83.94 374 ASN A O 1
ATOM 2812 N N . SER A 1 375 ? -12.982 7.687 -13.821 1.00 83.00 375 SER A N 1
ATOM 2813 C CA . SER A 1 375 ? -12.812 7.290 -15.225 1.00 83.00 375 SER A CA 1
ATOM 2814 C C . SER A 1 375 ? -13.448 5.914 -15.464 1.00 83.00 375 SER A C 1
ATOM 2816 O O . SER A 1 375 ? -13.739 5.208 -14.501 1.00 83.00 375 SER A O 1
ATOM 2818 N N . GLN A 1 376 ? -13.719 5.538 -16.719 1.00 85.19 376 GLN A N 1
ATOM 2819 C CA . GLN A 1 376 ? -14.295 4.235 -17.112 1.00 85.19 376 GLN A CA 1
ATOM 2820 C C . GLN A 1 376 ? -13.355 3.483 -18.060 1.00 85.19 376 GLN A C 1
ATOM 2822 O O . GLN A 1 376 ? -12.511 4.113 -18.695 1.00 85.19 376 GLN A O 1
ATOM 2827 N N . PHE A 1 377 ? -13.494 2.155 -18.147 1.00 87.69 377 PHE A N 1
ATOM 2828 C CA . PHE A 1 377 ? -12.726 1.295 -19.062 1.00 87.69 377 PHE A CA 1
ATOM 2829 C C . PHE A 1 377 ? -11.206 1.338 -18.833 1.00 87.69 377 PHE A C 1
ATOM 2831 O O . PHE A 1 377 ? -10.412 1.429 -19.772 1.00 87.69 377 PHE A O 1
ATOM 2838 N N . HIS A 1 378 ? -10.787 1.289 -17.567 1.00 90.31 378 HIS A N 1
ATOM 2839 C CA . HIS A 1 378 ? -9.377 1.278 -17.181 1.00 90.31 378 HIS A CA 1
ATOM 2840 C C . HIS A 1 378 ? -9.140 0.420 -15.930 1.00 90.31 378 HIS A C 1
ATOM 2842 O O . HIS A 1 378 ? -10.032 0.235 -15.101 1.00 90.31 378 HIS A O 1
ATOM 2848 N N . PHE A 1 379 ? -7.911 -0.071 -15.747 1.00 90.25 379 PHE A N 1
ATOM 2849 C CA . PHE A 1 379 ? -7.580 -0.947 -14.612 1.00 90.25 379 PHE A CA 1
ATOM 2850 C C . PHE A 1 379 ? -7.329 -0.198 -13.292 1.00 90.25 379 PHE A C 1
ATOM 2852 O O . PHE A 1 379 ? -7.358 -0.790 -12.216 1.00 90.25 379 PHE A O 1
ATOM 2859 N N . GLY A 1 380 ? -7.154 1.124 -13.338 1.00 90.38 380 GLY A N 1
ATOM 2860 C CA . GLY A 1 380 ? -6.907 1.946 -12.144 1.00 90.38 380 GLY A CA 1
ATOM 2861 C C . GLY A 1 380 ? -7.991 1.837 -11.059 1.00 90.38 380 GLY A C 1
ATOM 2862 O O . GLY A 1 380 ? -7.679 1.999 -9.882 1.00 90.38 380 GLY A O 1
ATOM 2863 N N . ALA A 1 381 ? -9.236 1.496 -11.416 1.00 90.44 381 ALA A N 1
ATOM 2864 C CA . ALA A 1 381 ? -10.310 1.271 -10.445 1.00 90.44 381 ALA A CA 1
ATOM 2865 C C . ALA A 1 381 ? -10.011 0.101 -9.484 1.00 90.44 381 ALA A C 1
ATOM 2867 O O . ALA A 1 381 ? -10.317 0.190 -8.297 1.00 90.44 381 ALA A O 1
ATOM 2868 N N . PHE A 1 382 ? -9.350 -0.962 -9.958 1.00 92.50 382 PHE A N 1
ATOM 2869 C CA . PHE A 1 382 ? -8.970 -2.107 -9.120 1.00 92.50 382 PHE A CA 1
ATOM 2870 C C . PHE A 1 382 ? -7.849 -1.760 -8.137 1.00 92.50 382 PHE A C 1
ATOM 2872 O O . PHE A 1 382 ? -7.879 -2.178 -6.980 1.00 92.50 382 PHE A O 1
ATOM 2879 N N . TYR A 1 383 ? -6.886 -0.943 -8.573 1.00 92.44 383 TYR A N 1
ATOM 2880 C CA . TYR A 1 383 ? -5.852 -0.411 -7.685 1.00 92.44 383 TYR A CA 1
ATOM 2881 C C . TYR A 1 383 ? -6.469 0.487 -6.606 1.00 92.44 383 TYR A C 1
ATOM 2883 O O . TYR A 1 383 ? -6.143 0.368 -5.422 1.00 92.44 383 TYR A O 1
ATOM 2891 N N . ALA A 1 384 ? -7.404 1.352 -7.008 1.00 90.25 384 ALA A N 1
ATOM 2892 C CA . ALA A 1 384 ? -8.110 2.221 -6.083 1.00 90.25 384 ALA A CA 1
ATOM 2893 C C . ALA A 1 384 ? -8.928 1.440 -5.056 1.00 90.25 384 ALA A C 1
ATOM 2895 O O . ALA A 1 384 ? -8.937 1.803 -3.885 1.00 90.25 384 ALA A O 1
ATOM 2896 N N . PHE A 1 385 ? -9.565 0.344 -5.465 1.00 90.50 385 PHE A N 1
ATOM 2897 C CA . PHE A 1 385 ? -10.271 -0.551 -4.557 1.00 90.50 385 PHE A CA 1
ATOM 2898 C C . PHE A 1 385 ? -9.375 -1.088 -3.443 1.00 90.50 385 PHE A C 1
ATOM 2900 O O . PHE A 1 385 ? -9.674 -0.844 -2.275 1.00 90.50 385 PHE A O 1
ATOM 2907 N N . ALA A 1 386 ? -8.255 -1.729 -3.789 1.00 90.31 386 ALA A N 1
ATOM 2908 C CA . ALA A 1 386 ? -7.350 -2.305 -2.796 1.00 90.31 386 ALA A CA 1
ATOM 2909 C C . ALA A 1 386 ? -6.835 -1.244 -1.807 1.00 90.31 386 ALA A C 1
ATOM 2911 O O . ALA A 1 386 ? -6.952 -1.402 -0.594 1.00 90.31 386 ALA A O 1
ATOM 2912 N N . LYS A 1 387 ? -6.342 -0.107 -2.317 1.00 88.25 387 LYS A N 1
ATOM 2913 C CA . LYS A 1 387 ? -5.743 0.935 -1.467 1.00 88.25 387 LYS A CA 1
ATOM 2914 C C . LYS A 1 387 ? -6.752 1.728 -0.643 1.00 88.25 387 LYS A C 1
ATOM 2916 O O . LYS A 1 387 ? -6.426 2.142 0.469 1.00 88.25 387 LYS A O 1
ATOM 2921 N N . LEU A 1 388 ? -7.965 1.952 -1.148 1.00 86.12 388 LEU A N 1
ATOM 2922 C CA . LEU A 1 388 ? -9.002 2.615 -0.357 1.00 86.12 388 LEU A CA 1
ATOM 2923 C C . LEU A 1 388 ? -9.584 1.690 0.713 1.00 86.12 388 LEU A C 1
ATOM 2925 O O . LEU A 1 388 ? -9.906 2.183 1.789 1.00 86.12 388 LEU A O 1
ATOM 2929 N N . LYS A 1 389 ? -9.666 0.373 0.472 1.00 86.25 389 LYS A N 1
ATOM 2930 C CA . LYS A 1 389 ? -10.079 -0.597 1.502 1.00 86.25 389 LYS A CA 1
ATOM 2931 C C . LYS A 1 389 ? -9.082 -0.670 2.661 1.00 86.25 389 LYS A C 1
ATOM 2933 O O . LYS A 1 389 ? -9.495 -0.732 3.821 1.00 86.25 389 LYS A O 1
ATOM 2938 N N . ASP A 1 390 ? -7.787 -0.552 2.376 1.00 84.81 390 ASP A N 1
ATOM 2939 C CA . ASP A 1 390 ? -6.765 -0.428 3.422 1.00 84.81 390 ASP A CA 1
ATOM 2940 C C . ASP A 1 390 ? -6.945 0.861 4.234 1.00 84.81 390 ASP A C 1
ATOM 2942 O O . ASP A 1 390 ? -6.944 0.837 5.467 1.00 84.81 390 ASP A O 1
ATOM 2946 N N . ALA A 1 391 ? -7.155 1.990 3.546 1.00 82.00 391 ALA A N 1
ATOM 2947 C CA . ALA A 1 391 ? -7.369 3.283 4.191 1.00 82.00 391 ALA A CA 1
ATOM 2948 C C . ALA A 1 391 ? -8.644 3.302 5.053 1.00 82.00 391 ALA A C 1
ATOM 2950 O O . ALA A 1 391 ? -8.638 3.858 6.153 1.00 82.00 391 ALA A O 1
ATOM 2951 N N . GLU A 1 392 ? -9.720 2.671 4.581 1.00 82.88 392 GLU A N 1
ATOM 2952 C CA . GLU A 1 392 ? -10.958 2.453 5.330 1.00 82.88 392 GLU A CA 1
ATOM 2953 C C . GLU A 1 392 ? -10.706 1.624 6.592 1.00 82.88 392 GLU A C 1
ATOM 2955 O O . GLU A 1 392 ? -11.096 2.027 7.690 1.00 82.88 392 GLU A O 1
ATOM 2960 N N . THR A 1 393 ? -10.000 0.503 6.460 1.00 84.50 393 THR A N 1
ATOM 2961 C CA . THR A 1 393 ? -9.693 -0.380 7.589 1.00 84.50 393 THR A CA 1
ATOM 2962 C C . THR A 1 393 ? -8.873 0.339 8.658 1.00 84.50 393 THR A C 1
ATOM 2964 O O . THR A 1 393 ? -9.184 0.262 9.850 1.00 84.50 393 THR A O 1
ATOM 2967 N N . ASP A 1 394 ? -7.857 1.096 8.244 1.00 81.38 394 ASP A N 1
ATOM 2968 C CA . ASP A 1 394 ? -7.046 1.897 9.156 1.00 81.38 394 ASP A CA 1
ATOM 2969 C C . ASP A 1 394 ? -7.866 3.023 9.810 1.00 81.38 394 ASP A C 1
ATOM 2971 O O . ASP A 1 394 ? -7.679 3.306 10.997 1.00 81.38 394 ASP A O 1
ATOM 2975 N N . ALA A 1 395 ? -8.800 3.645 9.084 1.00 78.44 395 ALA A N 1
ATOM 2976 C CA . ALA A 1 395 ? -9.692 4.666 9.629 1.00 78.44 395 ALA A CA 1
ATOM 2977 C C . ALA A 1 395 ? -10.644 4.091 10.693 1.00 78.44 395 ALA A C 1
ATOM 2979 O O . ALA A 1 395 ? -10.750 4.655 11.786 1.00 78.44 395 ALA A O 1
ATOM 2980 N N . ILE A 1 396 ? -11.285 2.949 10.418 1.00 82.62 396 ILE A N 1
ATOM 2981 C CA . ILE A 1 396 ? -12.163 2.256 11.374 1.00 82.62 396 ILE A CA 1
ATOM 2982 C C . ILE A 1 396 ? -11.366 1.844 12.615 1.00 82.62 396 ILE A C 1
ATOM 2984 O O . ILE A 1 396 ? -11.804 2.088 13.742 1.00 82.62 396 ILE A O 1
ATOM 2988 N N . GLN A 1 397 ? -10.166 1.286 12.435 1.00 84.75 397 GLN A N 1
ATOM 2989 C CA . GLN A 1 397 ? -9.311 0.882 13.550 1.00 84.75 397 GLN A CA 1
ATOM 2990 C C . GLN A 1 397 ? -8.892 2.075 14.420 1.00 84.75 397 GLN A C 1
ATOM 2992 O O . GLN A 1 397 ? -8.876 1.974 15.647 1.00 84.75 397 GLN A O 1
ATOM 2997 N N . GLN A 1 398 ? -8.575 3.222 13.816 1.00 80.25 398 GLN A N 1
ATOM 2998 C CA . GLN A 1 398 ? -8.241 4.437 14.564 1.00 80.25 398 GLN A CA 1
ATOM 2999 C C . GLN A 1 398 ? -9.430 4.962 15.372 1.00 80.25 398 GLN A C 1
ATOM 3001 O O . GLN A 1 398 ? -9.250 5.353 16.527 1.00 80.25 398 GLN A O 1
ATOM 3006 N N . VAL A 1 399 ? -10.641 4.933 14.805 1.00 80.25 399 VAL A N 1
ATOM 3007 C CA . VAL A 1 399 ? -11.866 5.283 15.538 1.00 80.25 399 VAL A CA 1
ATOM 3008 C C . VAL A 1 399 ? -12.089 4.307 16.695 1.00 80.25 399 VAL A C 1
ATOM 3010 O O . VAL A 1 399 ? -12.297 4.756 17.820 1.00 80.25 399 VAL A O 1
ATOM 3013 N N . ALA A 1 400 ? -11.938 2.999 16.470 1.00 83.81 400 ALA A N 1
ATOM 3014 C CA . ALA A 1 400 ? -12.078 1.987 17.517 1.00 83.81 400 ALA A CA 1
ATOM 3015 C C . ALA A 1 400 ? -11.078 2.195 18.666 1.00 83.81 400 ALA A C 1
ATOM 3017 O O . ALA A 1 400 ? -11.460 2.168 19.835 1.00 83.81 400 ALA A O 1
ATOM 3018 N N . ASN A 1 401 ? -9.813 2.482 18.347 1.00 83.94 401 ASN A N 1
ATOM 3019 C CA . ASN A 1 401 ? -8.782 2.784 19.342 1.00 83.94 401 ASN A CA 1
ATOM 3020 C C . ASN A 1 401 ? -9.117 4.055 20.141 1.00 83.94 401 ASN A C 1
ATOM 3022 O O . ASN A 1 401 ? -8.929 4.097 21.358 1.00 83.94 401 ASN A O 1
ATOM 3026 N N . ALA A 1 402 ? -9.632 5.092 19.476 1.00 80.31 402 ALA A N 1
ATOM 3027 C CA . ALA A 1 402 ? -10.025 6.337 20.128 1.00 80.31 402 ALA A CA 1
ATOM 3028 C C . ALA A 1 402 ? -11.233 6.148 21.059 1.00 80.31 402 ALA A C 1
ATOM 3030 O O . ALA A 1 402 ? -11.227 6.680 22.172 1.00 80.31 402 ALA A O 1
ATOM 3031 N N . VAL A 1 403 ? -12.227 5.355 20.646 1.00 80.81 403 VAL A N 1
ATOM 3032 C CA . VAL A 1 403 ? -13.389 4.991 21.473 1.00 80.81 403 VAL A CA 1
ATOM 3033 C C . VAL A 1 403 ? -12.956 4.138 22.669 1.00 80.81 403 VAL A C 1
ATOM 3035 O O . VAL A 1 403 ? -13.346 4.438 23.794 1.00 80.81 403 VAL A O 1
ATOM 3038 N N . ALA A 1 404 ? -12.069 3.155 22.486 1.00 82.44 404 ALA A N 1
ATOM 3039 C CA . ALA A 1 404 ? -11.521 2.356 23.589 1.00 82.44 404 ALA A CA 1
ATOM 3040 C C . ALA A 1 404 ? -10.759 3.220 24.618 1.00 82.44 404 ALA A C 1
ATOM 3042 O O . ALA A 1 404 ? -10.926 3.081 25.836 1.00 82.44 404 ALA A O 1
ATOM 3043 N N . ALA A 1 405 ? -9.943 4.164 24.135 1.00 79.62 405 ALA A N 1
ATOM 3044 C CA . ALA A 1 405 ? -9.225 5.112 24.984 1.00 79.62 405 ALA A CA 1
ATOM 3045 C C . ALA A 1 405 ? -10.176 6.090 25.695 1.00 79.62 405 ALA A C 1
ATOM 3047 O O . ALA A 1 405 ? -9.918 6.515 26.824 1.00 79.62 405 ALA A O 1
ATOM 3048 N N . PHE A 1 406 ? -11.275 6.475 25.046 1.00 77.75 406 PHE A N 1
ATOM 3049 C CA . PHE A 1 406 ? -12.336 7.273 25.652 1.00 77.75 406 PHE A CA 1
ATOM 3050 C C . PHE A 1 406 ? -13.062 6.501 26.759 1.00 77.75 406 PHE A C 1
ATOM 3052 O O . PHE A 1 406 ? -13.184 7.015 27.868 1.00 77.75 406 PHE A O 1
ATOM 3059 N N . GLU A 1 407 ? -13.466 5.259 26.500 1.00 80.19 407 GLU A N 1
ATOM 3060 C CA . GLU A 1 407 ? -14.154 4.389 27.457 1.00 80.19 407 GLU A CA 1
ATOM 3061 C C . GLU A 1 407 ? -13.312 4.189 28.729 1.00 80.19 407 GLU A C 1
ATOM 3063 O O . GLU A 1 407 ? -13.794 4.399 29.843 1.00 80.19 407 GLU A O 1
ATOM 3068 N N . THR A 1 408 ? -12.011 3.927 28.568 1.00 80.81 408 THR A N 1
ATOM 3069 C CA . THR A 1 408 ? -11.055 3.777 29.683 1.00 80.81 408 THR A CA 1
ATOM 3070 C C . THR A 1 408 ? -10.901 5.069 30.505 1.00 80.81 408 THR A C 1
ATOM 3072 O O . THR A 1 408 ? -10.834 5.043 31.741 1.00 80.81 408 THR A O 1
ATOM 3075 N N . ARG A 1 409 ? -10.876 6.234 29.843 1.00 75.44 409 ARG A N 1
ATOM 3076 C CA . ARG A 1 409 ? -10.803 7.545 30.516 1.00 75.44 409 ARG A CA 1
ATOM 3077 C C . ARG A 1 409 ? -12.109 7.905 31.219 1.00 75.44 409 ARG A C 1
ATOM 3079 O O . ARG A 1 409 ? -12.079 8.390 32.342 1.00 75.44 409 ARG A O 1
ATOM 3086 N N . SER A 1 410 ? -13.254 7.623 30.605 1.00 73.62 410 SER A N 1
ATOM 3087 C CA . SER A 1 410 ? -14.573 7.836 31.208 1.00 73.62 410 SER A CA 1
ATOM 3088 C C . SER A 1 410 ? -14.785 6.938 32.434 1.00 73.62 410 SER A C 1
ATOM 3090 O O . SER A 1 410 ? -15.307 7.387 33.457 1.00 73.62 410 SER A O 1
ATOM 3092 N N . ALA A 1 411 ? -14.299 5.693 32.382 1.00 75.44 411 ALA A N 1
ATOM 3093 C CA . ALA A 1 411 ? -14.328 4.771 33.513 1.00 75.44 411 ALA A CA 1
ATOM 3094 C C . ALA A 1 411 ? -13.495 5.275 34.706 1.00 75.44 411 ALA A C 1
ATOM 3096 O O . ALA A 1 411 ? -13.953 5.178 35.846 1.00 75.44 411 ALA A O 1
ATOM 3097 N N . SER A 1 412 ? -12.318 5.858 34.448 1.00 72.56 412 SER A N 1
ATOM 3098 C CA . SER A 1 412 ? -11.419 6.404 35.480 1.00 72.56 412 SER A CA 1
ATOM 3099 C C . SER A 1 412 ? -11.763 7.831 35.939 1.00 72.56 412 SER A C 1
ATOM 3101 O O . SER A 1 412 ? -11.342 8.239 37.021 1.00 72.56 412 SER A O 1
ATOM 3103 N N . ALA A 1 413 ? -12.562 8.581 35.174 1.00 71.12 413 ALA A N 1
ATOM 3104 C CA . ALA A 1 413 ? -12.999 9.930 35.523 1.00 71.12 413 ALA A CA 1
ATOM 3105 C C . ALA A 1 413 ? -14.080 9.942 36.622 1.00 71.12 413 ALA A C 1
ATOM 3107 O O . ALA A 1 413 ? -15.046 9.167 36.601 1.00 71.12 413 ALA A O 1
ATOM 3108 N N . GLY A 1 414 ? -13.950 10.889 37.559 1.00 62.69 414 GLY A N 1
ATOM 3109 C CA . GLY A 1 414 ? -14.953 11.157 38.592 1.00 62.69 414 GLY A CA 1
ATOM 3110 C C . GLY A 1 414 ? -16.287 11.646 38.009 1.00 62.69 414 GLY A C 1
ATOM 3111 O O . GLY A 1 414 ? -16.349 12.187 36.905 1.00 62.69 414 GLY A O 1
ATOM 3112 N N . ALA A 1 415 ? -17.381 11.494 38.764 1.00 59.88 415 ALA A N 1
ATOM 3113 C CA . ALA A 1 415 ? -18.749 11.761 38.292 1.00 59.88 415 ALA A CA 1
ATOM 3114 C C . ALA A 1 415 ? -18.992 13.193 37.755 1.00 59.88 415 ALA A C 1
ATOM 3116 O O . ALA A 1 415 ? -19.889 13.395 36.936 1.00 59.88 415 ALA A O 1
ATOM 3117 N N . ALA A 1 416 ? -18.202 14.181 38.195 1.00 56.47 416 ALA A N 1
ATOM 3118 C CA . ALA A 1 416 ? -18.271 15.564 37.716 1.00 56.47 416 ALA A CA 1
ATOM 3119 C C . ALA A 1 416 ? -17.574 15.772 36.356 1.00 56.47 416 ALA A C 1
ATOM 3121 O O . ALA A 1 416 ? -18.072 16.545 35.537 1.00 56.47 416 ALA A O 1
ATOM 3122 N N . ASP A 1 417 ? -16.480 15.051 36.088 1.00 59.56 417 ASP A N 1
ATOM 3123 C CA . ASP A 1 417 ? -15.743 15.129 34.819 1.00 59.56 417 ASP A CA 1
ATOM 3124 C C . ASP A 1 417 ? -16.452 14.369 33.694 1.00 59.56 417 ASP A C 1
ATOM 3126 O O . ASP A 1 417 ? -16.444 14.823 32.552 1.00 59.56 417 ASP A O 1
ATOM 3130 N N . ARG A 1 418 ? -17.186 13.291 34.009 1.00 59.91 418 ARG A N 1
ATOM 3131 C CA . ARG A 1 418 ? -17.994 12.549 33.017 1.00 59.91 418 ARG A CA 1
ATOM 3132 C C . ARG A 1 418 ? -19.023 13.412 32.277 1.00 59.91 418 ARG A C 1
ATOM 3134 O O . ARG A 1 418 ? -19.387 13.074 31.162 1.00 59.91 418 ARG A O 1
ATOM 3141 N N . LYS A 1 419 ? -19.485 14.525 32.866 1.00 56.62 419 LYS A N 1
ATOM 3142 C CA . LYS A 1 419 ? -20.419 15.467 32.214 1.00 56.62 419 LYS A CA 1
ATOM 3143 C C . LYS A 1 419 ? -19.736 16.477 31.282 1.00 56.62 419 LYS A C 1
ATOM 3145 O O . LYS A 1 419 ? -20.429 17.124 30.506 1.00 56.62 419 LYS A O 1
ATOM 3150 N N . ARG A 1 420 ? -18.412 16.656 31.382 1.00 57.97 420 ARG A N 1
ATOM 3151 C CA . ARG A 1 420 ? -17.621 17.529 30.489 1.00 57.97 420 ARG A CA 1
ATOM 3152 C C . ARG A 1 420 ? -17.006 16.774 29.312 1.00 57.97 420 ARG A C 1
ATOM 3154 O O . ARG A 1 420 ? -16.643 17.401 28.323 1.00 57.97 420 ARG A O 1
ATOM 3161 N N . ILE A 1 421 ? -16.876 15.459 29.444 1.00 60.72 421 ILE A N 1
ATOM 3162 C CA . ILE A 1 421 ? -16.278 14.557 28.464 1.00 60.72 421 ILE A CA 1
ATOM 3163 C C . ILE A 1 421 ? -17.336 14.220 27.399 1.00 60.72 421 ILE A C 1
ATOM 3165 O O . ILE A 1 421 ? -18.292 13.497 27.677 1.00 60.72 421 ILE A O 1
ATOM 3169 N N . GLN A 1 422 ? -17.183 14.763 26.186 1.00 62.00 422 GLN A N 1
ATOM 3170 C CA . GLN A 1 422 ? -18.074 14.478 25.055 1.00 62.00 422 GLN A CA 1
ATOM 3171 C C . GLN A 1 422 ? -17.367 13.522 24.075 1.00 62.00 422 GLN A C 1
ATOM 3173 O O . GLN A 1 422 ? -16.305 13.897 23.566 1.00 62.00 422 GLN A O 1
ATOM 3178 N N . PRO A 1 423 ? -17.957 12.353 23.737 1.00 58.84 423 PRO A N 1
ATOM 3179 C CA . PRO A 1 423 ? -17.348 11.359 22.843 1.00 58.84 423 PRO A CA 1
ATOM 3180 C C . PRO A 1 423 ? -16.850 11.973 21.533 1.00 58.84 423 PRO A C 1
ATOM 3182 O O . PRO A 1 423 ? -15.673 11.873 21.198 1.00 58.84 423 PRO A O 1
ATOM 3185 N N . ALA A 1 424 ? -17.710 12.743 20.863 1.00 58.56 424 ALA A N 1
ATOM 3186 C CA . ALA A 1 424 ? -17.408 13.356 19.575 1.00 58.56 424 ALA A CA 1
ATOM 3187 C C . ALA A 1 424 ? -16.207 14.319 19.610 1.00 58.56 424 ALA A C 1
ATOM 3189 O O . ALA A 1 424 ? -15.421 14.350 18.669 1.00 58.56 424 ALA A O 1
ATOM 3190 N N . ALA A 1 425 ? -16.045 15.119 20.671 1.00 59.50 425 ALA A N 1
ATOM 3191 C CA . ALA A 1 425 ? -14.998 16.142 20.743 1.00 59.50 425 ALA A CA 1
ATOM 3192 C C . ALA A 1 425 ? -13.623 15.542 21.071 1.00 59.50 425 ALA A C 1
ATOM 3194 O O . ALA A 1 425 ? -12.613 15.941 20.483 1.00 59.50 425 ALA A O 1
ATOM 3195 N N . ASP A 1 426 ? -13.595 14.557 21.969 1.00 52.34 426 ASP A N 1
ATOM 3196 C CA . ASP A 1 426 ? -12.366 13.884 22.381 1.00 52.34 426 ASP A CA 1
ATOM 3197 C C . ASP A 1 426 ? -11.895 12.872 21.332 1.00 52.34 426 ASP A C 1
ATOM 3199 O O . ASP A 1 426 ? -10.703 12.827 21.023 1.00 52.34 426 ASP A O 1
ATOM 3203 N N . VAL A 1 427 ? -12.819 12.141 20.698 1.00 57.75 427 VAL A N 1
ATOM 3204 C CA . VAL A 1 427 ? -12.506 11.293 19.540 1.00 57.75 427 VAL A CA 1
ATOM 3205 C C . VAL A 1 427 ? -12.069 12.157 18.354 1.00 57.75 427 VAL A C 1
ATOM 3207 O O . VAL A 1 427 ? -11.083 11.828 17.706 1.00 57.75 427 VAL A O 1
ATOM 3210 N N . LYS A 1 428 ? -12.694 13.315 18.094 1.00 58.31 428 LYS A N 1
ATOM 3211 C CA . LYS A 1 428 ? -12.255 14.233 17.024 1.00 58.31 428 LYS A CA 1
ATOM 3212 C C . LYS A 1 428 ? -10.837 14.766 17.245 1.00 58.31 428 LYS A C 1
ATOM 3214 O O . LYS A 1 428 ? -10.070 14.775 16.289 1.00 58.31 428 LYS A O 1
ATOM 3219 N N . ARG A 1 429 ? -10.463 15.143 18.476 1.00 54.88 429 ARG A N 1
ATOM 3220 C CA . ARG A 1 429 ? -9.073 15.520 18.815 1.00 54.88 429 ARG A CA 1
ATOM 3221 C C . ARG A 1 429 ? -8.091 14.364 18.630 1.00 54.88 429 ARG A C 1
ATOM 3223 O O . ARG A 1 429 ? -6.962 14.589 18.212 1.00 54.88 429 ARG A O 1
ATOM 3230 N N . SER A 1 430 ? -8.504 13.136 18.942 1.00 48.44 430 SER A N 1
ATOM 3231 C CA . SER A 1 430 ? -7.665 11.944 18.772 1.00 48.44 430 SER A CA 1
ATOM 3232 C C . SER A 1 430 ? -7.561 11.467 17.315 1.00 48.44 430 SER A C 1
ATOM 3234 O O . SER A 1 430 ? -6.536 10.902 16.948 1.00 48.44 430 SER A O 1
ATOM 3236 N N . VAL A 1 431 ? -8.575 11.720 16.480 1.00 52.91 431 VAL A N 1
ATOM 3237 C CA . VAL A 1 431 ? -8.687 11.256 15.079 1.00 52.91 431 VAL A CA 1
ATOM 3238 C C . VAL A 1 431 ? -8.585 12.430 14.082 1.00 52.91 431 VAL A C 1
ATOM 3240 O O . VAL A 1 431 ? -9.140 12.406 12.983 1.00 52.91 431 VAL A O 1
ATOM 3243 N N . GLU A 1 432 ? -7.858 13.498 14.432 1.00 46.06 432 GLU A N 1
ATOM 3244 C CA . GLU A 1 432 ? -7.570 14.622 13.515 1.00 46.06 432 GLU A CA 1
ATOM 3245 C C . GLU A 1 432 ? -6.721 14.199 12.292 1.00 46.06 432 GLU A C 1
ATOM 3247 O O . GLU A 1 432 ? -6.615 14.921 11.292 1.00 46.06 432 GLU A O 1
ATOM 3252 N N . ALA A 1 433 ? -6.176 12.983 12.316 1.00 45.00 433 ALA A N 1
ATOM 3253 C CA . ALA A 1 433 ? -5.439 12.374 11.227 1.00 45.00 433 ALA A CA 1
ATOM 3254 C C . ALA A 1 433 ? -6.236 11.194 10.628 1.00 45.00 433 ALA A C 1
ATOM 3256 O O . ALA A 1 433 ? -6.775 10.374 11.352 1.00 45.00 433 ALA A O 1
ATOM 3257 N N . LEU A 1 434 ? -6.274 11.117 9.296 1.00 47.34 434 LEU A N 1
ATOM 3258 C CA . LEU A 1 434 ? -6.633 9.947 8.471 1.00 47.34 434 LEU A CA 1
ATOM 3259 C C . LEU A 1 434 ? -8.074 9.495 8.218 1.00 47.34 434 LEU A C 1
ATOM 3261 O O . LEU A 1 434 ? -8.227 8.637 7.355 1.00 47.34 434 LEU A O 1
ATOM 3265 N N . VAL A 1 435 ? -9.129 10.095 8.768 1.00 42.75 435 VAL A N 1
ATOM 3266 C CA . VAL A 1 435 ? -10.439 9.892 8.116 1.00 42.75 435 VAL A CA 1
ATOM 3267 C C . VAL A 1 435 ? -10.433 10.713 6.830 1.00 42.75 435 VAL A C 1
ATOM 3269 O O . VAL A 1 435 ? -10.544 11.938 6.877 1.00 42.75 435 VAL A O 1
ATOM 3272 N N . VAL A 1 436 ? -10.216 10.047 5.698 1.00 43.56 436 VAL A N 1
ATOM 3273 C CA . VAL A 1 436 ? -10.588 10.549 4.376 1.00 43.56 436 VAL A CA 1
ATOM 3274 C C . VAL A 1 436 ? -11.995 10.007 4.152 1.00 43.56 436 VAL A C 1
ATOM 3276 O O . VAL A 1 436 ? -12.128 8.848 3.767 1.00 43.56 436 VAL A O 1
ATOM 3279 N N . PRO A 1 437 ? -13.062 10.761 4.477 1.00 41.50 437 PRO A N 1
ATOM 3280 C CA . PRO A 1 437 ? -14.381 10.323 4.078 1.00 41.50 437 PRO A CA 1
ATOM 3281 C C . PRO A 1 437 ? -14.406 10.343 2.554 1.00 41.50 437 PRO A C 1
ATOM 3283 O O . PRO A 1 437 ? -14.102 11.365 1.937 1.00 41.50 437 PRO A O 1
ATOM 3286 N N . PHE A 1 438 ? -14.766 9.215 1.955 1.00 38.38 438 PHE A N 1
ATOM 3287 C CA . PHE A 1 438 ? -14.896 9.055 0.508 1.00 38.38 438 PHE A CA 1
ATOM 3288 C C . PHE A 1 438 ? -15.787 10.150 -0.131 1.00 38.38 438 PHE A C 1
ATOM 3290 O O . PHE A 1 438 ? -15.609 10.522 -1.287 1.00 38.38 438 PHE A O 1
ATOM 3297 N N . GLU A 1 439 ? -16.685 10.764 0.642 1.00 37.88 439 GLU A N 1
ATOM 3298 C CA . GLU A 1 439 ? -17.567 11.859 0.221 1.00 37.88 439 GLU A CA 1
ATOM 3299 C C . GLU A 1 439 ? -16.918 13.229 0.008 1.00 37.88 439 GLU A C 1
ATOM 3301 O O . GLU A 1 439 ? -17.552 14.081 -0.610 1.00 37.88 439 GLU A O 1
ATOM 3306 N N . THR A 1 440 ? -15.654 13.466 0.378 1.00 36.28 440 THR A N 1
ATOM 3307 C CA . THR A 1 440 ? -14.960 14.661 -0.154 1.00 36.28 440 THR A CA 1
ATOM 3308 C C . THR A 1 440 ? -14.716 14.579 -1.671 1.00 36.28 440 THR A C 1
ATOM 3310 O O . THR A 1 440 ? -14.100 15.477 -2.238 1.00 36.28 440 THR A O 1
ATOM 3313 N N . LEU A 1 441 ? -15.179 13.508 -2.332 1.00 37.12 441 LEU A N 1
ATOM 3314 C CA . LEU A 1 441 ? -14.998 13.223 -3.756 1.00 37.12 441 LEU A CA 1
ATOM 3315 C C . LEU A 1 441 ? -16.316 12.901 -4.495 1.00 37.12 441 LEU A C 1
ATOM 3317 O O . LEU A 1 441 ? -16.272 12.476 -5.651 1.00 37.12 441 LEU A O 1
ATOM 3321 N N . SER A 1 442 ? -17.489 13.114 -3.879 1.00 29.45 442 SER A N 1
ATOM 3322 C CA . SER A 1 442 ? -18.755 13.151 -4.630 1.00 29.45 442 SER A CA 1
ATOM 3323 C C . SER A 1 442 ? -18.886 14.515 -5.327 1.00 29.45 442 SER A C 1
ATOM 3325 O O . SER A 1 442 ? -18.823 15.535 -4.640 1.00 29.45 442 SER A O 1
ATOM 3327 N N . PRO A 1 443 ? -19.096 14.595 -6.657 1.00 29.30 443 PRO A N 1
ATOM 3328 C CA . PRO A 1 443 ? -19.255 15.873 -7.359 1.00 29.30 443 PRO A CA 1
ATOM 3329 C C . PRO A 1 443 ? -20.535 16.642 -6.991 1.00 29.30 443 PRO A C 1
ATOM 3331 O O . PRO A 1 443 ? -20.765 17.718 -7.538 1.00 29.30 443 PRO A O 1
ATOM 3334 N N . ALA A 1 444 ? -21.409 16.082 -6.151 1.00 27.89 444 ALA A N 1
ATOM 3335 C CA . ALA A 1 444 ? -22.784 16.553 -6.055 1.00 27.89 444 ALA A CA 1
ATOM 3336 C C . ALA A 1 444 ? -23.021 17.675 -5.037 1.00 27.89 444 ALA A C 1
ATOM 3338 O O . ALA A 1 444 ? -23.947 18.447 -5.257 1.00 27.89 444 ALA A O 1
ATOM 3339 N N . GLU A 1 445 ? -22.219 17.843 -3.979 1.00 26.47 445 GLU A N 1
ATOM 3340 C CA . GLU A 1 445 ? -22.491 18.906 -2.997 1.00 26.47 445 GLU A CA 1
ATOM 3341 C C . GLU A 1 445 ? -21.215 19.629 -2.546 1.00 26.47 445 GLU A C 1
ATOM 3343 O O . GLU A 1 445 ? -20.323 19.086 -1.897 1.00 26.47 445 GLU A O 1
ATOM 3348 N N . GLY A 1 446 ? -21.134 20.888 -2.984 1.00 34.38 446 GLY A N 1
ATOM 3349 C CA . GLY A 1 446 ? -19.995 21.791 -2.917 1.00 34.38 446 GLY A CA 1
ATOM 3350 C C . GLY A 1 446 ? -19.190 21.799 -1.618 1.00 34.38 446 GLY A C 1
ATOM 3351 O O . GLY A 1 446 ? -19.658 22.227 -0.570 1.00 34.38 446 GLY A O 1
ATOM 3352 N N . THR A 1 447 ? -17.893 21.539 -1.761 1.00 26.56 447 THR A N 1
ATOM 3353 C CA . THR A 1 447 ? -16.870 22.382 -1.134 1.00 26.56 447 THR A CA 1
ATOM 3354 C C . THR A 1 447 ? -15.835 22.736 -2.196 1.00 26.56 447 THR A C 1
ATOM 3356 O O . THR A 1 447 ? -15.291 21.875 -2.883 1.00 26.56 447 THR A O 1
ATOM 3359 N N . SER A 1 448 ? -15.614 24.035 -2.379 1.00 30.77 448 SER A N 1
ATOM 3360 C CA . SER A 1 448 ? -14.797 24.632 -3.437 1.00 30.77 448 SER A CA 1
ATOM 3361 C C . SER A 1 448 ? -13.312 24.266 -3.391 1.00 30.77 448 SER A C 1
ATOM 3363 O O . SER A 1 448 ? -12.585 24.646 -4.298 1.00 30.77 448 SER A O 1
ATOM 3365 N N . ASP A 1 449 ? -12.843 23.538 -2.379 1.00 29.97 449 ASP A N 1
ATOM 3366 C CA . ASP A 1 449 ? -11.409 23.430 -2.101 1.00 29.97 449 ASP A CA 1
ATOM 3367 C C . ASP A 1 449 ? -10.724 22.270 -2.835 1.00 29.97 449 ASP A C 1
ATOM 3369 O O . ASP A 1 449 ? -9.608 22.441 -3.320 1.00 29.97 449 ASP A O 1
ATOM 3373 N N . ALA A 1 450 ? -11.382 21.119 -3.018 1.00 30.69 450 ALA A N 1
ATOM 3374 C CA . ALA A 1 450 ? -10.782 19.980 -3.731 1.00 30.69 450 ALA A CA 1
ATOM 3375 C C . ALA A 1 450 ? -10.757 20.192 -5.257 1.00 30.69 450 ALA A C 1
ATOM 3377 O O . ALA A 1 450 ? -9.766 19.892 -5.923 1.00 30.69 450 ALA A O 1
ATOM 3378 N N . ALA A 1 451 ? -11.823 20.783 -5.808 1.00 29.38 451 ALA A N 1
ATOM 3379 C CA . ALA A 1 451 ? -11.885 21.156 -7.218 1.00 29.38 451 ALA A CA 1
ATOM 3380 C C . ALA A 1 451 ? -10.966 22.347 -7.542 1.00 29.38 451 ALA A C 1
ATOM 3382 O O . ALA A 1 451 ? -10.378 22.365 -8.618 1.00 29.38 451 ALA A O 1
ATOM 3383 N N . ALA A 1 452 ? -10.774 23.306 -6.625 1.00 31.50 452 ALA A N 1
ATOM 3384 C CA . ALA A 1 452 ? -9.822 24.404 -6.821 1.00 31.50 452 ALA A CA 1
ATOM 3385 C C . ALA A 1 452 ? -8.356 23.938 -6.766 1.00 31.50 452 ALA A C 1
ATOM 3387 O O . ALA A 1 452 ? -7.538 24.439 -7.536 1.00 31.50 452 ALA A O 1
ATOM 3388 N N . LEU A 1 453 ? -8.031 22.947 -5.924 1.00 34.97 453 LEU A N 1
ATOM 3389 C CA . LEU A 1 453 ? -6.694 22.337 -5.880 1.00 34.97 453 LEU A CA 1
ATOM 3390 C C . LEU A 1 453 ? -6.340 21.584 -7.173 1.00 34.97 453 LEU A C 1
ATOM 3392 O O . LEU A 1 453 ? -5.181 21.585 -7.579 1.00 34.97 453 LEU A O 1
ATOM 3396 N N . LEU A 1 454 ? -7.329 20.991 -7.852 1.00 35.84 454 LEU A N 1
ATOM 3397 C CA . LEU A 1 454 ? -7.128 20.239 -9.100 1.00 35.84 454 LEU A CA 1
ATOM 3398 C C . LEU A 1 454 ? -7.350 21.071 -10.375 1.00 35.84 454 LEU A C 1
ATOM 3400 O O . LEU A 1 454 ? -6.723 20.796 -11.398 1.00 35.84 454 LEU A O 1
ATOM 3404 N N . ALA A 1 455 ? -8.168 22.128 -10.339 1.00 32.53 455 ALA A N 1
ATOM 3405 C CA . ALA A 1 455 ? -8.369 23.024 -11.484 1.00 32.53 455 ALA A CA 1
ATOM 3406 C C . ALA A 1 455 ? -7.078 23.762 -11.893 1.00 32.53 455 ALA A C 1
ATOM 3408 O O . ALA A 1 455 ? -6.915 24.106 -13.063 1.00 32.53 455 ALA A O 1
ATOM 3409 N N . GLY A 1 456 ? -6.124 23.933 -10.969 1.00 31.94 456 GLY A N 1
ATOM 3410 C CA . GLY A 1 456 ? -4.781 24.429 -11.283 1.00 31.94 456 GLY A CA 1
ATOM 3411 C C . GLY A 1 456 ? -3.929 23.463 -12.122 1.00 31.94 456 GLY A C 1
ATOM 3412 O O . GLY A 1 456 ? -3.002 23.905 -12.794 1.00 31.94 456 GLY A O 1
ATOM 3413 N N . SER A 1 457 ? -4.250 22.164 -12.131 1.00 34.41 457 SER A N 1
ATOM 3414 C CA . SER A 1 457 ? -3.535 21.137 -12.905 1.00 34.41 457 SER A CA 1
ATOM 3415 C C . SER A 1 457 ? -4.100 20.964 -14.323 1.00 34.41 457 SER A C 1
ATOM 3417 O O . SER A 1 457 ? -3.340 20.714 -15.256 1.00 34.41 457 SER A O 1
ATOM 3419 N N . ALA A 1 458 ? -5.406 21.170 -14.523 1.00 28.97 458 ALA A N 1
ATOM 3420 C CA . ALA A 1 458 ? -6.059 20.967 -15.822 1.00 28.97 458 ALA A CA 1
ATOM 3421 C C . ALA A 1 458 ? -5.883 22.135 -16.821 1.00 28.97 458 ALA A C 1
ATOM 3423 O O . ALA A 1 458 ? -6.106 21.954 -18.016 1.00 28.97 458 ALA A O 1
ATOM 3424 N N . ALA A 1 459 ? -5.461 23.324 -16.374 1.00 28.52 459 ALA A N 1
ATOM 3425 C CA . ALA A 1 459 ? -5.342 24.510 -17.233 1.00 28.52 459 ALA A CA 1
ATOM 3426 C C . ALA A 1 459 ? -3.997 24.643 -17.990 1.00 28.52 459 ALA A C 1
ATOM 3428 O O . ALA A 1 459 ? -3.814 25.602 -18.736 1.00 28.52 459 ALA A O 1
ATOM 3429 N N . GLY A 1 460 ? -3.055 23.705 -17.827 1.00 29.30 460 GLY A N 1
ATOM 3430 C CA . GLY A 1 460 ? -1.720 23.768 -18.451 1.00 29.30 460 GLY A CA 1
ATOM 3431 C C . GLY A 1 460 ? -1.564 23.030 -19.788 1.00 29.30 460 GLY A C 1
ATOM 3432 O O . GLY A 1 460 ? -0.529 23.156 -20.435 1.00 29.30 460 GLY A O 1
ATOM 3433 N N . GLY A 1 461 ? -2.573 22.271 -20.224 1.00 27.92 461 GLY A N 1
ATOM 3434 C CA . GLY A 1 461 ? -2.541 21.460 -21.448 1.00 27.92 461 GLY A CA 1
ATOM 3435 C C . GLY A 1 461 ? -2.818 22.248 -22.731 1.00 27.92 461 GLY A C 1
ATOM 3436 O O . GLY A 1 461 ? -3.639 21.835 -23.543 1.00 27.92 461 GLY A O 1
ATOM 3437 N N . GLY A 1 462 ? -2.180 23.403 -22.910 1.00 23.72 462 GLY A N 1
ATOM 3438 C CA . GLY A 1 462 ? -2.212 24.155 -24.161 1.00 23.72 462 GLY A CA 1
ATOM 3439 C C . GLY A 1 462 ? -1.083 23.708 -25.081 1.00 23.72 462 GLY A C 1
ATOM 3440 O O . GLY A 1 462 ? -0.012 24.306 -25.072 1.00 23.72 462 GLY A O 1
ATOM 3441 N N . TYR A 1 463 ? -1.324 22.677 -25.894 1.00 28.03 463 TYR A N 1
ATOM 3442 C CA . TYR A 1 463 ? -0.542 22.439 -27.107 1.00 28.03 463 TYR A CA 1
ATOM 3443 C C . TYR A 1 463 ? -0.658 23.680 -28.010 1.00 28.03 463 TYR A C 1
ATOM 3445 O O . TYR A 1 463 ? -1.626 23.835 -28.751 1.00 28.03 463 TYR A O 1
ATOM 3453 N N . THR A 1 464 ? 0.331 24.570 -27.974 1.00 24.53 464 THR A N 1
ATOM 3454 C CA . THR A 1 464 ? 0.619 25.459 -29.102 1.00 24.53 464 THR A CA 1
ATOM 3455 C C . THR A 1 464 ? 1.774 24.847 -29.868 1.00 24.53 464 THR A C 1
ATOM 3457 O O . THR A 1 464 ? 2.939 25.024 -29.515 1.00 24.53 464 THR A O 1
ATOM 3460 N N . GLY A 1 465 ? 1.440 24.086 -30.907 1.00 23.97 465 GLY A N 1
ATOM 3461 C CA . GLY A 1 465 ? 2.399 23.809 -31.960 1.00 23.97 465 GLY A CA 1
ATOM 3462 C C . GLY A 1 465 ? 2.783 25.106 -32.664 1.00 23.97 465 GLY A C 1
ATOM 3463 O O . GLY A 1 465 ? 1.943 25.987 -32.834 1.00 23.97 465 GLY A O 1
ATOM 3464 N N . MET A 1 466 ? 4.033 25.196 -33.104 1.00 22.62 466 MET A N 1
ATOM 3465 C CA . MET A 1 466 ? 4.370 25.738 -34.417 1.00 22.62 466 MET A CA 1
ATOM 3466 C C . MET A 1 466 ? 5.849 25.504 -34.733 1.00 22.62 466 MET A C 1
ATOM 3468 O O . MET A 1 466 ? 6.703 25.892 -33.944 1.00 22.62 466 MET A O 1
ATOM 3472 N N . ALA A 1 467 ? 6.044 24.953 -35.938 1.00 28.80 467 ALA A N 1
ATOM 3473 C CA . ALA A 1 467 ? 7.186 25.067 -36.851 1.00 28.80 467 ALA A CA 1
ATOM 3474 C C . ALA A 1 467 ? 8.541 24.476 -36.435 1.00 28.80 467 ALA A C 1
ATOM 3476 O O . ALA A 1 467 ? 9.216 25.039 -35.548 1.00 28.80 467 ALA A O 1
#

InterPro domains:
  IPR002843 ATPase, V0 complex, C/D subunit [PF01992] (95-404)
  IPR016727 ATPase, V0 complex, subunit D [PTHR11028] (95-405)
  IPR036079 V-type ATP synthase subunit C/D subunit superfamily [SSF103486] (11-402)